Protein AF-A0A2E5HPJ5-F1 (afdb_monomer_lite)

Structure (mmCIF, N/CA/C/O backbone):
data_AF-A0A2E5HPJ5-F1
#
_entry.id   AF-A0A2E5HPJ5-F1
#
loop_
_atom_site.group_PDB
_atom_site.id
_atom_site.type_symbol
_atom_site.label_atom_id
_atom_site.label_alt_id
_atom_site.label_comp_id
_atom_site.label_asym_id
_atom_site.label_entity_id
_atom_site.label_seq_id
_atom_site.pdbx_PDB_ins_code
_atom_site.Cartn_x
_atom_site.Cartn_y
_atom_site.Cartn_z
_atom_site.occupancy
_atom_site.B_iso_or_equiv
_atom_site.auth_seq_id
_atom_site.auth_comp_id
_atom_site.auth_asym_id
_atom_site.auth_atom_id
_atom_site.pdbx_PDB_model_num
ATOM 1 N N . MET A 1 1 ? -23.906 -31.212 7.805 1.00 91.94 1 MET A N 1
ATOM 2 C CA . MET A 1 1 ? -25.293 -30.849 8.181 1.00 91.94 1 MET A CA 1
ATOM 3 C C . MET A 1 1 ? -25.224 -29.817 9.294 1.00 91.94 1 MET A C 1
ATOM 5 O O . MET A 1 1 ? -24.514 -30.061 10.263 1.00 91.94 1 MET A O 1
ATOM 9 N N . ILE A 1 2 ? -25.953 -28.702 9.179 1.00 93.00 2 ILE A N 1
ATOM 10 C CA . ILE A 1 2 ? -25.964 -27.605 10.163 1.00 93.00 2 ILE A CA 1
ATOM 11 C C . ILE A 1 2 ? -27.332 -27.530 10.844 1.00 93.00 2 ILE A C 1
ATOM 13 O O . ILE A 1 2 ? -28.373 -27.483 10.186 1.00 93.00 2 ILE A O 1
ATOM 17 N N . THR A 1 3 ? -27.335 -27.471 12.173 1.00 95.44 3 THR A N 1
ATOM 18 C CA . THR A 1 3 ? -28.555 -27.314 12.975 1.00 95.44 3 THR A CA 1
ATOM 19 C C . THR A 1 3 ? -28.796 -25.838 13.271 1.00 95.44 3 THR A C 1
ATOM 21 O O . THR A 1 3 ? -27.903 -25.129 13.731 1.00 95.44 3 THR A O 1
ATOM 24 N N . CYS A 1 4 ? -30.006 -25.348 13.002 1.00 95.12 4 CYS A N 1
ATOM 25 C CA . CYS A 1 4 ? -30.360 -23.959 13.271 1.00 95.12 4 CYS A CA 1
ATOM 26 C C . CYS A 1 4 ? -30.422 -23.690 14.780 1.00 95.12 4 CYS A C 1
ATOM 28 O O . CYS A 1 4 ? -31.245 -24.283 15.473 1.00 95.12 4 CYS A O 1
ATOM 30 N N . ALA A 1 5 ? -29.623 -22.740 15.272 1.00 94.25 5 ALA A N 1
ATOM 31 C CA . ALA A 1 5 ? -29.626 -22.351 16.685 1.00 94.25 5 ALA A CA 1
ATOM 32 C C . ALA A 1 5 ? -30.966 -21.750 17.156 1.00 94.25 5 ALA A C 1
ATOM 34 O O . ALA A 1 5 ? -31.262 -21.775 18.344 1.00 94.25 5 ALA A O 1
ATOM 35 N N . THR A 1 6 ? -31.781 -21.219 16.238 1.00 95.38 6 THR A N 1
ATOM 36 C CA . THR A 1 6 ? -33.058 -20.567 16.570 1.00 95.38 6 THR A CA 1
ATOM 37 C C . THR A 1 6 ? -34.221 -21.550 16.710 1.00 95.38 6 THR A C 1
ATOM 39 O O . THR A 1 6 ? -35.048 -21.382 17.595 1.00 95.38 6 THR A O 1
ATOM 42 N N . CYS A 1 7 ? -34.320 -22.561 15.840 1.00 96.19 7 CYS A N 1
ATOM 43 C CA . CYS A 1 7 ? -35.493 -23.454 15.787 1.00 96.19 7 CYS A CA 1
ATOM 44 C C . CYS A 1 7 ? -35.161 -24.953 15.814 1.00 96.19 7 CYS A C 1
ATOM 46 O O . CYS A 1 7 ? -36.067 -25.777 15.766 1.00 96.19 7 CYS A O 1
ATOM 48 N N . GLY A 1 8 ? -33.880 -25.328 15.841 1.00 96.31 8 GLY A N 1
ATOM 49 C CA . GLY A 1 8 ? -33.449 -26.727 15.885 1.00 96.31 8 GLY A CA 1
ATOM 50 C C . GLY A 1 8 ? -33.566 -27.496 14.565 1.00 96.31 8 GLY A C 1
ATOM 51 O O . GLY A 1 8 ? -33.121 -28.638 14.503 1.00 96.31 8 GLY A O 1
ATOM 52 N N . THR A 1 9 ? -34.108 -26.910 13.490 1.00 97.12 9 THR A N 1
ATOM 53 C CA . THR A 1 9 ? -34.189 -27.587 12.185 1.00 97.12 9 THR A CA 1
ATOM 54 C C . THR A 1 9 ? -32.794 -27.912 11.648 1.00 97.12 9 THR A C 1
ATOM 56 O O . THR A 1 9 ? -31.922 -27.039 11.566 1.00 97.12 9 THR A O 1
ATOM 59 N N . THR A 1 10 ? -32.592 -29.167 11.252 1.00 97.06 10 THR A N 1
ATOM 60 C CA . THR A 1 10 ? -31.381 -29.631 10.570 1.00 97.06 10 THR A CA 1
ATOM 61 C C . THR A 1 10 ? -31.452 -29.260 9.091 1.00 97.06 10 THR A C 1
ATOM 63 O O . THR A 1 10 ? -32.424 -29.579 8.412 1.00 97.06 10 THR A O 1
ATOM 66 N N . ASN A 1 11 ? -30.432 -28.570 8.589 1.00 96.50 11 ASN A N 1
ATOM 67 C CA . ASN A 1 11 ? -30.340 -28.124 7.202 1.00 96.50 11 ASN A CA 1
ATOM 68 C C . ASN A 1 11 ? -29.121 -28.765 6.523 1.00 96.50 11 ASN A C 1
ATOM 70 O O . ASN A 1 11 ? -28.111 -29.068 7.169 1.00 96.50 11 ASN A O 1
ATOM 74 N N . GLN A 1 12 ? -29.200 -28.946 5.204 1.00 94.81 12 GLN A N 1
ATOM 75 C CA . GLN A 1 12 ? -28.028 -29.298 4.404 1.00 94.81 12 GLN A CA 1
ATOM 76 C C . GLN A 1 12 ? -27.039 -28.128 4.376 1.00 94.81 12 GLN A C 1
ATOM 78 O O . GLN A 1 12 ? -27.448 -26.966 4.412 1.00 94.81 12 GLN A O 1
ATOM 83 N N . ASP A 1 13 ? -25.742 -28.426 4.285 1.00 88.81 13 ASP A N 1
ATOM 84 C CA . ASP A 1 13 ? -24.696 -27.414 4.485 1.00 88.81 13 ASP A CA 1
ATOM 85 C C . ASP A 1 13 ? -24.743 -26.289 3.452 1.00 88.81 13 ASP A C 1
ATOM 87 O O . ASP A 1 13 ? -24.305 -25.183 3.750 1.00 88.81 13 ASP A O 1
ATOM 91 N N . HIS A 1 14 ? -25.309 -26.521 2.265 1.00 88.12 14 HIS A N 1
ATOM 92 C CA . HIS A 1 14 ? -25.400 -25.530 1.191 1.00 88.12 14 HIS A CA 1
ATOM 93 C C . HIS A 1 14 ? -26.493 -24.460 1.395 1.00 88.12 14 HIS A C 1
ATOM 95 O O . HIS A 1 14 ? -26.550 -23.498 0.627 1.00 88.12 14 HIS A O 1
ATOM 101 N N . HIS A 1 15 ? -27.355 -24.575 2.411 1.00 92.88 15 HIS A N 1
ATOM 102 C CA . HIS A 1 15 ? -28.370 -23.557 2.684 1.00 92.88 15 HIS A CA 1
ATOM 103 C C . HIS A 1 15 ? -27.801 -22.383 3.492 1.00 92.88 15 HIS A C 1
ATOM 105 O O . HIS A 1 15 ? -27.208 -22.552 4.553 1.00 92.88 15 HIS A O 1
ATOM 111 N N . ARG A 1 16 ? -28.025 -21.156 3.004 1.00 92.06 16 ARG A N 1
ATOM 112 C CA . ARG A 1 16 ? -27.589 -19.911 3.669 1.00 92.06 16 ARG A CA 1
ATOM 113 C C . ARG A 1 16 ? -28.529 -19.467 4.800 1.00 92.06 16 ARG A C 1
ATOM 115 O O . ARG A 1 16 ? -28.138 -18.699 5.679 1.00 92.06 16 ARG A O 1
ATOM 122 N N . PHE A 1 17 ? -29.766 -19.955 4.766 1.00 96.06 17 PHE A N 1
ATOM 123 C CA . PHE A 1 17 ? -30.832 -19.667 5.720 1.00 96.06 17 PHE A CA 1
ATOM 124 C C . PHE A 1 17 ? -31.493 -20.974 6.150 1.00 96.06 17 PHE A C 1
ATOM 126 O O . PHE A 1 17 ? -31.533 -21.934 5.381 1.00 96.06 17 PHE A O 1
ATOM 133 N N . CYS A 1 18 ? -32.015 -21.009 7.371 1.00 95.69 18 CYS A N 1
ATOM 134 C CA . CYS A 1 18 ? -32.763 -22.147 7.876 1.00 95.69 18 CYS A CA 1
ATOM 135 C C . CYS A 1 18 ? -34.087 -22.298 7.118 1.00 95.69 18 CYS A C 1
ATOM 137 O O . CYS A 1 18 ? -34.896 -21.371 7.111 1.00 95.69 18 CYS A O 1
ATOM 139 N N . LEU A 1 19 ? -34.347 -23.481 6.559 1.00 96.75 19 LEU A N 1
ATOM 140 C CA . LEU A 1 19 ? -35.602 -23.801 5.873 1.00 96.75 19 LEU A CA 1
ATOM 141 C C . LEU A 1 19 ? -36.826 -23.779 6.807 1.00 96.75 19 LEU A C 1
ATOM 143 O O . LEU A 1 19 ? -37.943 -23.618 6.331 1.00 96.75 19 LEU A O 1
ATOM 147 N N . GLY A 1 20 ? -36.627 -23.934 8.121 1.00 96.56 20 GLY A N 1
ATOM 148 C CA . GLY A 1 20 ? -37.709 -23.939 9.111 1.00 96.56 20 GLY A CA 1
ATOM 149 C C . GLY A 1 20 ? -38.172 -22.547 9.554 1.00 96.56 20 GLY A C 1
ATOM 150 O O . GLY A 1 20 ? -39.369 -22.298 9.629 1.00 96.56 20 GLY A O 1
ATOM 151 N N . CYS A 1 21 ? -37.243 -21.630 9.853 1.00 94.88 21 CYS A N 1
ATOM 152 C CA . CYS A 1 21 ? -37.575 -20.318 10.442 1.00 94.88 21 CYS A CA 1
ATOM 153 C C . CYS A 1 21 ? -36.994 -19.104 9.700 1.00 94.88 21 CYS A C 1
ATOM 155 O O . CYS A 1 21 ? -37.193 -17.974 10.135 1.00 94.88 21 CYS A O 1
ATOM 157 N N . GLY A 1 22 ? -36.227 -19.306 8.624 1.00 94.25 22 GLY A N 1
ATOM 158 C CA . GLY A 1 22 ? -35.592 -18.223 7.866 1.00 94.25 22 GLY A CA 1
ATOM 159 C C . GLY A 1 22 ? -34.368 -17.579 8.533 1.00 94.25 22 GLY A C 1
ATOM 160 O O . GLY A 1 22 ? -33.699 -16.763 7.901 1.00 94.25 22 GLY A O 1
ATOM 161 N N . ALA A 1 23 ? -34.020 -17.950 9.772 1.00 93.75 23 ALA A N 1
ATOM 162 C CA . ALA A 1 23 ? -32.828 -17.432 10.442 1.00 93.75 23 ALA A CA 1
ATOM 163 C C . ALA A 1 23 ? -31.550 -17.764 9.652 1.00 93.75 23 ALA A C 1
ATOM 165 O O . ALA A 1 23 ? -31.400 -18.862 9.105 1.00 93.75 23 ALA A O 1
ATOM 166 N N . ARG A 1 24 ? -30.610 -16.816 9.600 1.00 92.25 24 ARG A N 1
ATOM 167 C CA . ARG A 1 24 ? -29.311 -17.008 8.947 1.00 92.25 24 ARG A CA 1
ATOM 168 C C . ARG A 1 24 ? -28.521 -18.063 9.720 1.00 92.25 24 ARG A C 1
ATOM 170 O O . ARG A 1 24 ? -28.398 -17.972 10.939 1.00 92.25 24 ARG A O 1
ATOM 177 N N . LEU A 1 25 ? -28.014 -19.077 9.027 1.00 94.12 25 LEU A N 1
ATOM 178 C CA . LEU A 1 25 ? -27.204 -20.106 9.672 1.00 94.12 25 LEU A CA 1
ATOM 179 C C . LEU A 1 25 ? -25.796 -19.538 9.889 1.00 94.12 25 LEU A C 1
ATOM 181 O O . LEU A 1 25 ? -25.158 -19.104 8.928 1.00 94.12 25 LEU A O 1
ATOM 185 N N . ASN A 1 26 ? -25.321 -19.520 11.140 1.00 81.06 26 ASN A N 1
ATOM 186 C CA . ASN A 1 26 ? -23.926 -19.219 11.462 1.00 81.06 26 ASN A CA 1
ATOM 187 C C . ASN A 1 26 ? -23.062 -20.360 10.924 1.00 81.06 26 ASN A C 1
ATOM 189 O O . ASN A 1 26 ? -22.762 -21.317 11.635 1.00 81.06 26 ASN A O 1
ATOM 193 N N . ARG A 1 27 ? -22.696 -20.282 9.643 1.00 75.00 27 ARG A N 1
ATOM 194 C CA . ARG A 1 27 ? -21.576 -21.059 9.133 1.00 75.00 27 ARG A CA 1
ATOM 195 C C . ARG A 1 27 ? -20.345 -20.557 9.868 1.00 75.00 27 ARG A C 1
ATOM 197 O O . ARG A 1 27 ? -19.975 -19.392 9.716 1.00 75.00 27 ARG A O 1
ATOM 204 N N . THR A 1 28 ? -19.703 -21.441 10.623 1.00 66.38 28 THR A N 1
ATOM 205 C CA . THR A 1 28 ? -18.252 -21.355 10.759 1.00 66.38 28 THR A CA 1
ATOM 206 C C . THR A 1 28 ? -17.739 -21.227 9.326 1.00 66.38 28 THR A C 1
ATOM 208 O O . THR A 1 28 ? -18.130 -22.065 8.506 1.00 66.38 28 THR A O 1
ATOM 211 N N . PRO A 1 29 ? -17.021 -20.149 8.965 1.00 62.09 29 PRO A N 1
ATOM 212 C CA . PRO A 1 29 ? -16.425 -20.048 7.643 1.00 62.09 29 PRO A CA 1
ATOM 213 C C . PRO A 1 29 ? -15.735 -21.380 7.372 1.00 62.09 29 PRO A C 1
ATOM 215 O O . PRO A 1 29 ? -15.000 -21.846 8.249 1.00 62.09 29 PRO A O 1
ATOM 218 N N . ASP A 1 30 ? -16.041 -22.024 6.238 1.00 52.25 30 ASP A N 1
ATOM 219 C CA . ASP A 1 30 ? -15.246 -23.174 5.812 1.00 52.25 30 ASP A CA 1
ATOM 220 C C . ASP A 1 30 ? -13.785 -22.724 5.946 1.00 52.25 30 ASP A C 1
ATOM 222 O O . ASP A 1 30 ? -13.491 -21.594 5.524 1.00 52.25 30 ASP A O 1
ATOM 226 N N . PRO A 1 31 ? -12.916 -23.493 6.636 1.00 53.84 31 PRO A N 1
ATOM 227 C CA . PRO A 1 31 ? -11.519 -23.113 6.767 1.00 53.84 31 PRO A CA 1
ATOM 228 C C . PRO A 1 31 ? -11.051 -22.761 5.363 1.00 53.84 31 PRO A C 1
ATOM 230 O O . PRO A 1 31 ? -11.251 -23.562 4.444 1.00 53.84 31 PRO A O 1
ATOM 233 N N . ALA A 1 32 ? -10.582 -21.516 5.193 1.00 48.31 32 ALA A N 1
ATOM 234 C CA . ALA A 1 32 ? -10.161 -21.010 3.893 1.00 48.31 32 ALA A CA 1
ATOM 235 C C . ALA A 1 32 ? -9.302 -22.107 3.265 1.00 48.31 32 ALA A C 1
ATOM 237 O O . ALA A 1 32 ? -8.450 -22.626 3.998 1.00 48.31 32 ALA A O 1
ATOM 238 N N . PRO A 1 33 ? -9.601 -22.541 2.021 1.00 56.69 33 PRO A N 1
ATOM 239 C CA . PRO A 1 33 ? -8.968 -23.710 1.429 1.00 56.69 33 PRO A CA 1
ATOM 240 C C . PRO A 1 33 ? -7.481 -23.604 1.711 1.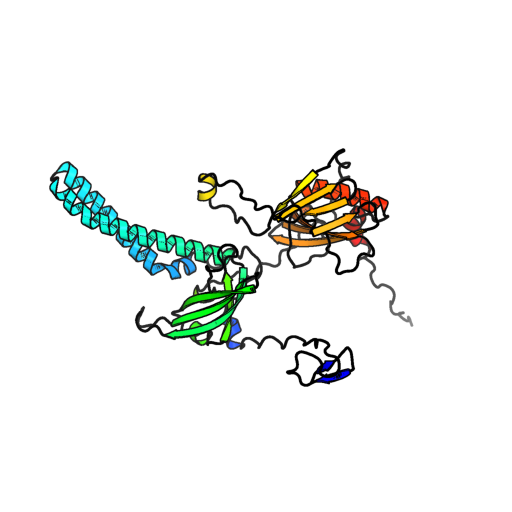00 56.69 33 PRO A C 1
ATOM 242 O O . PRO A 1 33 ? -6.872 -22.601 1.338 1.00 56.69 33 PRO A O 1
ATOM 245 N N . GLU A 1 34 ? -6.956 -24.556 2.492 1.00 55.47 34 GLU A N 1
ATOM 246 C CA . GLU A 1 34 ? -5.577 -24.481 2.952 1.00 55.47 34 GLU A CA 1
ATOM 247 C C . GLU A 1 34 ? -4.732 -24.298 1.708 1.00 55.47 34 GLU A C 1
ATOM 249 O O . GLU A 1 34 ? -4.747 -25.150 0.815 1.00 55.47 34 GLU A O 1
ATOM 254 N N . VAL A 1 35 ? -4.092 -23.129 1.615 1.00 59.31 35 VAL A N 1
ATOM 255 C CA . VAL A 1 35 ? -3.195 -22.798 0.518 1.00 59.31 35 VAL A CA 1
ATOM 256 C C . VAL A 1 35 ? -2.249 -23.988 0.430 1.00 59.31 35 VAL A C 1
ATOM 258 O O . VAL A 1 35 ? -1.558 -24.229 1.425 1.00 59.31 35 VAL A O 1
ATOM 261 N N . PRO A 1 36 ? -2.277 -24.776 -0.670 1.00 66.75 36 PRO A N 1
ATOM 262 C CA . PRO A 1 36 ? -1.536 -26.025 -0.757 1.00 66.75 36 PRO A CA 1
ATOM 263 C C . PRO A 1 36 ? -0.144 -25.821 -0.185 1.00 66.75 36 PRO A C 1
ATOM 265 O O . PRO A 1 36 ? 0.499 -24.846 -0.548 1.00 66.75 36 PRO A O 1
ATOM 268 N N . GLU A 1 37 ? 0.328 -26.681 0.714 1.00 70.00 37 GLU A N 1
ATOM 269 C CA . GLU A 1 37 ? 1.591 -26.460 1.442 1.00 70.00 37 GLU A CA 1
ATOM 270 C C . GLU A 1 37 ? 2.776 -26.146 0.498 1.00 70.00 37 GLU A C 1
ATOM 272 O O . GLU A 1 37 ? 3.665 -25.360 0.820 1.00 70.00 37 GLU A O 1
ATOM 277 N N . ALA A 1 38 ? 2.713 -26.649 -0.741 1.00 65.62 38 ALA A N 1
ATOM 278 C CA . ALA A 1 38 ? 3.621 -26.325 -1.843 1.00 65.62 38 ALA A CA 1
ATOM 279 C C . ALA A 1 38 ? 3.709 -24.821 -2.213 1.00 65.62 38 ALA A C 1
ATOM 281 O O . ALA A 1 38 ? 4.707 -24.387 -2.785 1.00 65.62 38 ALA A O 1
ATOM 282 N N . LEU A 1 39 ? 2.687 -24.024 -1.901 1.00 66.44 39 LEU A N 1
ATOM 283 C CA . LEU A 1 39 ? 2.588 -22.580 -2.131 1.00 66.44 39 LEU A CA 1
ATOM 284 C C . LEU A 1 39 ? 3.051 -21.746 -0.934 1.00 66.44 39 LEU A C 1
ATOM 286 O O . LEU A 1 39 ? 3.433 -20.590 -1.126 1.00 66.44 39 LEU A O 1
ATOM 290 N N . ALA A 1 40 ? 3.074 -22.323 0.273 1.00 69.62 40 ALA A N 1
ATOM 291 C CA . ALA A 1 40 ? 3.410 -21.618 1.512 1.00 69.62 40 ALA A CA 1
ATOM 292 C C . ALA A 1 40 ? 4.855 -21.070 1.540 1.00 69.62 40 ALA A C 1
ATOM 294 O O . ALA A 1 40 ? 5.166 -20.195 2.344 1.00 69.62 40 ALA A O 1
ATOM 295 N N . GLY A 1 41 ? 5.728 -21.535 0.637 1.00 77.00 41 GLY A N 1
ATOM 296 C CA . GLY A 1 41 ? 7.081 -20.999 0.440 1.00 77.00 41 GLY A CA 1
ATOM 297 C C . GLY A 1 41 ? 7.266 -20.112 -0.798 1.00 77.00 41 GLY A C 1
ATOM 298 O O . GLY A 1 41 ? 8.325 -19.505 -0.943 1.00 77.00 41 GLY A O 1
ATOM 299 N N . VAL A 1 42 ? 6.279 -20.048 -1.699 1.00 82.88 42 VAL A N 1
ATOM 300 C CA . VAL A 1 42 ? 6.396 -19.328 -2.983 1.00 82.88 42 VAL A CA 1
ATOM 301 C C . VAL A 1 42 ? 5.805 -17.924 -2.886 1.00 82.88 42 VAL A C 1
ATOM 303 O O . VAL A 1 42 ? 6.371 -16.975 -3.429 1.00 82.88 42 VAL A O 1
ATOM 306 N N . LEU A 1 43 ? 4.682 -17.771 -2.179 1.00 83.75 43 LEU A N 1
ATOM 307 C CA . LEU A 1 43 ? 4.074 -16.463 -1.959 1.00 83.75 43 LEU A CA 1
ATOM 308 C C . LEU A 1 43 ? 4.683 -15.814 -0.709 1.00 83.75 43 LEU A C 1
ATOM 310 O O . LEU A 1 43 ? 4.641 -16.409 0.368 1.00 83.75 43 LEU A O 1
ATOM 314 N N . PRO A 1 44 ? 5.244 -14.595 -0.808 1.00 82.38 44 PRO A N 1
ATOM 315 C CA . PRO A 1 44 ? 5.783 -13.917 0.357 1.00 82.38 44 PRO A CA 1
ATOM 316 C C . PRO A 1 44 ? 4.648 -13.610 1.335 1.00 82.38 44 PRO A C 1
ATOM 318 O O . PRO A 1 44 ? 3.607 -13.071 0.951 1.00 82.38 44 PRO A O 1
ATOM 321 N N . ALA A 1 45 ? 4.860 -13.913 2.616 1.00 87.25 45 ALA A N 1
ATOM 322 C CA . ALA A 1 45 ? 3.976 -13.438 3.668 1.00 87.25 45 ALA A CA 1
ATOM 323 C C . ALA A 1 45 ? 4.003 -11.903 3.668 1.00 87.25 45 ALA A C 1
ATOM 325 O O . ALA A 1 45 ? 5.051 -11.292 3.877 1.00 87.25 45 ALA A O 1
ATOM 326 N N . VAL A 1 46 ? 2.855 -11.281 3.396 1.00 90.25 46 VAL A N 1
ATOM 327 C CA . VAL A 1 46 ? 2.713 -9.822 3.374 1.00 90.25 46 VAL A CA 1
ATOM 328 C C . VAL A 1 46 ? 2.159 -9.367 4.726 1.00 90.25 46 VAL A C 1
ATOM 330 O O . VAL A 1 46 ? 1.006 -9.690 5.040 1.00 90.25 46 VAL A O 1
ATOM 333 N N . PRO A 1 47 ? 2.931 -8.624 5.542 1.00 88.38 47 PRO A N 1
ATOM 334 C CA . PRO A 1 47 ? 2.447 -8.100 6.810 1.00 88.38 47 PRO A CA 1
ATOM 335 C C . PRO A 1 47 ? 1.207 -7.227 6.612 1.00 88.38 47 PRO A C 1
ATOM 337 O O . PRO A 1 47 ? 1.111 -6.458 5.651 1.00 88.38 47 PRO A O 1
ATOM 340 N N . ALA A 1 48 ? 0.249 -7.336 7.533 1.00 82.25 48 ALA A N 1
ATOM 341 C CA . ALA A 1 48 ? -0.917 -6.452 7.546 1.00 82.25 48 ALA A CA 1
ATOM 342 C C . ALA A 1 48 ? -0.537 -5.005 7.914 1.00 82.25 48 ALA A C 1
ATOM 344 O O . ALA A 1 48 ? -1.203 -4.071 7.481 1.00 82.25 48 ALA A O 1
ATOM 345 N N . GLN A 1 49 ? 0.546 -4.834 8.678 1.00 78.69 49 GLN A N 1
ATOM 346 C CA . GLN A 1 49 ? 1.023 -3.547 9.179 1.00 78.69 49 GLN A CA 1
ATOM 347 C C . GLN A 1 49 ? 1.559 -2.658 8.047 1.00 78.69 49 GLN A C 1
ATOM 349 O O . GLN A 1 49 ? 2.155 -3.152 7.091 1.00 78.69 49 GLN A O 1
ATOM 354 N N . THR A 1 50 ? 1.368 -1.346 8.181 1.00 82.50 50 THR A N 1
ATOM 355 C CA . THR A 1 50 ? 1.925 -0.300 7.309 1.00 82.50 50 THR A CA 1
ATOM 356 C C . THR A 1 50 ? 2.544 0.799 8.184 1.00 82.50 50 THR A C 1
ATOM 358 O O . THR A 1 50 ? 1.902 1.183 9.163 1.00 82.50 50 THR A O 1
ATOM 361 N N . PRO A 1 51 ? 3.721 1.358 7.847 1.00 86.75 51 PRO A N 1
ATOM 362 C CA . PRO A 1 51 ? 4.574 1.003 6.714 1.00 86.75 51 PRO A CA 1
ATOM 363 C C . PRO A 1 51 ? 5.255 -0.362 6.888 1.00 86.75 51 PRO A C 1
ATOM 365 O O . PRO A 1 51 ? 5.631 -0.742 7.993 1.00 86.75 51 PRO A O 1
ATOM 368 N N . ARG A 1 52 ? 5.418 -1.106 5.791 1.00 90.00 52 ARG A N 1
ATOM 369 C CA . ARG A 1 52 ? 6.124 -2.396 5.784 1.00 90.00 52 ARG A CA 1
ATOM 370 C C . ARG A 1 52 ? 7.619 -2.193 5.636 1.00 90.00 52 ARG A C 1
ATOM 372 O O . ARG A 1 52 ? 8.056 -1.367 4.842 1.00 90.00 52 ARG A O 1
ATOM 379 N N . GLU A 1 53 ? 8.404 -3.015 6.315 1.00 88.38 53 GLU A N 1
ATOM 380 C CA . GLU A 1 53 ? 9.843 -3.078 6.085 1.00 88.38 53 GLU A CA 1
ATOM 381 C C . GLU A 1 53 ? 10.163 -4.132 5.015 1.00 88.38 53 GLU A C 1
ATOM 383 O O . GLU A 1 53 ? 9.756 -5.295 5.103 1.00 88.38 53 GLU A O 1
ATOM 388 N N . MET A 1 54 ? 10.878 -3.715 3.968 1.00 90.50 54 MET A N 1
ATOM 389 C CA . MET A 1 54 ? 11.367 -4.610 2.918 1.00 90.50 54 MET A CA 1
ATOM 390 C C . MET A 1 54 ? 12.802 -5.014 3.247 1.00 90.50 54 MET A C 1
ATOM 392 O O . MET A 1 54 ? 13.657 -4.146 3.414 1.00 90.50 54 MET A O 1
ATOM 396 N N . SER A 1 55 ? 13.088 -6.316 3.308 1.00 84.69 55 SER A N 1
ATOM 397 C CA . SER A 1 55 ? 14.452 -6.791 3.605 1.00 84.69 55 SER A CA 1
ATOM 398 C C . SER A 1 55 ? 15.407 -6.520 2.446 1.00 84.69 55 SER A C 1
ATOM 400 O O . SER A 1 55 ? 16.598 -6.264 2.611 1.00 84.69 55 SER A O 1
ATOM 402 N N . THR A 1 56 ? 14.856 -6.558 1.242 1.00 79.38 56 THR A N 1
ATOM 403 C CA . THR A 1 56 ? 15.519 -6.197 0.008 1.00 79.38 56 THR A CA 1
ATOM 404 C C . THR A 1 56 ? 15.256 -4.718 -0.235 1.00 79.38 56 THR A C 1
ATOM 406 O O . THR A 1 56 ? 14.097 -4.330 -0.354 1.00 79.38 56 THR A O 1
ATOM 409 N N . GLY A 1 57 ? 16.300 -3.886 -0.298 1.00 85.94 57 GLY A N 1
ATOM 410 C CA . GLY A 1 57 ? 16.163 -2.460 -0.621 1.00 85.94 57 GLY A CA 1
ATOM 411 C C . GLY A 1 57 ? 15.579 -2.210 -2.023 1.00 85.94 57 GLY A C 1
ATOM 412 O O . GLY A 1 57 ? 14.776 -2.966 -2.552 1.00 85.94 57 GLY A O 1
ATOM 413 N N . TRP A 1 58 ? 16.016 -1.158 -2.710 1.00 90.44 58 TRP A N 1
ATOM 414 C CA . TRP A 1 58 ? 15.476 -0.823 -4.040 1.00 90.44 58 TRP A CA 1
ATOM 415 C C . TRP A 1 58 ? 15.734 -1.870 -5.139 1.00 90.44 58 TRP A C 1
ATOM 417 O O . TRP A 1 58 ? 15.114 -1.799 -6.196 1.00 90.44 58 TRP A O 1
ATOM 427 N N . GLY A 1 59 ? 16.636 -2.830 -4.913 1.00 92.19 59 GLY A N 1
ATOM 428 C CA . GLY A 1 59 ? 17.111 -3.782 -5.921 1.00 92.19 59 GLY A CA 1
ATOM 429 C C . GLY A 1 59 ? 15.999 -4.500 -6.696 1.00 92.19 59 GLY A C 1
ATOM 430 O O . GLY A 1 59 ? 15.949 -4.348 -7.917 1.00 92.19 59 GLY A O 1
ATOM 431 N N . PRO A 1 60 ? 15.086 -5.243 -6.041 1.00 89.88 60 PRO A N 1
ATOM 432 C CA . PRO A 1 60 ? 14.052 -5.992 -6.759 1.00 89.88 60 PRO A CA 1
ATOM 433 C C . PRO A 1 60 ? 13.042 -5.088 -7.476 1.00 89.88 60 PRO A C 1
ATOM 435 O O . PRO A 1 60 ? 12.632 -5.379 -8.599 1.00 89.88 60 PRO A O 1
ATOM 438 N N . VAL A 1 61 ? 12.719 -3.933 -6.886 1.00 90.50 61 VAL A N 1
ATOM 439 C CA . VAL A 1 61 ? 11.837 -2.936 -7.509 1.00 90.50 61 VAL A CA 1
ATOM 440 C C . VAL A 1 61 ? 12.479 -2.357 -8.773 1.00 90.50 61 VAL A C 1
ATOM 442 O O . VAL A 1 61 ? 11.859 -2.341 -9.833 1.00 90.50 61 VAL A O 1
ATOM 445 N N . LEU A 1 62 ? 13.753 -1.954 -8.715 1.00 93.12 62 LEU A N 1
ATOM 446 C CA . LEU A 1 62 ? 14.495 -1.475 -9.888 1.00 93.12 62 LEU A CA 1
ATOM 447 C C . LEU A 1 62 ? 14.695 -2.585 -10.932 1.00 93.12 62 LEU A C 1
ATOM 449 O O . LEU A 1 62 ? 14.717 -2.301 -12.132 1.00 93.12 62 LEU A O 1
ATOM 453 N N . LYS A 1 63 ? 14.787 -3.854 -10.507 1.00 92.19 63 LYS A N 1
ATOM 454 C CA . LYS A 1 63 ? 14.892 -5.011 -11.408 1.00 92.19 63 LYS A CA 1
ATOM 455 C C . LYS A 1 63 ? 13.679 -5.123 -12.334 1.00 92.19 63 LYS A C 1
ATOM 457 O O . LYS A 1 63 ? 13.847 -5.308 -13.538 1.00 92.19 63 LYS A O 1
ATOM 462 N N . ALA A 1 64 ? 12.473 -4.924 -11.800 1.00 90.31 64 ALA A N 1
ATOM 463 C CA . ALA A 1 64 ? 11.237 -4.942 -12.588 1.00 90.31 64 ALA A CA 1
ATOM 464 C C . ALA A 1 64 ? 11.197 -3.844 -13.668 1.00 90.31 64 ALA A C 1
ATOM 466 O O . ALA A 1 64 ? 10.628 -4.041 -14.739 1.00 90.31 64 ALA A O 1
ATOM 467 N N . HIS A 1 65 ? 11.873 -2.719 -13.421 1.00 93.38 65 HIS A N 1
ATOM 468 C CA . HIS A 1 65 ? 11.943 -1.573 -14.333 1.00 93.38 65 HIS A CA 1
ATOM 469 C C . HIS A 1 65 ? 13.283 -1.473 -15.083 1.00 93.38 65 HIS A C 1
ATOM 471 O O . HIS A 1 65 ? 13.544 -0.478 -15.758 1.00 93.38 65 HIS A O 1
ATOM 477 N N . THR A 1 66 ? 14.138 -2.504 -15.014 1.00 93.62 66 THR A N 1
ATOM 478 C CA . THR A 1 66 ? 15.524 -2.452 -15.526 1.00 93.62 66 THR A CA 1
ATOM 479 C C . THR A 1 66 ? 15.597 -2.141 -17.009 1.00 93.62 66 THR A C 1
ATOM 481 O O . THR A 1 66 ? 16.464 -1.375 -17.414 1.00 93.62 66 THR A O 1
ATOM 484 N N . PHE A 1 67 ? 14.675 -2.666 -17.821 1.00 92.00 67 PHE A N 1
ATOM 485 C CA . PHE A 1 67 ? 14.649 -2.358 -19.251 1.00 92.00 67 PHE A CA 1
ATOM 486 C C . PHE A 1 67 ? 14.502 -0.849 -19.493 1.00 92.00 67 PHE A C 1
ATOM 488 O O . PHE A 1 67 ? 15.336 -0.252 -20.168 1.00 92.00 67 PHE A O 1
ATOM 495 N N . GLY A 1 68 ? 13.487 -0.215 -18.897 1.00 94.25 68 GLY A N 1
ATOM 496 C CA . GLY A 1 68 ? 13.259 1.223 -19.050 1.00 94.25 68 GLY A CA 1
ATOM 497 C C . GLY A 1 68 ? 14.396 2.061 -18.464 1.00 94.25 68 GLY A C 1
ATOM 498 O O . GLY A 1 68 ? 14.840 3.015 -19.097 1.00 94.25 68 GLY A O 1
ATOM 499 N N . LEU A 1 69 ? 14.925 1.664 -17.302 1.00 95.88 69 LEU A N 1
ATOM 500 C CA . LEU A 1 69 ? 16.056 2.344 -16.664 1.00 95.88 69 LEU A CA 1
ATOM 501 C C . LEU A 1 69 ? 17.335 2.261 -17.511 1.00 95.88 69 LEU A C 1
ATOM 503 O O . LEU A 1 69 ? 18.007 3.272 -17.697 1.00 95.88 69 LEU A O 1
ATOM 507 N N . MET A 1 70 ? 17.657 1.089 -18.066 1.00 96.06 70 MET A N 1
ATOM 508 C CA . MET A 1 70 ? 18.834 0.898 -18.915 1.00 96.06 70 MET A CA 1
ATOM 509 C C . MET A 1 70 ? 18.690 1.599 -20.264 1.00 96.06 70 MET A C 1
ATOM 511 O O . MET A 1 70 ? 19.562 2.380 -20.633 1.00 96.06 70 MET A O 1
ATOM 515 N N . PHE A 1 71 ? 17.608 1.342 -21.006 1.00 96.50 71 PHE A N 1
ATOM 516 C CA . PHE A 1 71 ? 17.421 1.934 -22.332 1.00 96.50 71 PHE A CA 1
ATOM 517 C C . PHE A 1 71 ? 17.253 3.448 -22.243 1.00 96.50 71 PHE A C 1
ATOM 519 O O . PHE A 1 71 ? 17.942 4.177 -22.954 1.00 96.50 71 PHE A O 1
ATOM 526 N N . GLY A 1 72 ? 16.402 3.919 -21.329 1.00 97.44 72 GLY A N 1
ATOM 527 C CA . GLY A 1 72 ? 16.217 5.344 -21.083 1.00 97.44 72 GLY A CA 1
ATOM 528 C C . GLY A 1 72 ? 17.511 6.015 -20.626 1.00 97.44 72 GLY A C 1
ATOM 529 O O . GLY A 1 72 ? 17.885 7.052 -21.167 1.00 97.44 72 GLY A O 1
ATOM 530 N N . GLY A 1 73 ? 18.243 5.386 -19.700 1.00 97.56 73 GLY A N 1
ATOM 531 C CA . GLY A 1 73 ? 19.526 5.880 -19.202 1.00 97.56 73 GLY A CA 1
ATOM 532 C C . GLY A 1 73 ? 20.604 5.978 -20.282 1.00 97.56 73 GLY A C 1
ATOM 533 O O . GLY A 1 73 ? 21.227 7.028 -20.417 1.00 97.56 73 GLY A O 1
ATOM 534 N N . ILE A 1 74 ? 20.801 4.929 -21.088 1.00 97.75 74 ILE A N 1
ATOM 535 C CA . ILE A 1 74 ? 21.797 4.917 -22.173 1.00 97.75 74 ILE A CA 1
ATOM 536 C C . ILE A 1 74 ? 21.441 5.951 -23.245 1.00 97.75 74 ILE A C 1
ATOM 538 O O . ILE A 1 74 ? 22.312 6.707 -23.673 1.00 97.75 74 ILE A O 1
ATOM 542 N N . TRP A 1 75 ? 20.175 6.021 -23.667 1.00 98.25 75 TRP A N 1
ATOM 543 C CA . TRP A 1 75 ? 19.734 6.973 -24.692 1.00 98.25 75 TRP A CA 1
ATOM 544 C C . TRP A 1 75 ? 19.842 8.420 -24.213 1.00 98.25 75 TRP A C 1
ATOM 546 O O . TRP A 1 75 ? 20.328 9.271 -24.957 1.00 98.25 75 TRP A O 1
ATOM 556 N N . ALA A 1 76 ? 19.460 8.693 -22.963 1.00 98.25 76 ALA A N 1
ATOM 557 C CA . ALA A 1 76 ? 19.645 10.005 -22.355 1.00 98.25 76 ALA A CA 1
ATOM 558 C C . ALA A 1 76 ? 21.138 10.356 -22.237 1.00 98.25 76 ALA A C 1
ATOM 560 O O . ALA A 1 76 ? 21.551 11.446 -22.616 1.00 98.25 76 ALA A O 1
ATOM 561 N N . LEU A 1 77 ? 21.984 9.436 -21.773 1.00 98.25 77 LEU A N 1
ATOM 562 C CA . LEU A 1 77 ? 23.409 9.716 -21.599 1.00 98.25 77 LEU A CA 1
ATOM 563 C C . LEU A 1 77 ? 24.117 9.964 -22.940 1.00 98.25 77 LEU A C 1
ATOM 565 O O . LEU A 1 77 ? 24.765 10.995 -23.116 1.00 98.25 77 LEU A O 1
ATOM 569 N N . VAL A 1 78 ? 23.980 9.039 -23.895 1.00 98.12 78 VAL A N 1
ATOM 570 C CA . VAL A 1 78 ? 24.635 9.131 -25.210 1.00 98.12 78 VAL A CA 1
ATOM 571 C C . VAL A 1 78 ? 24.058 10.291 -26.018 1.00 98.12 78 VAL A C 1
ATOM 573 O O . VAL A 1 78 ? 24.818 11.069 -26.593 1.00 98.12 78 VAL A O 1
ATOM 576 N N . GLY A 1 79 ? 22.730 10.448 -26.028 1.00 98.00 79 GLY A N 1
ATOM 577 C CA . GLY A 1 79 ? 22.064 11.569 -26.687 1.00 98.00 79 GLY A CA 1
ATOM 578 C C . GLY A 1 79 ? 22.528 12.909 -26.120 1.00 98.00 79 GLY A C 1
ATOM 579 O O . GLY A 1 79 ? 22.953 13.774 -26.880 1.00 98.00 79 GLY A O 1
ATOM 580 N N . GLY A 1 80 ? 22.551 13.061 -24.792 1.00 98.19 80 GLY A N 1
ATOM 581 C CA . GLY A 1 80 ? 23.014 14.280 -24.122 1.00 98.19 80 GLY A CA 1
ATOM 582 C C . GLY A 1 80 ? 24.484 14.608 -24.400 1.00 98.19 80 GLY A C 1
ATOM 583 O O . GLY A 1 80 ? 24.822 15.767 -24.661 1.00 98.19 80 GLY A O 1
ATOM 584 N N . LEU A 1 81 ? 25.358 13.595 -24.420 1.00 98.44 81 LEU A N 1
ATOM 585 C CA . LEU A 1 81 ? 26.768 13.762 -24.781 1.00 98.44 81 LEU A CA 1
ATOM 586 C C . LEU A 1 81 ? 26.919 14.262 -26.227 1.00 98.44 81 LEU A C 1
ATOM 588 O O . LEU A 1 81 ? 27.619 15.244 -26.471 1.00 98.44 81 LEU A O 1
ATOM 592 N N . LEU A 1 82 ? 26.239 13.623 -27.182 1.00 98.06 82 LEU A N 1
ATOM 593 C CA . LEU A 1 82 ? 26.299 14.001 -28.595 1.00 98.06 82 LEU A CA 1
ATOM 594 C C . LEU A 1 82 ? 25.711 15.395 -28.840 1.00 98.06 82 LEU A C 1
ATOM 596 O O . LEU A 1 82 ? 26.337 16.186 -29.542 1.00 98.06 82 LEU A O 1
ATOM 600 N N . VAL A 1 83 ? 24.569 15.736 -28.227 1.00 98.38 83 VAL A N 1
ATOM 601 C CA . VAL A 1 83 ? 24.006 17.100 -28.277 1.00 98.38 83 VAL A CA 1
ATOM 602 C C . VAL A 1 83 ? 25.047 18.116 -27.826 1.00 98.38 83 VAL A C 1
ATOM 604 O O . VAL A 1 83 ? 25.258 19.117 -28.509 1.00 98.38 83 VAL A O 1
ATOM 607 N N . SER A 1 84 ? 25.733 17.843 -26.715 1.00 97.75 84 SER A N 1
ATOM 608 C CA . SER A 1 84 ? 26.757 18.737 -26.171 1.00 97.75 84 SER A CA 1
ATOM 609 C C . SER A 1 84 ? 27.909 18.937 -27.163 1.00 97.75 84 SER A C 1
ATOM 611 O O . SER A 1 84 ? 28.284 20.073 -27.449 1.00 97.75 84 SER A O 1
ATOM 613 N N . VAL A 1 85 ? 28.419 17.854 -27.762 1.00 97.94 85 VAL A N 1
ATOM 614 C CA . VAL A 1 85 ? 29.506 17.909 -28.757 1.00 97.94 85 VAL A CA 1
ATOM 615 C C . VAL A 1 85 ? 29.089 18.681 -30.014 1.00 97.94 85 VAL A C 1
ATOM 617 O O . VAL A 1 85 ? 29.793 19.607 -30.420 1.00 97.94 85 VAL A O 1
ATOM 620 N N . PHE A 1 86 ? 27.940 18.354 -30.616 1.00 97.69 86 PHE A N 1
ATOM 621 C CA . PHE A 1 86 ? 27.456 19.041 -31.821 1.00 97.69 86 PHE A CA 1
ATOM 622 C C . PHE A 1 86 ? 27.135 20.513 -31.565 1.00 97.69 86 PHE A C 1
ATOM 624 O O . PHE A 1 86 ? 27.381 21.347 -32.435 1.00 97.69 86 PHE A O 1
ATOM 631 N N . THR A 1 87 ? 26.650 20.851 -30.369 1.00 97.50 87 THR A N 1
ATOM 632 C CA . THR A 1 87 ? 26.409 22.244 -29.972 1.00 97.50 87 THR A CA 1
ATOM 633 C C . THR A 1 87 ? 27.719 23.022 -29.907 1.00 97.50 87 THR A C 1
ATOM 635 O O . THR A 1 87 ? 27.824 24.091 -30.502 1.00 97.50 87 THR A O 1
ATOM 638 N N . VAL A 1 88 ? 28.751 22.473 -29.258 1.00 98.06 88 VAL A N 1
ATOM 639 C CA . VAL A 1 88 ? 30.065 23.129 -29.154 1.00 98.06 88 VAL A CA 1
ATOM 640 C C . VAL A 1 88 ? 30.714 23.307 -30.531 1.00 98.06 88 VAL A C 1
ATOM 642 O O . VAL A 1 88 ? 31.125 24.415 -30.872 1.00 98.06 88 VAL A O 1
ATOM 645 N N . ILE A 1 89 ? 30.762 22.258 -31.360 1.00 97.75 89 ILE A N 1
ATOM 646 C CA . ILE A 1 89 ? 31.321 22.343 -32.724 1.00 97.75 89 ILE A CA 1
ATOM 647 C C . ILE A 1 89 ? 30.503 23.313 -33.590 1.00 97.75 89 ILE A C 1
ATOM 649 O O . ILE A 1 89 ? 31.068 24.084 -34.368 1.00 97.75 89 ILE A O 1
ATOM 653 N N . GLY A 1 90 ? 29.177 23.293 -33.445 1.00 97.19 90 GLY A N 1
ATOM 654 C CA . GLY A 1 90 ? 28.262 24.161 -34.174 1.00 97.19 90 GLY A CA 1
ATOM 655 C C . GLY A 1 90 ? 28.466 25.641 -33.873 1.00 97.19 90 GLY A C 1
ATOM 656 O O . GLY A 1 90 ? 28.467 26.456 -34.792 1.00 97.19 90 GLY A O 1
ATOM 657 N N . LEU A 1 91 ? 28.699 25.978 -32.604 1.00 96.62 91 LEU A N 1
ATOM 658 C CA . LEU A 1 91 ? 28.956 27.351 -32.172 1.00 96.62 91 LEU A CA 1
ATOM 659 C C . LEU A 1 91 ? 30.363 27.842 -32.537 1.00 96.62 91 LEU A C 1
ATOM 661 O O . LEU A 1 91 ? 30.525 29.021 -32.835 1.00 96.62 91 LEU A O 1
ATOM 665 N N . LEU A 1 92 ? 31.374 26.965 -32.506 1.00 97.25 92 LEU A N 1
ATOM 666 C CA . LEU A 1 92 ? 32.777 27.366 -32.677 1.00 97.25 92 LEU A CA 1
ATOM 667 C C . LEU A 1 92 ? 33.293 27.284 -34.116 1.00 97.25 92 LEU A C 1
ATOM 669 O O . LEU A 1 92 ? 34.150 28.078 -34.494 1.00 97.25 92 LEU A O 1
ATOM 673 N N . ALA A 1 93 ? 32.832 26.309 -34.900 1.00 96.00 93 ALA A N 1
ATOM 674 C CA . ALA A 1 93 ? 33.456 25.972 -36.180 1.00 96.00 93 ALA A CA 1
ATOM 675 C C . ALA A 1 93 ? 32.481 26.025 -37.359 1.00 96.00 93 ALA A C 1
ATOM 677 O O . ALA A 1 93 ? 32.784 26.637 -38.380 1.00 96.00 93 ALA A O 1
ATOM 678 N N . MET A 1 94 ? 31.323 25.366 -37.251 1.00 95.75 94 MET A N 1
ATOM 679 C CA . MET A 1 94 ? 30.412 25.184 -38.386 1.00 95.75 94 MET A CA 1
ATOM 680 C C . MET A 1 94 ? 28.944 25.225 -37.947 1.00 95.75 94 MET A C 1
ATOM 682 O O . MET A 1 94 ? 28.425 24.186 -37.541 1.00 95.75 94 MET A O 1
ATOM 686 N N . PRO A 1 95 ? 28.224 26.352 -38.120 1.00 94.56 95 PRO A N 1
ATOM 687 C CA . PRO A 1 95 ? 26.824 26.488 -37.695 1.00 94.56 95 PRO A CA 1
ATOM 688 C C . PRO A 1 95 ? 25.878 25.404 -38.234 1.00 94.56 95 PRO A C 1
ATOM 690 O O . PRO A 1 95 ? 24.921 25.031 -37.561 1.00 94.56 95 PRO A O 1
ATOM 693 N N . LEU A 1 96 ? 26.172 24.829 -39.408 1.00 95.50 96 LEU A N 1
ATOM 694 C CA . LEU A 1 96 ? 25.412 23.711 -39.981 1.00 95.50 96 LEU A CA 1
ATOM 695 C C . LEU A 1 96 ? 25.393 22.465 -39.069 1.00 95.50 96 LEU A C 1
ATOM 697 O O . LEU A 1 96 ? 24.422 21.711 -39.085 1.00 95.50 96 LEU A O 1
ATOM 701 N N . MET A 1 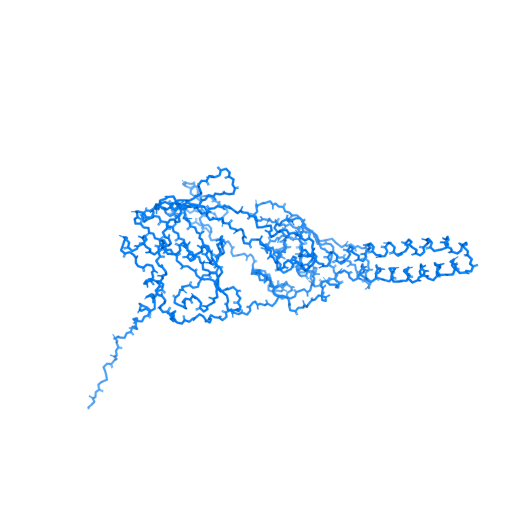97 ? 26.417 22.268 -38.228 1.00 95.31 97 MET A N 1
ATOM 702 C CA . MET A 1 97 ? 26.481 21.163 -37.259 1.00 95.31 97 MET A CA 1
ATOM 703 C C . MET A 1 97 ? 25.386 21.234 -36.187 1.00 95.31 97 MET A C 1
ATOM 705 O O . MET A 1 97 ? 25.035 20.202 -35.617 1.00 95.31 97 MET A O 1
ATOM 709 N N . LEU A 1 98 ? 24.775 22.403 -35.961 1.00 93.50 98 LEU A N 1
ATOM 710 C CA . LEU A 1 98 ? 23.641 22.535 -35.043 1.00 93.50 98 LEU A CA 1
ATOM 711 C C . LEU A 1 98 ? 22.406 21.762 -35.534 1.00 93.50 98 LEU A C 1
ATOM 713 O O . LEU A 1 98 ? 21.692 21.184 -34.718 1.00 93.50 98 LEU A O 1
ATOM 717 N N . LEU A 1 99 ? 22.188 21.671 -36.854 1.00 94.94 99 LEU A N 1
ATOM 718 C CA . LEU A 1 99 ? 21.100 20.858 -37.417 1.00 94.94 99 LEU A CA 1
ATOM 719 C C . LEU A 1 99 ? 21.327 19.364 -37.160 1.00 94.94 99 LEU A C 1
ATOM 721 O O . LEU A 1 99 ? 20.382 18.642 -36.849 1.00 94.94 99 LEU A O 1
ATOM 725 N N . PHE A 1 100 ? 22.580 18.904 -37.220 1.00 94.88 100 PHE A N 1
ATOM 726 C CA . PHE A 1 100 ? 22.930 17.521 -36.887 1.00 94.88 100 PHE A CA 1
ATOM 727 C C . PHE A 1 100 ? 22.753 17.212 -35.396 1.00 94.88 100 PHE A C 1
ATOM 729 O O . PHE A 1 100 ? 22.504 16.060 -35.049 1.00 94.88 100 PHE A O 1
ATOM 736 N N . GLY A 1 101 ? 22.785 18.228 -34.527 1.00 95.50 101 GLY A N 1
ATOM 737 C CA . GLY A 1 101 ? 22.456 18.104 -33.105 1.00 95.50 101 GLY A CA 1
ATOM 738 C C . GLY A 1 101 ? 20.981 17.787 -32.816 1.00 95.50 101 GLY A C 1
ATOM 739 O O . GLY A 1 101 ? 20.680 17.266 -31.742 1.00 95.50 101 GLY A O 1
ATOM 740 N N . LEU A 1 102 ? 20.062 18.022 -33.765 1.00 96.56 102 LEU A N 1
ATOM 741 C CA . LEU A 1 102 ? 18.627 17.755 -33.579 1.00 96.56 102 LEU A CA 1
ATOM 742 C C . LEU A 1 102 ? 18.319 16.262 -33.416 1.00 96.56 102 LEU A C 1
ATOM 744 O O . LEU A 1 102 ? 17.453 15.893 -32.624 1.00 96.56 102 LEU A O 1
ATOM 748 N N . LEU A 1 103 ? 19.033 15.392 -34.138 1.00 96.50 103 LEU A N 1
ATOM 749 C CA . LEU A 1 103 ? 18.816 13.950 -34.044 1.00 96.50 103 LEU A CA 1
ATOM 750 C C . LEU A 1 103 ? 19.251 13.405 -32.666 1.00 96.50 103 LEU A C 1
ATOM 752 O O . LEU A 1 103 ? 18.418 12.794 -31.999 1.00 96.50 103 LEU A O 1
ATOM 756 N N . PRO A 1 104 ? 20.477 13.659 -32.162 1.00 97.88 104 PRO A N 1
ATOM 757 C CA . PRO A 1 104 ? 20.843 13.340 -30.783 1.00 97.88 104 PRO A CA 1
ATOM 758 C C . PRO A 1 104 ? 19.919 13.951 -29.728 1.00 97.88 104 PRO A C 1
ATOM 760 O O . PRO A 1 104 ? 19.651 13.305 -28.716 1.00 97.88 104 PRO A O 1
ATOM 763 N N . LEU A 1 105 ? 19.400 15.162 -29.965 1.00 97.50 105 LEU A N 1
ATOM 764 C CA . LEU A 1 105 ? 18.438 15.798 -29.066 1.00 97.50 105 LEU A CA 1
ATOM 765 C C . LEU A 1 105 ? 17.142 14.991 -28.979 1.00 97.50 105 LEU A C 1
ATOM 767 O O . LEU A 1 105 ? 16.626 14.785 -27.883 1.00 97.50 105 LEU A O 1
ATOM 771 N N . LEU A 1 106 ? 16.651 14.473 -30.104 1.00 97.94 106 LEU A N 1
ATOM 772 C CA . LEU A 1 106 ? 15.498 13.578 -30.118 1.00 97.94 106 LEU A CA 1
ATOM 773 C C . LEU A 1 106 ? 15.763 12.307 -29.291 1.00 97.94 106 LEU A C 1
ATOM 775 O O . LEU A 1 106 ? 14.934 11.944 -28.456 1.00 97.94 106 LEU A O 1
ATOM 779 N N . PHE A 1 107 ? 16.926 11.665 -29.464 1.00 97.62 107 PHE A N 1
ATOM 780 C CA . PHE A 1 107 ? 17.321 10.500 -28.658 1.00 97.62 107 PHE A CA 1
ATOM 781 C C . PHE A 1 107 ? 17.404 10.828 -27.164 1.00 97.62 107 PHE A C 1
ATOM 783 O O . PHE A 1 107 ? 16.918 10.048 -26.345 1.00 97.62 107 PHE A O 1
ATOM 790 N N . PHE A 1 108 ? 17.965 11.989 -26.811 1.00 97.94 108 PHE A N 1
ATOM 791 C CA . PHE A 1 108 ? 18.025 12.467 -25.432 1.00 97.94 108 PHE A CA 1
ATOM 792 C C . PHE A 1 108 ? 16.628 12.622 -24.831 1.00 97.94 108 PHE A C 1
ATOM 794 O O . PHE A 1 108 ? 16.366 12.084 -23.759 1.00 97.94 108 PHE A O 1
ATOM 801 N N . VAL A 1 109 ? 15.720 13.312 -25.528 1.00 98.12 109 VAL A N 1
ATOM 802 C CA . VAL A 1 109 ? 14.355 13.569 -25.047 1.00 98.12 109 VAL A CA 1
ATOM 803 C C . VAL A 1 109 ? 13.577 12.264 -24.879 1.00 98.12 109 VAL A C 1
ATOM 805 O O . VAL A 1 109 ? 12.964 12.052 -23.833 1.00 98.12 109 VAL A O 1
ATOM 808 N N . ILE A 1 110 ? 13.635 11.363 -25.866 1.00 98.19 110 ILE A N 1
ATOM 809 C CA . ILE A 1 110 ? 12.974 10.051 -25.787 1.00 98.19 110 ILE A CA 1
ATOM 810 C C . ILE A 1 110 ? 13.572 9.221 -24.646 1.00 98.19 110 ILE A C 1
ATOM 812 O O . ILE A 1 110 ? 12.832 8.674 -23.828 1.00 98.19 110 ILE A O 1
ATOM 816 N N . GLY A 1 111 ? 14.903 9.159 -24.552 1.00 98.12 111 GLY A N 1
ATOM 817 C CA . GLY A 1 111 ? 15.603 8.437 -23.492 1.00 98.12 111 GLY A CA 1
ATOM 818 C C . GLY A 1 111 ? 15.244 8.958 -22.102 1.00 98.12 111 GLY A C 1
ATOM 819 O O . GLY A 1 111 ? 14.873 8.179 -21.224 1.00 98.12 111 GLY A O 1
ATOM 820 N N . ALA A 1 112 ? 15.262 10.279 -21.918 1.00 97.94 112 ALA A N 1
ATOM 821 C CA . ALA A 1 112 ? 14.890 10.930 -20.668 1.00 97.94 112 ALA A CA 1
ATOM 822 C C . ALA A 1 112 ? 13.422 10.666 -20.302 1.00 97.94 112 ALA A C 1
ATOM 824 O O . ALA A 1 112 ? 13.126 10.373 -19.145 1.00 97.94 112 ALA A O 1
ATOM 825 N N . ALA A 1 113 ? 12.504 10.703 -21.273 1.00 97.81 113 ALA A N 1
ATOM 826 C CA . ALA A 1 113 ? 11.096 10.393 -21.041 1.00 97.81 113 ALA A CA 1
ATOM 827 C C . ALA A 1 113 ? 10.893 8.939 -20.575 1.00 97.81 113 ALA A C 1
ATOM 829 O O . ALA A 1 113 ? 10.195 8.708 -19.586 1.00 97.81 113 ALA A O 1
ATOM 830 N N . ILE A 1 114 ? 11.544 7.969 -21.232 1.00 97.88 114 ILE A N 1
ATOM 831 C CA . ILE A 1 114 ? 11.506 6.550 -20.837 1.00 97.88 114 ILE A CA 1
ATOM 832 C C . ILE A 1 114 ? 12.100 6.363 -19.435 1.00 97.88 114 ILE A C 1
ATOM 834 O O . ILE A 1 114 ? 11.509 5.670 -18.605 1.00 97.88 114 ILE A O 1
ATOM 838 N N . LEU A 1 115 ? 13.236 7.007 -19.148 1.00 97.12 115 LEU A N 1
ATOM 839 C CA . LEU A 1 115 ? 13.903 6.932 -17.849 1.00 97.12 115 LEU A CA 1
ATOM 840 C C . LEU A 1 115 ? 13.013 7.485 -16.727 1.00 97.12 115 LEU A C 1
ATOM 842 O O . LEU A 1 115 ? 12.829 6.827 -15.706 1.00 97.12 115 LEU A O 1
ATOM 846 N N . LEU A 1 116 ? 12.423 8.666 -16.924 1.00 97.25 116 LEU A N 1
ATOM 847 C CA . LEU A 1 116 ? 11.517 9.282 -15.952 1.00 97.25 116 LEU A CA 1
ATOM 848 C C . LEU A 1 116 ? 10.250 8.446 -15.744 1.00 97.25 116 LEU A C 1
ATOM 850 O O . LEU A 1 116 ? 9.786 8.318 -14.611 1.00 97.25 116 LEU A O 1
ATOM 854 N N . TYR A 1 117 ? 9.702 7.852 -16.807 1.00 97.25 117 TYR A N 1
ATOM 855 C CA . TYR A 1 117 ? 8.564 6.939 -16.706 1.00 97.25 117 TYR A CA 1
ATOM 856 C C . TYR A 1 117 ? 8.908 5.696 -15.871 1.00 97.25 117 TYR A C 1
ATOM 858 O O . TYR A 1 117 ? 8.169 5.356 -14.949 1.00 97.25 117 TYR A O 1
ATOM 866 N N . ALA A 1 118 ? 10.061 5.069 -16.127 1.00 96.06 118 ALA A N 1
ATOM 867 C CA . ALA A 1 118 ? 10.532 3.908 -15.372 1.00 96.06 118 ALA A CA 1
ATOM 868 C C . ALA A 1 118 ? 10.816 4.242 -13.896 1.00 96.06 118 ALA A C 1
ATOM 870 O O . ALA A 1 118 ? 10.446 3.476 -13.009 1.00 96.06 118 ALA A O 1
ATOM 871 N N . LEU A 1 119 ? 11.410 5.408 -13.611 1.00 95.88 119 LEU A N 1
ATOM 872 C CA . LEU A 1 119 ? 11.646 5.878 -12.241 1.00 95.88 119 LEU A CA 1
ATOM 873 C C . LEU A 1 119 ? 10.337 6.139 -11.486 1.00 95.88 119 LEU A C 1
ATOM 875 O O . LEU A 1 119 ? 10.220 5.764 -10.320 1.00 95.88 119 LEU A O 1
ATOM 879 N N . ARG A 1 120 ? 9.332 6.731 -12.145 1.00 96.50 120 ARG A N 1
ATOM 880 C CA . ARG A 1 120 ? 7.992 6.914 -11.562 1.00 96.50 120 ARG A CA 1
ATOM 881 C C . ARG A 1 120 ? 7.309 5.576 -11.291 1.00 96.50 120 ARG A C 1
ATOM 883 O O . ARG A 1 120 ? 6.748 5.405 -10.214 1.00 96.50 120 ARG A O 1
ATOM 890 N N . GLY A 1 121 ? 7.402 4.626 -12.223 1.00 94.81 121 GLY A N 1
ATOM 891 C CA . GLY A 1 121 ? 6.903 3.261 -12.039 1.00 94.81 121 GLY A CA 1
ATOM 892 C C . GLY A 1 121 ? 7.553 2.563 -10.842 1.00 94.81 121 GLY A C 1
ATOM 893 O O . GLY A 1 121 ? 6.849 2.064 -9.970 1.00 94.81 121 GLY A O 1
ATOM 894 N N . ALA A 1 122 ? 8.883 2.615 -10.741 1.00 95.19 122 ALA A N 1
ATOM 895 C CA . ALA A 1 122 ? 9.625 2.048 -9.616 1.00 95.19 122 ALA A CA 1
ATOM 896 C C . ALA A 1 122 ? 9.272 2.722 -8.280 1.00 95.19 122 ALA A C 1
ATOM 898 O O . ALA A 1 122 ? 9.112 2.044 -7.267 1.00 95.19 122 ALA A O 1
ATOM 899 N N . SER A 1 123 ? 9.115 4.049 -8.266 1.00 95.12 123 SER A N 1
ATOM 900 C CA . SER A 1 123 ? 8.692 4.776 -7.065 1.00 95.12 123 SER A CA 1
ATOM 901 C C . SER A 1 123 ? 7.286 4.375 -6.625 1.00 95.12 123 SER A C 1
ATOM 903 O O . SER A 1 123 ? 7.068 4.166 -5.438 1.00 95.12 123 SER A O 1
ATOM 905 N N . ARG A 1 124 ? 6.349 4.230 -7.570 1.00 96.19 124 ARG A N 1
ATOM 906 C CA . ARG A 1 124 ? 4.970 3.810 -7.293 1.00 96.19 124 ARG A CA 1
ATOM 907 C C . ARG A 1 124 ? 4.908 2.382 -6.756 1.00 96.19 124 ARG A C 1
ATOM 909 O O . ARG A 1 124 ? 4.233 2.142 -5.766 1.00 96.19 124 ARG A O 1
ATOM 916 N N . ASP A 1 125 ? 5.636 1.447 -7.365 1.00 95.69 125 ASP A N 1
ATOM 917 C CA . ASP A 1 125 ? 5.686 0.056 -6.895 1.00 95.69 125 ASP A CA 1
ATOM 918 C C . ASP A 1 125 ? 6.283 -0.023 -5.480 1.00 95.69 125 ASP A C 1
ATOM 920 O O . ASP A 1 125 ? 5.768 -0.747 -4.629 1.00 95.69 125 ASP A O 1
ATOM 924 N N . ARG A 1 126 ? 7.332 0.763 -5.200 1.00 95.00 126 ARG A N 1
ATOM 925 C CA . ARG A 1 126 ? 7.909 0.877 -3.854 1.00 95.00 126 ARG A CA 1
ATOM 926 C C . ARG A 1 126 ? 6.898 1.430 -2.855 1.00 95.00 126 ARG A C 1
ATOM 928 O O . ARG A 1 126 ? 6.772 0.883 -1.764 1.00 95.00 126 ARG A O 1
ATOM 935 N N . ASP A 1 127 ? 6.208 2.503 -3.215 1.00 94.19 127 ASP A N 1
ATOM 936 C CA . ASP A 1 127 ? 5.209 3.134 -2.358 1.00 94.19 127 ASP A CA 1
ATOM 937 C C . ASP A 1 127 ? 4.069 2.164 -2.021 1.00 94.19 127 ASP A C 1
ATOM 939 O O . ASP A 1 127 ? 3.750 1.959 -0.853 1.00 94.19 127 ASP A O 1
ATOM 943 N N . LEU A 1 128 ? 3.560 1.429 -3.016 1.00 96.31 128 LEU A N 1
ATOM 944 C CA . LEU A 1 128 ? 2.575 0.366 -2.804 1.00 96.31 128 LEU A CA 1
ATOM 945 C C . LEU A 1 128 ? 3.088 -0.747 -1.883 1.00 96.31 128 LEU A C 1
ATOM 947 O O . LEU A 1 128 ? 2.334 -1.258 -1.057 1.00 96.31 128 LEU A O 1
ATOM 951 N N . MET A 1 129 ? 4.359 -1.135 -1.989 1.00 95.19 129 MET A N 1
ATOM 952 C CA . MET A 1 129 ? 4.931 -2.149 -1.101 1.00 95.19 129 MET A CA 1
ATOM 953 C C . MET A 1 129 ? 5.009 -1.674 0.348 1.00 95.19 129 MET A C 1
ATOM 955 O O . MET A 1 129 ? 4.664 -2.426 1.262 1.00 95.19 129 MET A O 1
ATOM 959 N N . LEU A 1 130 ? 5.425 -0.426 0.555 1.00 93.38 130 LEU A N 1
ATOM 960 C CA . LEU A 1 130 ? 5.580 0.164 1.880 1.00 93.38 130 LEU A CA 1
ATOM 961 C C . LEU A 1 130 ? 4.222 0.505 2.511 1.00 93.38 130 LEU A C 1
ATOM 963 O O . LEU A 1 130 ? 3.965 0.113 3.647 1.00 93.38 130 LEU A O 1
ATOM 967 N N . HIS A 1 131 ? 3.344 1.178 1.772 1.00 93.62 131 HIS A N 1
ATOM 968 C CA . HIS A 1 131 ? 2.147 1.850 2.290 1.00 93.62 131 HIS A CA 1
ATOM 969 C C . HIS A 1 131 ? 0.829 1.303 1.727 1.00 93.62 131 HIS A C 1
ATOM 971 O O . HIS A 1 131 ? -0.239 1.616 2.248 1.00 93.62 131 HIS A O 1
ATOM 977 N N . GLY A 1 132 ? 0.871 0.459 0.692 1.00 94.94 132 GLY A N 1
ATOM 978 C CA . GLY A 1 132 ? -0.338 -0.092 0.080 1.00 94.94 132 GLY A CA 1
ATOM 979 C C . GLY A 1 132 ? -1.166 -0.905 1.073 1.00 94.94 132 GLY A C 1
ATOM 980 O O . GLY A 1 132 ? -0.633 -1.543 1.980 1.00 94.94 132 GLY A O 1
ATOM 981 N N . THR A 1 133 ? -2.482 -0.915 0.912 1.00 93.56 133 THR A N 1
ATOM 982 C CA . THR A 1 133 ? -3.370 -1.753 1.722 1.00 93.56 133 THR A CA 1
ATOM 983 C C . THR A 1 133 ? -3.346 -3.180 1.194 1.00 93.56 133 THR A C 1
ATOM 985 O O . THR A 1 133 ? -3.457 -3.404 -0.011 1.00 93.56 133 THR A O 1
ATOM 988 N N . ARG A 1 134 ? -3.191 -4.151 2.099 1.00 95.19 134 ARG A N 1
ATOM 989 C CA . ARG A 1 134 ? -3.217 -5.574 1.753 1.00 95.19 134 ARG A CA 1
ATOM 990 C C . ARG A 1 134 ? -4.657 -6.054 1.628 1.00 95.19 134 ARG A C 1
ATOM 992 O O . ARG A 1 134 ? -5.431 -5.920 2.570 1.00 95.19 134 ARG A O 1
ATOM 999 N N . VAL A 1 135 ? -4.968 -6.690 0.508 1.00 95.31 135 VAL A N 1
ATOM 1000 C CA . VAL A 1 135 ? -6.207 -7.449 0.290 1.00 95.31 135 VAL A CA 1
ATOM 1001 C C . VAL A 1 135 ? -5.879 -8.812 -0.297 1.00 95.31 135 VAL A C 1
ATOM 1003 O O . VAL A 1 135 ? -4.807 -9.012 -0.869 1.00 95.31 135 VAL A O 1
ATOM 1006 N N . VAL A 1 136 ? -6.795 -9.758 -0.128 1.00 95.69 136 VAL A N 1
ATOM 1007 C CA . VAL A 1 136 ? -6.771 -11.014 -0.877 1.00 95.69 136 VAL A CA 1
ATOM 1008 C C . VAL A 1 136 ? -7.542 -10.772 -2.168 1.00 95.69 136 VAL A C 1
ATOM 1010 O O . VAL A 1 136 ? -8.680 -10.302 -2.128 1.00 95.69 136 VAL A O 1
ATOM 1013 N N . GLY A 1 137 ? -6.899 -11.021 -3.302 1.00 96.56 137 GLY A N 1
ATOM 1014 C CA . GLY A 1 137 ? -7.574 -11.097 -4.591 1.00 96.56 137 GLY A CA 1
ATOM 1015 C C . GLY A 1 137 ? -7.473 -12.483 -5.192 1.00 96.56 137 GLY A C 1
ATOM 1016 O O . GLY A 1 137 ? -6.899 -13.386 -4.593 1.00 96.56 137 GLY A O 1
ATOM 1017 N N . GLU A 1 138 ? -8.017 -12.623 -6.388 1.00 96.94 138 GLU A N 1
ATOM 1018 C CA . GLU A 1 138 ? -8.118 -13.877 -7.119 1.00 96.94 138 GLU A CA 1
ATOM 1019 C C . GLU A 1 138 ? -7.447 -13.721 -8.484 1.00 96.94 138 GLU A C 1
ATOM 1021 O O . GLU A 1 138 ? -7.645 -12.725 -9.184 1.00 96.94 138 GLU A O 1
ATOM 1026 N N . VAL A 1 139 ? -6.630 -14.698 -8.872 1.00 97.62 139 VAL A N 1
ATOM 1027 C CA . VAL A 1 139 ? -6.094 -14.776 -10.233 1.00 97.62 139 VAL A CA 1
ATOM 1028 C C . VAL A 1 139 ? -7.233 -15.146 -11.177 1.00 97.62 139 VAL A C 1
ATOM 1030 O O . VAL A 1 139 ? -7.795 -16.229 -11.078 1.00 97.62 139 VAL A O 1
ATOM 1033 N N . VAL A 1 140 ? -7.566 -14.271 -12.118 1.00 98.00 140 VAL A N 1
ATOM 1034 C CA . VAL A 1 140 ? -8.641 -14.505 -13.091 1.00 98.00 140 VAL A CA 1
ATOM 1035 C C . VAL A 1 140 ? -8.120 -15.249 -14.313 1.00 98.00 140 VAL A C 1
ATOM 1037 O O . VAL A 1 140 ? -8.805 -16.115 -14.853 1.00 98.00 140 VAL A O 1
ATOM 1040 N N . ASP A 1 141 ? -6.911 -14.914 -14.765 1.00 97.88 141 ASP A N 1
ATOM 1041 C CA . ASP A 1 141 ? -6.345 -15.474 -15.989 1.00 97.88 141 ASP A CA 1
ATOM 1042 C C . ASP A 1 141 ? -4.816 -15.551 -15.925 1.00 97.88 141 ASP A C 1
ATOM 1044 O O . ASP A 1 141 ? -4.153 -14.754 -15.258 1.00 97.88 141 ASP A O 1
ATOM 1048 N N . SER A 1 142 ? -4.256 -16.515 -16.650 1.00 97.00 142 SER A N 1
ATOM 1049 C CA . SER A 1 142 ? -2.820 -16.741 -16.787 1.00 97.00 142 SER A CA 1
ATOM 1050 C C . SER A 1 142 ? -2.516 -17.079 -18.243 1.00 97.00 142 SER A C 1
ATOM 1052 O O . SER A 1 142 ? -2.764 -18.192 -18.713 1.00 97.00 142 SER A O 1
ATOM 1054 N N . ARG A 1 143 ? -2.005 -16.093 -18.992 1.00 97.25 143 ARG A N 1
ATOM 1055 C CA . ARG A 1 143 ? -1.737 -16.216 -20.432 1.00 97.25 143 ARG A CA 1
ATOM 1056 C C . ARG A 1 143 ? -0.254 -16.148 -20.729 1.00 97.25 143 ARG A C 1
ATOM 1058 O O . ARG A 1 143 ? 0.410 -15.161 -20.414 1.00 97.25 143 ARG A O 1
ATOM 1065 N N . LEU A 1 144 ? 0.253 -17.165 -21.417 1.00 96.88 144 LEU A N 1
ATOM 1066 C CA . LEU A 1 144 ? 1.598 -17.132 -21.971 1.00 96.88 144 LEU A CA 1
ATOM 1067 C C . LEU A 1 144 ? 1.662 -16.079 -23.085 1.00 96.88 144 LEU A C 1
ATOM 1069 O O . LEU A 1 144 ? 1.008 -16.213 -24.118 1.00 96.88 144 LEU A O 1
ATOM 1073 N N . ASP A 1 145 ? 2.472 -15.047 -22.887 1.00 95.38 145 ASP A N 1
ATOM 1074 C CA . ASP A 1 145 ? 2.772 -14.051 -23.905 1.00 95.38 145 ASP A CA 1
ATOM 1075 C C . ASP A 1 145 ? 4.033 -14.480 -24.663 1.00 95.38 145 ASP A C 1
ATOM 1077 O O . ASP A 1 145 ? 5.168 -14.291 -24.217 1.00 95.38 145 ASP A O 1
ATOM 1081 N N . SER A 1 146 ? 3.827 -15.098 -25.827 1.00 93.81 146 SER A N 1
ATOM 1082 C CA . SER A 1 146 ? 4.912 -15.535 -26.707 1.00 93.81 146 SER A CA 1
ATOM 1083 C C . SER A 1 146 ? 5.555 -14.395 -27.502 1.00 93.81 146 SER A C 1
ATOM 1085 O O . SER A 1 146 ? 6.553 -14.637 -28.181 1.00 93.81 146 SER A O 1
ATOM 1087 N N . THR A 1 147 ? 4.997 -13.178 -27.461 1.00 93.44 147 THR A N 1
ATOM 1088 C CA . THR A 1 147 ? 5.513 -12.033 -28.233 1.00 93.44 147 THR A CA 1
ATOM 1089 C C . THR A 1 147 ? 6.760 -11.424 -27.600 1.00 93.44 147 THR A C 1
ATOM 1091 O O . THR A 1 147 ? 7.621 -10.905 -28.310 1.00 93.44 147 THR A O 1
ATOM 1094 N N . VAL A 1 148 ? 6.906 -11.547 -26.278 1.00 87.19 148 VAL A N 1
ATOM 1095 C CA . VAL A 1 148 ? 8.055 -11.042 -25.525 1.00 87.19 148 VAL A CA 1
ATOM 1096 C C . VAL A 1 148 ? 8.855 -12.218 -24.981 1.00 87.19 148 VAL A C 1
ATOM 1098 O O . VAL A 1 148 ? 8.394 -12.969 -24.122 1.00 87.19 148 VAL A O 1
ATOM 1101 N N . ARG A 1 149 ? 10.088 -12.372 -25.473 1.00 89.94 149 ARG A N 1
ATOM 1102 C CA . ARG A 1 149 ? 11.031 -13.384 -24.985 1.00 89.94 149 ARG A CA 1
ATOM 1103 C C . ARG A 1 149 ? 12.274 -12.698 -24.442 1.00 89.94 149 ARG A C 1
ATOM 1105 O O . ARG A 1 149 ? 12.932 -11.950 -25.160 1.00 89.94 149 ARG A O 1
ATOM 1112 N N . VAL A 1 150 ? 12.612 -12.983 -23.191 1.00 86.25 150 VAL A N 1
ATOM 1113 C CA . VAL A 1 150 ? 13.841 -12.511 -22.541 1.00 86.25 150 VAL A CA 1
ATOM 1114 C C . VAL A 1 150 ? 14.639 -13.746 -22.159 1.00 86.25 150 VAL A C 1
ATOM 1116 O O . VAL A 1 150 ? 14.132 -14.612 -21.454 1.00 86.25 150 VAL A O 1
ATOM 1119 N N . ASN A 1 151 ? 15.868 -13.871 -22.665 1.00 88.94 151 ASN A N 1
ATOM 1120 C CA . ASN A 1 151 ? 16.711 -15.056 -22.452 1.00 88.94 151 ASN A CA 1
ATOM 1121 C C . ASN A 1 151 ? 15.995 -16.373 -22.816 1.00 88.94 151 ASN A C 1
ATOM 1123 O O . ASN A 1 151 ? 15.998 -17.323 -22.042 1.00 88.94 151 ASN A O 1
ATOM 1127 N N . GLN A 1 152 ? 15.334 -16.405 -23.983 1.00 93.25 152 GLN A N 1
ATOM 1128 C CA . GLN A 1 152 ? 14.530 -17.536 -24.493 1.00 93.25 152 GLN A CA 1
ATOM 1129 C C . GLN A 1 152 ? 13.284 -17.894 -23.664 1.00 93.25 152 GLN A C 1
ATOM 1131 O O . GLN A 1 152 ? 12.506 -18.760 -24.071 1.00 93.25 152 GLN A O 1
ATOM 1136 N N . LYS A 1 153 ? 13.043 -17.190 -22.556 1.00 92.88 153 LYS A N 1
ATOM 1137 C CA . LYS A 1 153 ? 11.886 -17.382 -21.695 1.00 92.88 153 LYS A CA 1
ATOM 1138 C C . LYS A 1 153 ? 10.760 -16.434 -22.088 1.00 92.88 153 LYS A C 1
ATOM 1140 O O . LYS A 1 153 ? 10.972 -15.225 -22.197 1.00 92.88 153 LYS A O 1
ATOM 1145 N N . SER A 1 154 ? 9.579 -16.991 -22.332 1.00 93.75 154 SER A N 1
ATOM 1146 C CA . SER A 1 154 ? 8.368 -16.215 -22.607 1.00 93.75 154 SER A CA 1
ATOM 1147 C C . SER A 1 154 ? 7.797 -15.669 -21.300 1.00 93.75 154 SER A C 1
ATOM 1149 O O . SER A 1 154 ? 7.812 -16.365 -20.284 1.00 93.75 154 SER A O 1
ATOM 1151 N N . SER A 1 155 ? 7.295 -14.437 -21.313 1.00 95.44 155 SER A N 1
ATOM 1152 C CA . SER A 1 155 ? 6.568 -13.901 -20.159 1.00 95.44 155 SER A CA 1
ATOM 1153 C C . SER A 1 155 ? 5.184 -14.532 -20.046 1.00 95.44 155 SER A C 1
ATOM 1155 O O . SER A 1 155 ? 4.557 -14.826 -21.058 1.00 95.44 155 SER A O 1
ATOM 1157 N N . THR A 1 156 ? 4.670 -14.680 -18.830 1.00 96.94 156 THR A N 1
ATOM 1158 C CA . THR A 1 156 ? 3.254 -14.990 -18.592 1.00 96.94 156 THR A CA 1
ATOM 1159 C C . THR A 1 156 ? 2.584 -13.775 -17.974 1.00 96.94 156 THR A C 1
ATOM 1161 O O . THR A 1 156 ? 3.088 -13.212 -17.002 1.00 96.94 156 THR A O 1
ATOM 1164 N N . ARG A 1 157 ? 1.470 -13.342 -18.559 1.00 97.00 157 ARG A N 1
ATOM 1165 C CA . ARG A 1 157 ? 0.613 -12.298 -18.007 1.00 97.00 157 ARG A CA 1
ATOM 1166 C C . ARG A 1 157 ? -0.380 -12.944 -17.046 1.00 97.00 157 ARG A C 1
ATOM 1168 O O . ARG A 1 157 ? -1.131 -13.823 -17.457 1.00 97.00 157 ARG A O 1
ATOM 1175 N N . ILE A 1 158 ? -0.363 -12.495 -15.798 1.00 97.44 158 ILE A N 1
ATOM 1176 C CA . ILE A 1 158 ? -1.319 -12.872 -14.759 1.00 97.44 158 ILE A CA 1
ATOM 1177 C C . ILE A 1 158 ? -2.285 -11.709 -14.588 1.00 97.44 158 ILE A C 1
ATOM 1179 O O . ILE A 1 158 ? -1.860 -10.630 -14.179 1.00 97.44 158 ILE A O 1
ATOM 1183 N N . ASP A 1 159 ? -3.556 -11.913 -14.911 1.00 98.19 159 ASP A N 1
ATOM 1184 C CA . ASP A 1 159 ? -4.626 -10.954 -14.642 1.00 98.19 159 ASP A CA 1
ATOM 1185 C C . ASP A 1 159 ? -5.325 -11.366 -13.336 1.00 98.19 159 ASP A C 1
ATOM 1187 O O . ASP A 1 159 ? -5.619 -12.544 -13.128 1.00 98.19 159 ASP A O 1
ATOM 1191 N N . TYR A 1 160 ? -5.571 -10.416 -12.437 1.00 98.25 160 TYR A N 1
ATOM 1192 C CA . TYR A 1 160 ? -6.155 -10.673 -11.118 1.00 98.25 160 TYR A CA 1
ATOM 1193 C C . TYR A 1 160 ? -7.216 -9.633 -10.761 1.00 98.25 160 TYR A C 1
ATOM 1195 O O . TYR A 1 160 ? -7.152 -8.488 -11.215 1.00 98.25 160 TYR A O 1
ATOM 1203 N N . THR A 1 161 ? -8.176 -10.009 -9.918 1.00 98.25 161 THR A N 1
ATOM 1204 C CA . THR A 1 161 ? -9.195 -9.109 -9.362 1.00 98.25 161 THR A CA 1
ATOM 1205 C C . THR A 1 161 ? -9.130 -9.068 -7.844 1.00 98.25 161 THR A C 1
ATOM 1207 O O . THR A 1 161 ? -8.662 -9.992 -7.190 1.00 98.25 161 THR A O 1
ATOM 1210 N N . TYR A 1 162 ? -9.564 -7.958 -7.259 1.00 97.88 162 TYR A N 1
ATOM 1211 C CA . TYR A 1 162 ? -9.636 -7.769 -5.813 1.00 97.88 162 TYR A CA 1
ATOM 1212 C C . TYR A 1 162 ? -10.748 -6.787 -5.464 1.00 97.88 162 TYR A C 1
ATOM 1214 O O . TYR A 1 162 ? -11.142 -5.950 -6.278 1.00 97.88 162 TYR A O 1
ATOM 1222 N N . ARG A 1 163 ? -11.248 -6.854 -4.227 1.00 97.25 163 ARG A N 1
ATOM 1223 C CA . ARG A 1 163 ? -12.172 -5.844 -3.695 1.00 97.25 163 ARG A CA 1
ATOM 1224 C C . ARG A 1 163 ? -11.431 -4.861 -2.806 1.00 97.25 163 ARG A C 1
ATOM 1226 O O . ARG A 1 163 ? -10.782 -5.258 -1.843 1.00 97.25 163 ARG A O 1
ATOM 1233 N N . ALA A 1 164 ? -11.562 -3.576 -3.119 1.00 94.06 164 ALA A N 1
ATOM 1234 C CA . ALA A 1 164 ? -11.078 -2.501 -2.260 1.00 94.06 164 ALA A CA 1
ATOM 1235 C C . ALA A 1 164 ? -11.942 -2.380 -0.988 1.00 94.06 164 ALA A C 1
ATOM 1237 O O . ALA A 1 164 ? -13.037 -2.938 -0.909 1.00 94.06 164 ALA A O 1
ATOM 1238 N N . LEU A 1 165 ? -11.492 -1.580 -0.013 1.00 86.31 165 LEU A N 1
ATOM 1239 C CA . LEU A 1 165 ? -12.199 -1.346 1.261 1.00 86.31 165 LEU A CA 1
ATOM 1240 C C . LEU A 1 165 ? -13.637 -0.821 1.085 1.00 86.31 165 LEU A C 1
ATOM 1242 O O . LEU A 1 165 ? -14.490 -1.039 1.937 1.00 86.31 165 LEU A O 1
ATOM 1246 N N . GLN A 1 166 ? -13.924 -0.165 -0.041 1.00 87.81 166 GLN A N 1
ATOM 1247 C CA . GLN A 1 166 ? -15.254 0.347 -0.392 1.00 87.81 166 GLN A CA 1
ATOM 1248 C C . GLN A 1 166 ? -16.182 -0.732 -0.987 1.00 87.81 166 GLN A C 1
ATOM 1250 O O . GLN A 1 166 ? -17.295 -0.432 -1.409 1.00 87.81 166 GLN A O 1
ATOM 1255 N N . GLY A 1 167 ? -15.717 -1.979 -1.098 1.00 91.19 167 GLY A N 1
ATOM 1256 C CA . GLY A 1 167 ? -16.449 -3.094 -1.704 1.00 91.19 167 GLY A CA 1
ATOM 1257 C C . GLY A 1 167 ? -16.456 -3.104 -3.237 1.00 91.19 167 GLY A C 1
ATOM 1258 O O . GLY A 1 167 ? -16.957 -4.063 -3.824 1.00 91.19 167 GLY A O 1
ATOM 1259 N N . ARG A 1 168 ? -15.890 -2.079 -3.891 1.00 95.50 168 ARG A N 1
ATOM 1260 C CA . ARG A 1 168 ? -15.740 -2.017 -5.350 1.00 95.50 168 ARG A CA 1
ATOM 1261 C C . ARG A 1 168 ? -14.674 -3.004 -5.821 1.00 95.50 168 ARG A C 1
ATOM 1263 O O . ARG A 1 168 ? -13.607 -3.109 -5.217 1.00 95.50 168 ARG A O 1
ATOM 1270 N N . GLU A 1 169 ? -14.980 -3.717 -6.897 1.00 97.69 169 GLU A N 1
ATOM 1271 C CA . GLU A 1 169 ? -14.056 -4.639 -7.550 1.00 97.69 169 GLU A CA 1
ATOM 1272 C C . GLU A 1 169 ? -13.111 -3.884 -8.492 1.00 97.69 169 GLU A C 1
ATOM 1274 O O . GLU A 1 169 ? -13.525 -2.990 -9.236 1.00 97.69 169 GLU A O 1
ATOM 1279 N N . HIS A 1 170 ? -11.834 -4.244 -8.430 1.00 97.88 170 HIS A N 1
ATOM 1280 C CA . HIS A 1 170 ? -10.752 -3.717 -9.247 1.00 97.88 170 HIS A CA 1
ATOM 1281 C C . HIS A 1 170 ? -9.989 -4.878 -9.876 1.00 97.88 170 HIS A C 1
ATOM 1283 O O . HIS A 1 170 ? -9.943 -5.975 -9.323 1.00 97.88 170 HIS A O 1
ATOM 1289 N N . SER A 1 171 ? -9.382 -4.624 -11.030 1.00 97.94 171 SER A N 1
ATOM 1290 C CA . SER A 1 171 ? -8.548 -5.589 -11.740 1.00 97.94 171 SER A CA 1
ATOM 1291 C C . SER A 1 171 ? -7.153 -5.019 -11.952 1.00 97.94 171 SER A C 1
ATOM 1293 O O . SER A 1 171 ? -7.018 -3.851 -12.324 1.00 97.94 171 SER A O 1
ATOM 1295 N N . GLY A 1 172 ? -6.137 -5.853 -11.779 1.00 97.31 172 GLY A N 1
ATOM 1296 C CA . GLY A 1 172 ? -4.752 -5.555 -12.116 1.00 97.31 172 GLY A CA 1
ATOM 1297 C C . GLY A 1 172 ? -4.160 -6.661 -12.979 1.00 97.31 172 GLY A C 1
ATOM 1298 O O . GLY A 1 172 ? -4.792 -7.687 -13.234 1.00 97.31 172 GLY A O 1
ATOM 1299 N N . TYR A 1 173 ? -2.938 -6.446 -13.454 1.00 97.50 173 TYR A N 1
ATOM 1300 C CA . TYR A 1 173 ? -2.185 -7.494 -14.126 1.00 97.50 173 TYR A CA 1
ATOM 1301 C C . TYR A 1 173 ? -0.698 -7.371 -13.824 1.00 97.50 173 TYR A C 1
ATOM 1303 O O . TYR A 1 173 ? -0.195 -6.280 -13.559 1.00 97.50 173 TYR A O 1
ATOM 1311 N N . GLU A 1 174 ? 0.011 -8.491 -13.898 1.00 96.38 174 GLU A N 1
ATOM 1312 C CA . GLU A 1 174 ? 1.461 -8.557 -13.742 1.00 96.38 174 GLU A CA 1
ATOM 1313 C C . GLU A 1 174 ? 2.091 -9.456 -14.801 1.00 96.38 174 GLU A C 1
ATOM 1315 O O . GLU A 1 174 ? 1.478 -10.407 -15.287 1.00 96.38 174 GLU A O 1
ATOM 1320 N N . ARG A 1 175 ? 3.335 -9.148 -15.180 1.00 95.31 175 ARG A N 1
ATOM 1321 C CA . ARG A 1 175 ? 4.117 -9.978 -16.105 1.00 95.31 175 ARG A CA 1
ATOM 1322 C C . ARG A 1 175 ? 5.179 -10.735 -15.332 1.00 95.31 175 ARG A C 1
ATOM 1324 O O . ARG A 1 175 ? 6.062 -10.132 -14.729 1.00 95.31 175 ARG A O 1
ATOM 1331 N N . LEU A 1 176 ? 5.107 -12.057 -15.393 1.00 95.00 176 LEU A N 1
ATOM 1332 C CA . LEU A 1 176 ? 6.009 -12.958 -14.697 1.00 95.00 176 LEU A CA 1
ATOM 1333 C C . LEU A 1 176 ? 6.957 -13.649 -15.671 1.00 95.00 176 LEU A C 1
ATOM 1335 O O . LEU A 1 176 ? 6.576 -14.039 -16.774 1.00 95.00 176 LEU A O 1
ATOM 1339 N N . PHE A 1 177 ? 8.190 -13.843 -15.211 1.00 93.19 177 PHE A N 1
ATOM 1340 C CA . PHE A 1 177 ? 9.207 -14.657 -15.876 1.00 93.19 177 PHE A CA 1
ATOM 1341 C C . PHE A 1 177 ? 9.679 -15.811 -14.987 1.00 93.19 177 PHE A C 1
ATOM 1343 O O . PHE A 1 177 ? 10.659 -16.460 -15.326 1.00 93.19 177 PHE A O 1
ATOM 1350 N N . ASP A 1 178 ? 9.057 -16.068 -13.837 1.00 93.12 178 ASP A N 1
ATOM 1351 C CA . ASP A 1 178 ? 9.426 -17.178 -12.954 1.00 93.12 178 ASP A CA 1
ATOM 1352 C C . ASP A 1 178 ? 8.442 -18.339 -13.143 1.00 93.12 178 ASP A C 1
ATOM 1354 O O . ASP A 1 178 ? 7.253 -18.189 -12.880 1.00 93.12 178 ASP A O 1
ATOM 1358 N N . ASP A 1 179 ? 8.932 -19.504 -13.584 1.00 91.88 179 ASP A N 1
ATOM 1359 C CA . ASP A 1 179 ? 8.054 -20.649 -13.877 1.00 91.88 179 ASP A CA 1
ATOM 1360 C C . ASP A 1 179 ? 7.500 -21.282 -12.603 1.00 91.88 179 ASP A C 1
ATOM 1362 O O . ASP A 1 179 ? 6.433 -21.892 -12.635 1.00 91.88 179 ASP A O 1
ATOM 1366 N N . GLN A 1 180 ? 8.231 -21.186 -11.487 1.00 91.12 180 GLN A N 1
ATOM 1367 C CA . GLN A 1 180 ? 7.744 -21.675 -10.202 1.00 91.12 180 GLN A CA 1
ATOM 1368 C C . GLN A 1 180 ? 6.582 -20.807 -9.734 1.00 91.12 180 GLN A C 1
ATOM 1370 O O . GLN A 1 180 ? 5.529 -21.349 -9.407 1.00 91.12 180 GLN A O 1
ATOM 1375 N N . LEU A 1 181 ? 6.734 -19.482 -9.808 1.00 92.62 181 LEU A N 1
ATOM 1376 C CA . LEU A 1 181 ? 5.661 -18.560 -9.452 1.00 92.62 181 LEU A CA 1
ATOM 1377 C C . LEU A 1 181 ? 4.463 -18.662 -10.409 1.00 92.62 181 LEU A C 1
ATOM 1379 O O . LEU A 1 181 ? 3.326 -18.650 -9.963 1.00 92.62 181 LEU A O 1
ATOM 1383 N N . ILE A 1 182 ? 4.692 -18.823 -11.716 1.00 94.50 182 ILE A N 1
ATOM 1384 C CA . ILE A 1 182 ? 3.606 -19.002 -12.695 1.00 94.50 182 ILE A CA 1
ATOM 1385 C C . ILE A 1 182 ? 2.800 -20.271 -12.394 1.00 94.50 182 ILE A C 1
ATOM 1387 O O . ILE A 1 182 ? 1.573 -20.229 -12.376 1.00 94.50 182 ILE A O 1
ATOM 1391 N N . ARG A 1 183 ? 3.471 -21.397 -12.114 1.00 92.50 183 ARG A N 1
ATOM 1392 C CA . ARG A 1 183 ? 2.791 -22.646 -11.721 1.00 92.50 183 ARG A CA 1
ATOM 1393 C C . ARG A 1 183 ? 2.060 -22.524 -10.386 1.00 92.50 183 ARG A C 1
ATOM 1395 O O . ARG A 1 183 ? 1.072 -23.218 -10.178 1.00 92.50 183 ARG A O 1
ATOM 1402 N N . ALA A 1 184 ? 2.548 -21.655 -9.508 1.00 91.12 184 ALA A N 1
ATOM 1403 C CA . ALA A 1 184 ? 1.940 -21.352 -8.224 1.00 91.12 184 ALA A CA 1
ATOM 1404 C C . ALA A 1 184 ? 0.692 -20.452 -8.322 1.00 91.12 184 ALA A C 1
ATOM 1406 O O . ALA A 1 184 ? -0.034 -20.310 -7.343 1.00 91.12 184 ALA A O 1
ATOM 1407 N N . LEU A 1 185 ? 0.425 -19.854 -9.485 1.00 94.50 185 LEU A N 1
ATOM 1408 C CA . LEU A 1 185 ? -0.656 -18.890 -9.689 1.00 94.50 185 LEU A CA 1
ATOM 1409 C C . LEU A 1 185 ? -1.627 -19.338 -10.797 1.00 94.50 185 LEU A C 1
ATOM 1411 O O . LEU A 1 185 ? -1.755 -18.649 -11.815 1.00 94.50 185 LEU A O 1
ATOM 1415 N N . PRO A 1 186 ? -2.302 -20.497 -10.655 1.00 95.06 186 PRO A N 1
ATOM 1416 C CA . PRO A 1 186 ? -3.368 -20.875 -11.576 1.00 95.06 186 PRO A CA 1
ATOM 1417 C C . PRO A 1 186 ? -4.582 -19.933 -11.437 1.00 95.06 186 PRO A C 1
ATOM 1419 O O . PRO A 1 186 ? -4.767 -19.326 -10.380 1.00 95.06 186 PRO A O 1
ATOM 1422 N N . PRO A 1 187 ? -5.449 -19.830 -12.461 1.00 96.44 187 PRO A N 1
ATOM 1423 C CA . PRO A 1 187 ? -6.750 -19.178 -12.319 1.00 96.44 187 PRO A CA 1
ATOM 1424 C C . PRO A 1 187 ? -7.542 -19.737 -11.126 1.00 96.44 187 PRO A C 1
ATOM 1426 O O . PRO A 1 187 ? -7.568 -20.949 -10.911 1.00 96.44 187 PRO A O 1
ATOM 1429 N N . GLY A 1 188 ? -8.162 -18.853 -10.348 1.00 94.88 188 GLY A N 1
ATOM 1430 C CA . GLY A 1 188 ? -8.825 -19.139 -9.075 1.00 94.88 188 GLY A CA 1
ATOM 1431 C C . GLY A 1 188 ? -7.912 -19.077 -7.845 1.00 94.88 188 GLY A C 1
ATOM 1432 O O . GLY A 1 188 ? -8.400 -19.194 -6.724 1.00 94.88 188 GLY A O 1
ATOM 1433 N N . ALA A 1 189 ? -6.593 -18.908 -8.010 1.00 93.56 189 ALA A N 1
ATOM 1434 C CA . ALA A 1 189 ? -5.679 -18.815 -6.874 1.00 93.56 189 ALA A CA 1
ATOM 1435 C C . ALA A 1 189 ? -5.866 -17.503 -6.102 1.00 93.56 189 ALA A C 1
ATOM 1437 O O . ALA A 1 189 ? -5.850 -16.417 -6.687 1.00 93.56 189 ALA A O 1
ATOM 1438 N N . GLU A 1 190 ? -5.966 -17.608 -4.778 1.00 94.75 190 GLU A N 1
ATOM 1439 C CA . GLU A 1 190 ? -5.970 -16.453 -3.888 1.00 94.75 190 GLU A CA 1
ATOM 1440 C C . GLU A 1 190 ? -4.555 -15.887 -3.724 1.00 94.75 190 GLU A C 1
ATOM 1442 O O . GLU A 1 190 ? -3.605 -16.606 -3.403 1.00 94.75 190 GLU A O 1
ATOM 1447 N N . VAL A 1 191 ? -4.405 -14.578 -3.924 1.00 94.94 191 VAL A N 1
ATOM 1448 C CA . VAL A 1 191 ? -3.112 -13.893 -3.870 1.00 94.94 191 VAL A CA 1
ATOM 1449 C C . VAL A 1 191 ? -3.159 -12.629 -3.020 1.00 94.94 191 VAL A C 1
ATOM 1451 O O . VAL A 1 191 ? -4.122 -11.861 -3.099 1.00 94.94 191 VAL A O 1
ATOM 1454 N N . PRO A 1 192 ? -2.112 -12.351 -2.218 1.00 95.69 192 PRO A N 1
ATOM 1455 C CA . PRO A 1 192 ? -2.009 -11.080 -1.525 1.00 95.69 192 PRO A CA 1
ATOM 1456 C C . PRO A 1 192 ? -1.675 -9.976 -2.532 1.00 95.69 192 PRO A C 1
ATOM 1458 O O . PRO A 1 192 ? -0.639 -10.015 -3.194 1.00 95.69 192 PRO A O 1
ATOM 1461 N N . ILE A 1 193 ? -2.532 -8.965 -2.610 1.00 96.81 193 ILE A N 1
ATOM 1462 C CA . ILE A 1 193 ? -2.346 -7.787 -3.457 1.00 96.81 193 ILE A CA 1
ATOM 1463 C C . ILE A 1 193 ? -2.170 -6.572 -2.560 1.00 96.81 193 ILE A C 1
ATOM 1465 O O . ILE A 1 193 ? -2.850 -6.425 -1.541 1.00 96.81 193 ILE A O 1
ATOM 1469 N N . LEU A 1 194 ? -1.249 -5.697 -2.952 1.00 97.00 194 LEU A N 1
ATOM 1470 C CA . LEU A 1 194 ? -1.093 -4.378 -2.358 1.00 97.00 194 LEU A CA 1
ATOM 1471 C C . LEU A 1 194 ? -1.663 -3.345 -3.321 1.00 97.00 194 LEU A C 1
ATOM 1473 O O . LEU A 1 194 ? -1.259 -3.308 -4.480 1.00 97.00 194 LEU A O 1
ATOM 1477 N N . PHE A 1 195 ? -2.592 -2.516 -2.850 1.00 97.31 195 PHE A N 1
ATOM 1478 C CA . PHE A 1 195 ? -3.191 -1.449 -3.654 1.00 97.31 195 PHE A CA 1
ATOM 1479 C C . PHE A 1 195 ? -3.154 -0.105 -2.923 1.00 97.31 195 PHE A C 1
ATOM 1481 O O . PHE A 1 195 ? -3.089 -0.063 -1.692 1.00 97.31 195 PHE A O 1
ATOM 1488 N N . SER A 1 196 ? -3.198 0.997 -3.672 1.00 96.00 196 SER A N 1
ATOM 1489 C CA . SER A 1 196 ? -3.282 2.338 -3.088 1.00 96.00 196 SER A CA 1
ATOM 1490 C C . SER A 1 196 ? -4.735 2.679 -2.727 1.00 96.00 196 SER A C 1
ATOM 1492 O O . SER A 1 196 ? -5.602 2.626 -3.599 1.00 96.00 196 SER A O 1
ATOM 1494 N N . PRO A 1 197 ? -5.047 3.074 -1.478 1.00 91.00 197 PRO A N 1
ATOM 1495 C CA . PRO A 1 197 ? -6.390 3.538 -1.122 1.00 91.00 197 PRO A CA 1
ATOM 1496 C C . PRO A 1 197 ? -6.828 4.800 -1.875 1.00 91.00 197 PRO A C 1
ATOM 1498 O O . PRO A 1 197 ? -8.022 4.968 -2.123 1.00 91.00 197 PRO A O 1
ATOM 1501 N N . SER A 1 198 ? -5.882 5.681 -2.226 1.00 91.56 198 SER A N 1
ATOM 1502 C CA . SER A 1 198 ? -6.149 6.931 -2.952 1.00 91.56 198 SER A CA 1
ATOM 1503 C C . SER A 1 198 ? -6.284 6.721 -4.461 1.00 91.56 198 SER A C 1
ATOM 1505 O O . SER A 1 198 ? -7.045 7.433 -5.112 1.00 91.56 198 SER A O 1
ATOM 1507 N N . ASP A 1 199 ? -5.606 5.708 -5.004 1.00 96.25 199 ASP A N 1
ATOM 1508 C CA . ASP A 1 199 ? -5.764 5.244 -6.382 1.00 96.25 199 ASP A CA 1
ATOM 1509 C C . ASP A 1 199 ? -5.919 3.715 -6.416 1.00 96.25 199 ASP A C 1
ATOM 1511 O O . ASP A 1 199 ? -4.942 2.989 -6.632 1.00 96.25 199 ASP A O 1
ATOM 1515 N N . PRO A 1 200 ? -7.150 3.195 -6.246 1.00 95.56 200 PRO A N 1
ATOM 1516 C CA . PRO A 1 200 ? -7.373 1.757 -6.208 1.00 95.56 200 PRO A CA 1
ATOM 1517 C C . PRO A 1 200 ? -7.076 1.026 -7.515 1.00 95.56 200 PRO A C 1
ATOM 1519 O O . PRO A 1 200 ? -7.095 -0.200 -7.513 1.00 95.56 200 PRO A O 1
ATOM 1522 N N . SER A 1 201 ? -6.819 1.735 -8.622 1.00 95.88 201 SER A N 1
ATOM 1523 C CA . SER A 1 201 ? -6.349 1.130 -9.876 1.00 95.88 201 SER A CA 1
ATOM 1524 C C . SER A 1 201 ? -4.851 0.810 -9.855 1.00 95.88 201 SER A C 1
ATOM 1526 O O . SER A 1 201 ? -4.378 -0.024 -10.627 1.00 95.88 201 SER A O 1
ATOM 1528 N N . SER A 1 202 ? -4.107 1.437 -8.944 1.00 96.81 202 SER A N 1
ATOM 1529 C CA . SER A 1 202 ? -2.695 1.181 -8.714 1.00 96.81 202 SER A CA 1
ATOM 1530 C C . SER A 1 202 ? -2.534 0.025 -7.729 1.00 96.81 202 SER A C 1
ATOM 1532 O O . SER A 1 202 ? -2.732 0.183 -6.521 1.00 96.81 202 SER A O 1
ATOM 1534 N N . SER A 1 203 ? -2.163 -1.143 -8.250 1.00 97.75 203 SER A N 1
ATOM 1535 C CA . SER A 1 203 ? -1.881 -2.350 -7.473 1.00 97.75 203 SER A CA 1
ATOM 1536 C C . SER A 1 203 ? -0.601 -3.044 -7.920 1.00 97.75 203 SER A C 1
ATOM 1538 O O . SER A 1 203 ? -0.106 -2.835 -9.028 1.00 97.75 203 SER A O 1
ATOM 1540 N N . VAL A 1 204 ? -0.046 -3.850 -7.018 1.00 97.06 204 VAL A N 1
ATOM 1541 C CA . VAL A 1 204 ? 1.129 -4.683 -7.261 1.00 97.06 204 VAL A CA 1
ATOM 1542 C C . VAL A 1 204 ? 0.941 -6.040 -6.593 1.00 97.06 204 VAL A C 1
ATOM 1544 O O . VAL A 1 204 ? 0.436 -6.135 -5.470 1.00 97.06 204 VAL A O 1
ATOM 1547 N N . LEU A 1 205 ? 1.378 -7.096 -7.281 1.00 96.56 205 LEU A N 1
ATOM 1548 C CA . LEU A 1 205 ? 1.505 -8.437 -6.715 1.00 96.56 205 LEU A CA 1
ATOM 1549 C C . LEU A 1 205 ? 2.916 -8.571 -6.120 1.00 96.56 205 LEU A C 1
ATOM 1551 O O . LEU A 1 205 ? 3.876 -8.671 -6.888 1.00 96.56 205 LEU A O 1
ATOM 1555 N N . PRO A 1 206 ? 3.106 -8.599 -4.787 1.00 95.38 206 PRO A N 1
ATOM 1556 C CA . PRO A 1 206 ? 4.450 -8.574 -4.204 1.00 95.38 206 PRO A CA 1
ATOM 1557 C C . PRO A 1 206 ? 5.317 -9.766 -4.623 1.00 95.38 206 PRO A C 1
ATOM 1559 O O . PRO A 1 206 ? 6.519 -9.613 -4.840 1.00 95.38 206 PRO A O 1
ATOM 1562 N N . ALA A 1 207 ? 4.692 -10.930 -4.833 1.00 93.06 207 ALA A N 1
ATOM 1563 C CA . ALA A 1 207 ? 5.361 -12.128 -5.336 1.00 93.06 207 ALA A CA 1
ATOM 1564 C C . ALA A 1 207 ? 6.028 -11.900 -6.707 1.00 93.06 207 ALA A C 1
ATOM 1566 O O . ALA A 1 207 ? 7.119 -12.403 -6.956 1.00 93.06 207 ALA A O 1
ATOM 1567 N N . ALA A 1 208 ? 5.427 -11.073 -7.573 1.00 93.81 208 ALA A N 1
ATOM 1568 C CA . ALA A 1 208 ? 5.953 -10.751 -8.903 1.00 93.81 208 ALA A CA 1
ATOM 1569 C C . ALA A 1 208 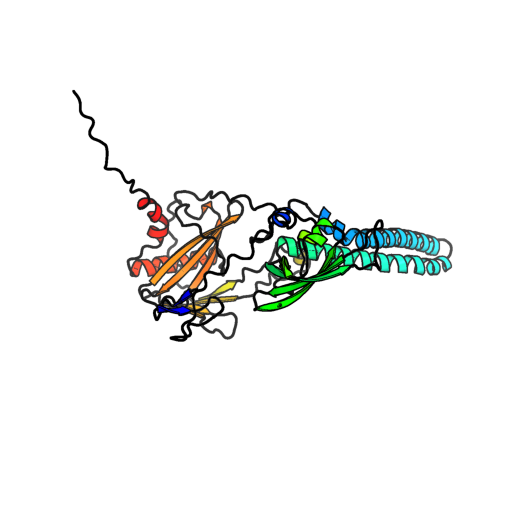? 7.249 -9.928 -8.872 1.00 93.81 208 ALA A C 1
ATOM 1571 O O . ALA A 1 208 ? 7.912 -9.764 -9.898 1.00 93.81 208 ALA A O 1
ATOM 1572 N N . ARG A 1 209 ? 7.578 -9.347 -7.717 1.00 93.38 209 ARG A N 1
ATOM 1573 C CA . ARG A 1 209 ? 8.692 -8.416 -7.549 1.00 93.38 209 ARG A CA 1
ATOM 1574 C C . ARG A 1 209 ? 9.835 -9.004 -6.730 1.00 93.38 209 ARG A C 1
ATOM 1576 O O . ARG A 1 209 ? 10.794 -8.283 -6.494 1.00 93.38 209 ARG A O 1
ATOM 1583 N N . ASP A 1 210 ? 9.748 -10.277 -6.329 1.00 90.06 210 ASP A N 1
ATOM 1584 C CA . ASP A 1 210 ? 10.749 -10.952 -5.482 1.00 90.06 210 ASP A CA 1
ATOM 1585 C C . ASP A 1 210 ? 11.060 -10.151 -4.201 1.00 90.06 210 ASP A C 1
ATOM 1587 O O . ASP A 1 210 ? 12.192 -10.077 -3.723 1.00 90.06 210 ASP A O 1
ATOM 1591 N N . VAL A 1 211 ? 10.035 -9.476 -3.665 1.00 89.38 211 VAL A N 1
ATOM 1592 C CA . VAL A 1 211 ? 10.162 -8.682 -2.444 1.00 89.38 211 VAL A CA 1
ATOM 1593 C C . VAL A 1 211 ? 9.811 -9.549 -1.256 1.00 89.38 211 VAL A C 1
ATOM 1595 O O . VAL A 1 211 ? 8.721 -10.115 -1.160 1.00 89.38 211 VAL A O 1
ATOM 1598 N N . ARG A 1 212 ? 10.756 -9.617 -0.322 1.00 89.81 212 ARG A N 1
ATOM 1599 C CA . ARG A 1 212 ? 10.560 -10.253 0.972 1.00 89.81 212 ARG A CA 1
ATOM 1600 C C . ARG A 1 212 ? 10.311 -9.173 2.007 1.00 89.81 212 ARG A C 1
ATOM 1602 O O . ARG A 1 212 ? 11.110 -8.249 2.169 1.00 89.81 212 ARG A O 1
ATOM 1609 N N . PHE A 1 213 ? 9.206 -9.311 2.720 1.00 89.56 213 PHE A N 1
ATOM 1610 C CA . PHE A 1 213 ? 8.924 -8.463 3.863 1.00 89.56 213 PHE A CA 1
ATOM 1611 C C . PHE A 1 213 ? 9.652 -9.014 5.080 1.00 89.56 213 PHE A C 1
ATOM 1613 O O . PHE A 1 213 ? 9.682 -10.228 5.301 1.00 89.56 213 PHE A O 1
ATOM 1620 N N . VAL A 1 214 ? 10.257 -8.122 5.857 1.00 86.31 214 VAL A N 1
ATOM 1621 C CA . VAL A 1 214 ? 10.715 -8.478 7.197 1.00 86.31 214 VAL A CA 1
ATOM 1622 C C . VAL A 1 214 ? 9.445 -8.669 8.017 1.00 86.31 214 VAL A C 1
ATOM 1624 O O . VAL A 1 214 ? 8.596 -7.775 8.062 1.00 86.31 214 VAL A O 1
ATOM 1627 N N . ALA A 1 215 ? 9.267 -9.854 8.606 1.00 81.31 215 ALA A N 1
ATOM 1628 C CA . ALA A 1 215 ? 8.228 -10.017 9.612 1.00 81.31 215 ALA A CA 1
ATOM 1629 C C . ALA A 1 215 ? 8.503 -8.954 10.682 1.00 81.31 215 ALA A C 1
ATOM 1631 O O . ALA A 1 215 ? 9.640 -8.913 11.162 1.00 81.31 215 ALA A O 1
ATOM 1632 N N . PRO A 1 216 ? 7.541 -8.069 11.002 1.00 72.25 216 PRO A N 1
ATOM 1633 C CA . PRO A 1 216 ? 7.786 -7.015 11.971 1.00 72.25 216 PRO A CA 1
ATOM 1634 C C . PRO A 1 216 ? 8.329 -7.680 13.227 1.00 72.25 216 PRO A C 1
ATOM 1636 O O . PRO A 1 216 ? 7.725 -8.636 13.729 1.00 72.25 216 PRO A O 1
ATOM 1639 N N . ALA A 1 217 ? 9.506 -7.233 13.675 1.00 73.94 217 ALA A N 1
ATOM 1640 C CA . ALA A 1 217 ? 10.040 -7.703 14.940 1.00 73.94 217 ALA A CA 1
ATOM 1641 C C . ALA A 1 217 ? 8.928 -7.521 15.982 1.00 73.94 217 ALA A C 1
ATOM 1643 O O . ALA A 1 217 ? 8.242 -6.491 15.934 1.00 73.94 217 ALA A O 1
ATOM 1644 N N . PRO A 1 218 ? 8.681 -8.512 16.860 1.00 73.31 218 PRO A N 1
ATOM 1645 C CA . PRO A 1 218 ? 7.704 -8.334 17.921 1.00 73.31 218 PRO A CA 1
ATOM 1646 C C . PRO A 1 218 ? 8.054 -7.025 18.622 1.00 73.31 218 PRO A C 1
ATOM 1648 O O . PRO A 1 218 ? 9.182 -6.861 19.086 1.00 73.31 218 PRO A O 1
ATOM 1651 N N . VAL A 1 219 ? 7.137 -6.055 18.574 1.00 72.88 219 VAL A N 1
ATOM 1652 C CA . VAL A 1 219 ? 7.426 -4.730 19.111 1.00 72.88 219 VAL A CA 1
ATOM 1653 C C . VAL A 1 219 ? 7.597 -4.911 20.607 1.00 72.88 219 VAL A C 1
ATOM 1655 O O . VAL A 1 219 ? 6.646 -5.260 21.305 1.00 72.88 219 VAL A O 1
ATOM 1658 N N . GLU A 1 220 ? 8.830 -4.739 21.069 1.00 81.25 220 GLU A N 1
ATOM 1659 C CA . GLU A 1 220 ? 9.150 -4.855 22.479 1.00 81.25 220 GLU A CA 1
ATOM 1660 C C . GLU A 1 220 ? 8.395 -3.761 23.233 1.00 81.25 220 GLU A C 1
ATOM 1662 O O . GLU A 1 220 ? 8.446 -2.573 22.886 1.00 81.25 220 GLU A O 1
ATOM 1667 N N . ASP A 1 221 ? 7.620 -4.193 24.220 1.00 80.56 221 ASP A N 1
ATOM 1668 C CA . ASP A 1 221 ? 6.832 -3.310 25.057 1.00 80.56 221 ASP A CA 1
ATOM 1669 C C . ASP A 1 221 ? 7.733 -2.735 26.153 1.00 80.56 221 ASP A C 1
ATOM 1671 O O . ASP A 1 221 ? 7.908 -3.334 27.211 1.00 80.56 221 ASP A O 1
ATOM 1675 N N . ASN A 1 222 ? 8.329 -1.573 25.881 1.00 84.25 222 ASN A N 1
ATOM 1676 C CA . ASN A 1 222 ? 9.202 -0.856 26.812 1.00 84.25 222 ASN A CA 1
ATOM 1677 C C . ASN A 1 222 ? 8.434 0.167 27.662 1.00 84.25 222 ASN A C 1
ATOM 1679 O O . ASN A 1 222 ? 9.024 1.105 28.205 1.00 84.25 222 ASN A O 1
ATOM 1683 N N . ARG A 1 223 ? 7.107 0.040 27.758 1.00 86.44 223 ARG A N 1
ATOM 1684 C CA . ARG A 1 223 ? 6.302 0.912 28.614 1.00 86.44 223 ARG A CA 1
ATOM 1685 C C . ARG A 1 223 ? 6.707 0.734 30.085 1.00 86.44 223 ARG A C 1
ATOM 1687 O O . ARG A 1 223 ? 6.855 -0.399 30.544 1.00 86.44 223 ARG A O 1
ATOM 1694 N N . PRO A 1 224 ? 6.844 1.817 30.868 1.00 82.88 224 PRO A N 1
ATOM 1695 C CA . PRO A 1 224 ? 7.184 1.711 32.276 1.00 82.88 224 PRO A CA 1
ATOM 1696 C C . PRO A 1 224 ? 6.051 1.021 33.036 1.00 82.88 224 PRO A C 1
ATOM 1698 O O . PRO A 1 224 ? 4.866 1.288 32.801 1.00 82.88 224 PRO A O 1
ATOM 1701 N N . GLU A 1 225 ? 6.406 0.178 34.007 1.00 80.50 225 GLU A N 1
ATOM 1702 C CA . GLU A 1 225 ? 5.418 -0.444 34.898 1.00 80.50 225 GLU A CA 1
ATOM 1703 C C . GLU A 1 225 ? 4.568 0.628 35.597 1.00 80.50 225 GLU A C 1
ATOM 1705 O O . GLU A 1 225 ? 3.350 0.511 35.699 1.00 80.50 225 GLU A O 1
ATOM 1710 N N . ARG A 1 226 ? 5.191 1.735 36.016 1.00 73.50 226 ARG A N 1
ATOM 1711 C CA . ARG A 1 226 ? 4.498 2.873 36.624 1.00 73.50 226 ARG A CA 1
ATOM 1712 C C . ARG A 1 226 ? 4.894 4.170 35.948 1.00 73.50 226 ARG A C 1
ATOM 1714 O O . ARG A 1 226 ? 6.072 4.506 35.884 1.00 73.50 226 ARG A O 1
ATOM 1721 N N . LEU A 1 227 ? 3.889 4.926 35.519 1.00 73.62 227 LEU A N 1
ATOM 1722 C CA . LEU A 1 227 ? 4.081 6.325 35.164 1.00 73.62 227 LEU A CA 1
ATOM 1723 C C . LEU A 1 227 ? 4.406 7.123 36.427 1.00 73.62 227 LEU A C 1
ATOM 1725 O O . LEU A 1 227 ? 3.816 6.888 37.485 1.00 73.62 227 LEU A O 1
ATOM 1729 N N . ALA A 1 228 ? 5.331 8.075 36.310 1.00 68.69 228 ALA A N 1
ATOM 1730 C CA . ALA A 1 228 ? 5.533 9.065 37.355 1.00 68.69 228 ALA A CA 1
ATOM 1731 C C . ALA A 1 228 ? 4.201 9.786 37.598 1.00 68.69 228 ALA A C 1
ATOM 1733 O O . ALA A 1 228 ? 3.562 10.251 36.653 1.00 68.69 228 ALA A O 1
ATOM 1734 N N . THR A 1 229 ? 3.767 9.848 38.857 1.00 62.19 229 THR A N 1
ATOM 1735 C CA . THR A 1 229 ? 2.507 10.480 39.250 1.00 62.19 229 THR A CA 1
ATOM 1736 C C . THR A 1 229 ? 2.609 11.989 39.038 1.00 62.19 229 THR A C 1
ATOM 1738 O O . THR A 1 229 ? 2.907 12.741 39.960 1.00 62.19 229 THR A O 1
ATOM 1741 N N . GLN A 1 230 ? 2.402 12.453 37.811 1.00 61.91 230 GLN A N 1
ATOM 1742 C CA . GLN A 1 230 ? 2.192 13.868 37.552 1.00 61.91 230 GLN A CA 1
ATOM 1743 C C . GLN A 1 230 ? 0.733 14.180 37.867 1.00 61.91 230 GLN A C 1
ATOM 1745 O O . GLN A 1 230 ? -0.186 13.536 37.354 1.00 61.91 230 GLN A O 1
ATOM 1750 N N . ALA A 1 231 ? 0.518 15.142 38.764 1.00 61.84 231 ALA A N 1
ATOM 1751 C CA . ALA A 1 231 ? -0.803 15.711 38.958 1.00 61.84 231 ALA A CA 1
ATOM 1752 C C . ALA A 1 231 ? -1.253 16.267 37.607 1.00 61.84 231 ALA A C 1
ATOM 1754 O O . ALA A 1 231 ? -0.542 17.078 37.011 1.00 61.84 231 ALA A O 1
ATOM 1755 N N . ALA A 1 232 ? -2.392 15.794 37.101 1.00 56.72 232 ALA A N 1
ATOM 1756 C CA . ALA A 1 232 ? -2.905 16.332 35.855 1.00 56.72 232 ALA A CA 1
ATOM 1757 C C . ALA A 1 232 ? -3.095 17.845 36.022 1.00 56.72 232 ALA A C 1
ATOM 1759 O O . ALA A 1 232 ? -3.543 18.275 37.096 1.00 56.72 232 ALA A O 1
ATOM 1760 N N . PRO A 1 233 ? -2.786 18.637 34.987 1.00 65.75 233 PRO A N 1
ATOM 1761 C CA . PRO A 1 233 ? -3.104 20.048 35.023 1.00 65.75 233 PRO A CA 1
ATOM 1762 C C . PRO A 1 233 ? -4.606 20.210 35.318 1.00 65.75 233 PRO A C 1
ATOM 1764 O O . PRO A 1 233 ? -5.410 19.372 34.886 1.00 65.75 233 PRO A O 1
ATOM 1767 N N . PRO A 1 234 ? -5.003 21.237 36.089 1.00 71.94 234 PRO A N 1
ATOM 1768 C CA . PRO A 1 234 ? -6.415 21.569 36.223 1.00 71.94 234 PRO A CA 1
ATOM 1769 C C . PRO A 1 234 ? -7.023 21.718 34.819 1.00 71.94 234 PRO A C 1
ATOM 1771 O O . PRO A 1 234 ? -6.308 22.137 33.900 1.00 71.94 234 PRO A O 1
ATOM 1774 N N . PRO A 1 235 ? -8.305 21.348 34.623 1.00 70.56 235 PRO A N 1
ATOM 1775 C CA . PRO A 1 235 ? -8.960 21.562 33.339 1.00 70.56 235 PRO A CA 1
ATOM 1776 C C . PRO A 1 235 ? -8.757 23.023 32.948 1.00 70.56 235 PRO A C 1
ATOM 1778 O O . PRO A 1 235 ? -8.954 23.918 33.770 1.00 70.56 235 PRO A O 1
ATOM 1781 N N . SER A 1 236 ? -8.299 23.268 31.722 1.00 68.69 236 SER A N 1
ATOM 1782 C CA . SER A 1 236 ? -8.169 24.636 31.234 1.00 68.69 236 SER A CA 1
ATOM 1783 C C . SER A 1 236 ? -9.560 25.261 31.255 1.00 68.69 236 SER A C 1
ATOM 1785 O O . SER A 1 236 ? -10.439 24.808 30.516 1.00 68.69 236 SER A O 1
ATOM 1787 N N . GLU A 1 237 ? -9.778 26.246 32.128 1.00 69.62 237 GLU A N 1
ATOM 1788 C CA . GLU A 1 237 ? -11.047 26.966 32.203 1.00 69.62 237 GLU A CA 1
ATOM 1789 C C . GLU A 1 237 ? -11.407 27.487 30.804 1.00 69.62 237 GLU A C 1
ATOM 1791 O O . GLU A 1 237 ? -10.633 28.211 30.177 1.00 69.62 237 GLU A O 1
ATOM 1796 N N . GLY A 1 238 ? -12.573 27.080 30.292 1.00 59.94 238 GLY A N 1
ATOM 1797 C CA . GLY A 1 238 ? -13.143 27.651 29.072 1.00 59.94 238 GLY A CA 1
ATOM 1798 C C . GLY A 1 238 ? -12.904 26.902 27.760 1.00 59.94 238 GLY A C 1
ATOM 1799 O O . GLY A 1 238 ? -13.100 27.508 26.705 1.00 59.94 238 GLY A O 1
ATOM 1800 N N . TRP A 1 239 ? -12.539 25.612 27.756 1.00 66.19 239 TRP A N 1
ATOM 1801 C CA . TRP A 1 239 ? -12.575 24.874 26.488 1.00 66.19 239 TRP A CA 1
ATOM 1802 C C . TRP A 1 239 ? -14.025 24.597 26.047 1.00 66.19 239 TRP A C 1
ATOM 1804 O O . TRP A 1 239 ? -14.684 23.683 26.529 1.00 66.19 239 TRP A O 1
ATOM 1814 N N . SER A 1 240 ? -14.510 25.420 25.118 1.00 66.69 240 SER A N 1
ATOM 1815 C CA . SER A 1 240 ? -15.706 25.187 24.306 1.00 66.69 240 SER A CA 1
ATOM 1816 C C . SER A 1 240 ? -15.270 25.293 22.847 1.00 66.69 240 SER A C 1
ATOM 1818 O O . SER A 1 240 ? -14.772 26.329 22.403 1.00 66.69 240 SER A O 1
ATOM 1820 N N . GLY A 1 241 ? -15.321 24.188 22.106 1.00 71.62 241 GLY A N 1
ATOM 1821 C CA . GLY A 1 241 ? -14.769 24.165 20.756 1.00 71.62 241 GLY A CA 1
ATOM 1822 C C . GLY A 1 241 ? -14.838 22.807 20.075 1.00 71.62 241 GLY A C 1
ATOM 1823 O O . GLY A 1 241 ? -15.111 21.781 20.694 1.00 71.62 241 GLY A O 1
ATOM 1824 N N . ALA A 1 242 ? -14.586 22.815 18.769 1.00 77.06 242 ALA A N 1
ATOM 1825 C CA . ALA A 1 242 ? -14.450 21.613 17.960 1.00 77.06 242 ALA A CA 1
ATOM 1826 C C . ALA A 1 242 ? -12.958 21.293 17.761 1.00 77.06 242 ALA A C 1
ATOM 1828 O O . ALA A 1 242 ? -12.217 22.117 17.225 1.00 77.06 242 ALA A O 1
ATOM 1829 N N . LEU A 1 243 ? -12.513 20.111 18.191 1.00 79.25 243 LEU A N 1
ATOM 1830 C CA . LEU A 1 243 ? -11.206 19.545 17.861 1.00 79.25 243 LEU A CA 1
ATOM 1831 C C . LEU A 1 243 ? -11.316 18.806 16.527 1.00 79.25 243 LEU A C 1
ATOM 1833 O O . LEU A 1 243 ? -12.137 17.895 16.413 1.00 79.25 243 LEU A O 1
ATOM 1837 N N . PRO A 1 244 ? -10.511 19.151 15.514 1.00 74.94 244 PRO A N 1
ATOM 1838 C CA . PRO A 1 244 ? -10.527 18.427 14.251 1.00 74.94 244 PRO A CA 1
ATOM 1839 C C . PRO A 1 244 ? -10.048 16.980 14.447 1.00 74.94 244 PRO A C 1
ATOM 1841 O O . PRO A 1 244 ? -8.997 16.743 15.043 1.00 74.94 244 PRO A O 1
ATOM 1844 N N . LEU A 1 245 ? -10.804 16.019 13.909 1.00 70.62 245 LEU A N 1
ATOM 1845 C CA . LEU A 1 245 ? -10.388 14.622 13.780 1.00 70.62 245 LEU A CA 1
ATOM 1846 C C . LEU A 1 245 ? -9.658 14.428 12.454 1.00 70.62 245 LEU A C 1
ATOM 1848 O O . LEU A 1 245 ? -10.092 14.920 11.408 1.00 70.62 245 LEU A O 1
ATOM 1852 N N . VAL A 1 246 ? -8.555 13.688 12.493 1.00 64.56 246 VAL A N 1
ATOM 1853 C CA . VAL A 1 246 ? -7.644 13.529 11.356 1.00 64.56 246 VAL A CA 1
ATOM 1854 C C . VAL A 1 246 ? -7.601 12.068 10.914 1.00 64.56 246 VAL A C 1
ATOM 1856 O O . VAL A 1 246 ? -7.524 11.166 11.750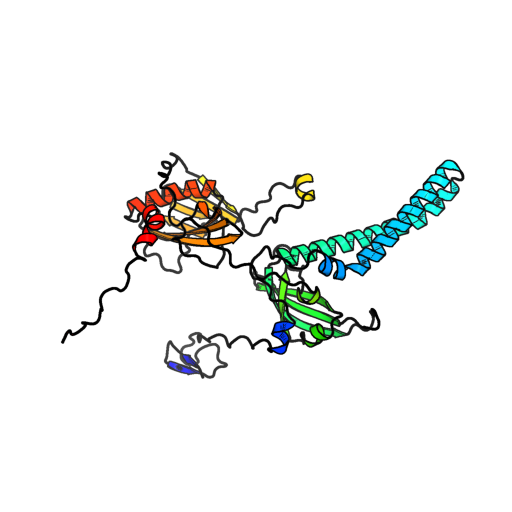 1.00 64.56 246 VAL A O 1
ATOM 1859 N N . SER A 1 247 ? -7.647 11.837 9.596 1.00 48.16 247 SER A N 1
ATOM 1860 C CA . SER A 1 247 ? -7.476 10.498 9.017 1.00 48.16 247 SER A CA 1
ATOM 1861 C C . SER A 1 247 ? -6.080 9.952 9.272 1.00 48.16 247 SER A C 1
ATOM 1863 O O . SER A 1 247 ? -5.093 10.670 9.148 1.00 48.16 247 SER A O 1
ATOM 1865 N N . SER A 1 248 ? -6.005 8.659 9.580 1.00 50.62 248 SER A N 1
ATOM 1866 C CA . SER A 1 248 ? -4.756 7.909 9.730 1.00 50.62 248 SER A CA 1
ATOM 1867 C C . SER A 1 248 ? -4.157 7.426 8.413 1.00 50.62 248 SER A C 1
ATOM 1869 O O . SER A 1 248 ? -3.026 6.940 8.403 1.00 50.62 248 SER A O 1
ATOM 1871 N N . LEU A 1 249 ? -4.898 7.548 7.310 1.00 45.50 249 LEU A N 1
ATOM 1872 C CA . LEU A 1 249 ? -4.396 7.266 5.973 1.00 45.50 249 LEU A CA 1
ATOM 1873 C C . LEU A 1 249 ? -3.613 8.491 5.474 1.00 45.50 249 LEU A C 1
ATOM 1875 O O . LEU A 1 249 ? -4.105 9.258 4.652 1.00 45.50 249 LEU A O 1
ATOM 1879 N N . ASP A 1 250 ? -2.382 8.597 5.984 1.00 42.31 250 ASP A N 1
ATOM 1880 C CA . ASP A 1 250 ? -1.242 9.360 5.454 1.00 42.31 250 ASP A CA 1
ATOM 1881 C C . ASP A 1 250 ? -1.111 10.870 5.819 1.00 42.31 250 ASP A C 1
ATOM 1883 O O . ASP A 1 250 ? -2.095 11.520 6.172 1.00 42.31 250 ASP A O 1
ATOM 1887 N N . PRO A 1 251 ? 0.122 11.434 5.821 1.00 46.84 251 PRO A N 1
ATOM 1888 C CA . PRO A 1 251 ? 1.193 11.056 4.912 1.00 46.84 251 PRO A CA 1
ATOM 1889 C C . PRO A 1 251 ? 2.300 10.209 5.563 1.00 46.84 251 PRO A C 1
ATOM 1891 O O . PRO A 1 251 ? 2.741 10.449 6.694 1.00 46.84 251 PRO A O 1
ATOM 1894 N N . ALA A 1 252 ? 2.831 9.273 4.776 1.00 42.41 252 ALA A N 1
ATOM 1895 C CA . ALA A 1 252 ? 4.231 8.900 4.770 1.00 42.41 252 ALA A CA 1
ATOM 1896 C C . ALA A 1 252 ? 5.087 10.169 4.948 1.00 42.41 252 ALA A C 1
ATOM 1898 O O . ALA A 1 252 ? 4.629 11.270 4.633 1.00 42.41 252 ALA A O 1
ATOM 1899 N N . PRO A 1 253 ? 6.330 10.094 5.455 1.00 41.22 253 PRO A N 1
ATOM 1900 C CA . PRO A 1 253 ? 7.185 11.275 5.471 1.00 41.22 253 PRO A CA 1
ATOM 1901 C C . PRO A 1 253 ? 7.200 11.882 4.063 1.00 41.22 253 PRO A C 1
ATOM 1903 O O . PRO A 1 253 ? 7.740 11.258 3.151 1.00 41.22 253 PRO A O 1
ATOM 1906 N N . LEU A 1 254 ? 6.562 13.057 3.905 1.00 42.69 254 LEU A N 1
ATOM 1907 C CA . LEU A 1 254 ? 6.492 13.784 2.638 1.00 42.69 254 LEU A CA 1
ATOM 1908 C C . LEU A 1 254 ? 7.871 13.725 2.008 1.00 42.69 254 LEU A C 1
ATOM 1910 O O . LEU A 1 254 ? 8.870 14.023 2.684 1.00 42.69 254 LEU A O 1
ATOM 1914 N N . SER A 1 255 ? 7.929 13.305 0.747 1.00 49.75 255 SER A N 1
ATOM 1915 C CA . SER A 1 255 ? 9.197 13.261 0.041 1.00 49.75 255 SER A CA 1
ATOM 1916 C C . SER A 1 255 ? 9.846 14.646 0.131 1.00 49.75 255 SER A C 1
ATOM 1918 O O . SER A 1 2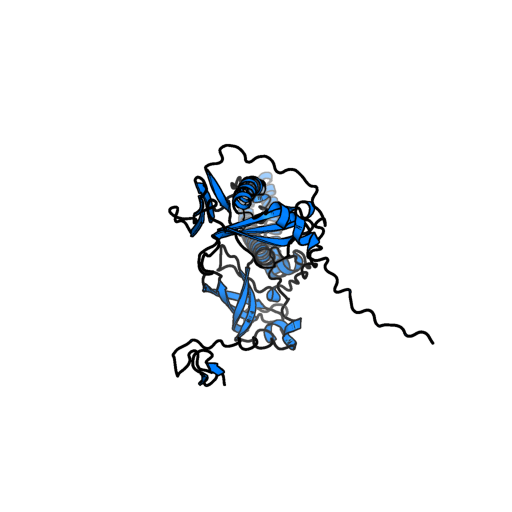55 ? 9.164 15.675 0.156 1.00 49.75 255 SER A O 1
ATOM 1920 N N . VAL A 1 256 ? 11.178 14.703 0.210 1.00 53.66 256 VAL A N 1
ATOM 1921 C CA . VAL A 1 256 ? 11.920 15.978 0.315 1.00 53.66 256 VAL A CA 1
ATOM 1922 C C . VAL A 1 256 ? 11.485 16.970 -0.778 1.00 53.66 256 VAL A C 1
ATOM 1924 O O . VAL A 1 256 ? 11.468 18.178 -0.554 1.00 53.66 256 VAL A O 1
ATOM 1927 N N . LEU A 1 257 ? 11.062 16.447 -1.933 1.00 49.97 257 LEU A N 1
ATOM 1928 C CA . LEU A 1 257 ? 10.548 17.216 -3.057 1.00 49.97 257 LEU A CA 1
ATOM 1929 C C . LEU A 1 257 ? 9.196 17.901 -2.763 1.00 49.97 257 LEU A C 1
ATOM 1931 O O . LEU A 1 257 ? 9.018 19.056 -3.130 1.00 49.97 257 LEU A O 1
ATOM 1935 N N . GLU A 1 258 ? 8.258 17.243 -2.077 1.00 54.09 258 GLU A N 1
ATOM 1936 C CA . GLU A 1 258 ? 6.938 17.814 -1.748 1.00 54.09 258 GLU A CA 1
ATOM 1937 C C . GLU A 1 258 ? 7.021 18.892 -0.663 1.00 54.09 258 GLU A C 1
ATOM 1939 O O . GLU A 1 258 ? 6.320 19.901 -0.752 1.00 54.09 258 GLU A O 1
ATOM 1944 N N . ARG A 1 259 ? 7.950 18.749 0.297 1.00 54.91 259 ARG A N 1
ATOM 1945 C CA . ARG A 1 259 ? 8.252 19.819 1.268 1.00 54.91 259 ARG A CA 1
ATOM 1946 C C . ARG A 1 259 ? 8.821 21.066 0.594 1.00 54.91 259 ARG A C 1
ATOM 1948 O O . ARG A 1 259 ? 8.520 22.178 1.014 1.00 54.91 259 ARG A O 1
ATOM 1955 N N . LEU A 1 260 ? 9.626 20.891 -0.455 1.00 58.50 260 LEU A N 1
ATOM 1956 C CA . LEU A 1 260 ? 10.187 22.002 -1.229 1.00 58.50 260 LEU A CA 1
ATOM 1957 C C . LEU A 1 260 ? 9.148 22.694 -2.122 1.00 58.50 260 LEU A C 1
ATOM 1959 O O . LEU A 1 260 ? 9.287 23.884 -2.391 1.00 58.50 260 LEU A O 1
ATOM 1963 N N . MET A 1 261 ? 8.104 21.983 -2.555 1.00 60.88 261 MET A N 1
ATOM 1964 C CA . MET A 1 261 ? 7.038 22.541 -3.399 1.00 60.88 261 MET A CA 1
ATOM 1965 C C . MET A 1 261 ? 5.905 23.220 -2.612 1.00 60.88 261 MET A C 1
ATOM 1967 O O . MET A 1 261 ? 4.930 23.659 -3.216 1.00 60.88 261 MET A O 1
ATOM 1971 N N . GLY A 1 262 ? 6.023 23.340 -1.285 1.00 41.41 262 GLY A N 1
ATOM 1972 C CA . GLY A 1 262 ? 5.058 24.081 -0.471 1.00 41.41 262 GLY A CA 1
ATOM 1973 C C . GLY A 1 262 ? 3.666 23.449 -0.427 1.00 41.41 262 GLY A C 1
ATOM 1974 O O . GLY A 1 262 ? 2.686 24.162 -0.211 1.00 41.41 262 GLY A O 1
ATOM 1975 N N . ALA A 1 263 ? 3.561 22.131 -0.630 1.00 50.31 263 ALA A N 1
ATOM 1976 C CA . ALA A 1 263 ? 2.323 21.418 -0.353 1.00 50.31 263 ALA A CA 1
ATOM 1977 C C . ALA A 1 263 ? 2.013 21.588 1.142 1.00 50.31 263 ALA A C 1
ATOM 1979 O O . ALA A 1 263 ? 2.771 21.119 1.992 1.00 50.31 263 ALA A O 1
ATOM 1980 N N . SER A 1 264 ? 0.943 22.319 1.467 1.00 47.47 264 SER A N 1
ATOM 1981 C CA . SER A 1 264 ? 0.451 22.411 2.841 1.00 47.47 264 SER A CA 1
ATOM 1982 C C . SER A 1 264 ? 0.174 21.001 3.349 1.00 47.47 264 SER A C 1
ATOM 1984 O O . SER A 1 264 ? -0.337 20.205 2.562 1.00 47.47 264 SER A O 1
ATOM 1986 N N . ASP A 1 265 ? 0.478 20.715 4.622 1.00 48.22 265 ASP A N 1
ATOM 1987 C CA . ASP A 1 265 ? 0.136 19.467 5.319 1.00 48.22 265 ASP A CA 1
ATOM 1988 C C . ASP A 1 265 ? -1.363 19.192 5.149 1.00 48.22 265 ASP A C 1
ATOM 1990 O O . ASP A 1 265 ? -2.183 19.634 5.955 1.00 48.22 265 ASP A O 1
ATOM 1994 N N . GLY A 1 266 ? -1.728 18.544 4.041 1.00 47.91 266 GLY A N 1
ATOM 1995 C CA . GLY A 1 266 ? -3.089 18.357 3.558 1.00 47.91 266 GLY A CA 1
ATOM 1996 C C . GLY A 1 266 ? -3.786 17.302 4.390 1.00 47.91 266 GLY A C 1
ATOM 1997 O O . GLY A 1 266 ? -4.149 16.242 3.898 1.00 47.91 266 GLY A O 1
ATOM 1998 N N . VAL A 1 267 ? -3.914 17.584 5.678 1.00 58.19 267 VAL A N 1
ATOM 1999 C CA . VAL A 1 267 ? -4.651 16.800 6.642 1.00 58.19 267 VAL A CA 1
ATOM 2000 C C . VAL A 1 267 ? -6.106 16.848 6.208 1.00 58.19 267 VAL A C 1
ATOM 2002 O O . VAL A 1 267 ? -6.774 17.867 6.374 1.00 58.19 267 VAL A O 1
ATOM 2005 N N . VAL A 1 268 ? -6.588 15.758 5.615 1.00 58.12 268 VAL A N 1
ATOM 2006 C CA . VAL A 1 268 ? -8.003 15.622 5.272 1.00 58.12 268 VAL A CA 1
ATOM 2007 C C . VAL A 1 268 ? -8.774 15.468 6.590 1.00 58.12 268 VAL A C 1
ATOM 2009 O O . VAL A 1 268 ? -8.580 14.463 7.285 1.00 58.12 268 VAL A O 1
ATOM 2012 N N . PRO A 1 269 ? -9.616 16.444 6.983 1.00 65.81 269 PRO A N 1
ATOM 2013 C CA . PRO A 1 269 ? -10.403 16.329 8.201 1.00 65.81 269 PRO A CA 1
ATOM 2014 C C . PRO A 1 269 ? -11.424 15.201 8.023 1.00 65.81 269 PRO A C 1
ATOM 2016 O O . PRO A 1 269 ? -12.223 15.217 7.089 1.00 65.81 269 PRO A O 1
ATOM 2019 N N . MET A 1 270 ? -11.404 14.213 8.919 1.00 74.75 270 MET A N 1
ATOM 2020 C CA . MET A 1 270 ? -12.414 13.145 8.943 1.00 74.75 270 MET A CA 1
ATOM 2021 C C . MET A 1 270 ? -13.670 13.543 9.703 1.00 74.75 270 MET A C 1
ATOM 2023 O O . MET A 1 270 ? -14.672 12.841 9.643 1.00 74.75 270 MET A O 1
ATOM 2027 N N . GLY A 1 271 ? -13.619 14.656 10.422 1.00 83.94 271 GLY A N 1
ATOM 2028 C CA . GLY A 1 271 ? -14.684 15.072 11.306 1.00 83.94 271 GLY A CA 1
ATOM 2029 C C . GLY A 1 271 ? -14.171 16.032 12.361 1.00 83.94 271 GLY A C 1
ATOM 2030 O O . GLY A 1 271 ? -13.073 16.583 12.245 1.00 83.94 271 GLY A O 1
ATOM 2031 N N . ALA A 1 272 ? -14.955 16.211 13.413 1.00 86.19 272 ALA A N 1
ATOM 2032 C CA . ALA A 1 272 ? -14.523 16.943 14.589 1.00 86.19 272 ALA A CA 1
ATOM 2033 C C . ALA A 1 272 ? -15.157 16.376 15.858 1.00 86.19 272 ALA A C 1
ATOM 2035 O O . ALA A 1 272 ? -16.336 16.031 15.864 1.00 86.19 272 ALA A O 1
ATOM 2036 N N . LEU A 1 273 ? -14.391 16.341 16.943 1.00 88.81 273 LEU A N 1
ATOM 2037 C CA . LEU A 1 273 ? -14.921 16.184 18.290 1.00 88.81 273 LEU A CA 1
ATOM 2038 C C . LEU A 1 273 ? -15.345 17.554 18.798 1.00 88.81 273 LEU A C 1
ATOM 2040 O O . LEU A 1 273 ? -14.505 18.426 18.985 1.00 88.81 273 LEU A O 1
ATOM 2044 N N . ALA A 1 274 ? -16.631 17.761 19.026 1.00 88.38 274 ALA A N 1
ATOM 2045 C CA . ALA A 1 274 ? -17.137 18.972 19.650 1.00 88.38 274 ALA A CA 1
ATOM 2046 C C . ALA A 1 274 ? -17.541 18.671 21.091 1.00 88.38 274 ALA A C 1
ATOM 2048 O O . ALA A 1 274 ? -18.308 17.736 21.330 1.00 88.38 274 ALA A O 1
ATOM 2049 N N . LEU A 1 275 ? -17.034 19.471 22.028 1.00 87.50 275 LEU A N 1
ATOM 20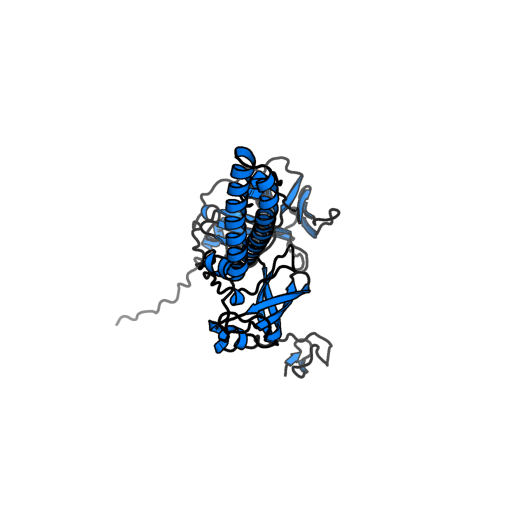50 C CA . LEU A 1 275 ? -17.532 19.507 23.399 1.00 87.50 275 LEU A CA 1
ATOM 2051 C C . LEU A 1 275 ? -18.426 20.739 23.555 1.00 87.50 275 LEU A C 1
ATOM 2053 O O . LEU A 1 275 ? -17.957 21.870 23.410 1.00 87.50 275 LEU A O 1
ATOM 2057 N N . ASP A 1 276 ? -19.709 20.501 23.809 1.00 87.62 276 ASP A N 1
ATOM 2058 C CA . ASP A 1 276 ? -20.725 21.526 24.046 1.00 87.62 276 ASP A CA 1
ATOM 2059 C C . ASP A 1 276 ? -21.306 21.327 25.451 1.00 87.62 276 ASP A C 1
ATOM 2061 O O . ASP A 1 276 ? -22.082 20.400 25.700 1.00 87.62 276 ASP A O 1
ATOM 2065 N N . GLY A 1 277 ? -20.834 22.130 26.408 1.00 87.94 277 GLY A N 1
ATOM 2066 C CA . GLY A 1 277 ? -21.073 21.888 27.831 1.00 87.94 277 GLY A CA 1
ATOM 2067 C C . GLY A 1 277 ? -20.494 20.539 28.270 1.00 87.94 277 GLY A C 1
ATOM 2068 O O . GLY A 1 277 ? -19.299 20.293 28.112 1.00 87.94 277 GLY A O 1
ATOM 2069 N N . ALA A 1 278 ? -21.345 19.659 28.799 1.00 89.12 278 ALA A N 1
ATOM 2070 C CA . ALA A 1 278 ? -20.981 18.291 29.164 1.00 89.12 278 ALA A CA 1
ATOM 2071 C C . ALA A 1 278 ? -21.162 17.279 28.020 1.00 89.12 278 ALA A C 1
ATOM 2073 O O . ALA A 1 278 ? -20.828 16.109 28.178 1.00 89.12 278 ALA A O 1
ATOM 2074 N N . ARG A 1 279 ? -21.670 17.688 26.853 1.00 91.81 279 ARG A N 1
ATOM 2075 C CA . ARG A 1 279 ? -21.911 16.765 25.743 1.00 91.81 279 ARG A CA 1
ATOM 2076 C C . ARG A 1 279 ? -20.709 16.706 24.814 1.00 91.81 279 ARG A C 1
ATOM 2078 O O . ARG A 1 279 ? -20.421 17.657 24.087 1.00 91.81 279 ARG A O 1
ATOM 2085 N N . LEU A 1 280 ? -20.044 15.556 24.786 1.00 93.06 280 LEU A N 1
ATOM 2086 C CA . LEU A 1 280 ? -19.047 15.243 23.771 1.00 93.06 280 LEU A CA 1
ATOM 2087 C C . LEU A 1 280 ? -19.763 14.669 22.544 1.00 93.06 280 LEU A C 1
ATOM 2089 O O . LEU A 1 280 ? -20.628 13.802 22.664 1.00 93.06 280 LEU A O 1
ATOM 2093 N N . SER A 1 281 ? -19.430 15.151 21.353 1.00 92.25 281 SER A N 1
ATOM 2094 C CA . SER A 1 281 ? -20.022 14.677 20.101 1.00 92.25 281 SER A CA 1
ATOM 2095 C C . SER A 1 281 ? -18.966 14.518 19.019 1.00 92.25 281 SER A C 1
ATOM 2097 O O . SER A 1 281 ? -18.113 15.382 18.839 1.00 92.25 281 SER A O 1
ATOM 2099 N N . GLU A 1 282 ? -19.028 13.412 18.287 1.00 91.62 282 GLU A N 1
ATOM 2100 C CA . GLU A 1 282 ? -18.252 13.195 17.073 1.00 91.62 282 GLU A CA 1
ATOM 2101 C C . GLU A 1 282 ? -19.096 13.620 15.872 1.00 91.62 282 GLU A C 1
ATOM 2103 O O . GLU A 1 282 ? -20.189 13.099 15.648 1.00 91.62 282 GLU A O 1
ATOM 2108 N N . ARG A 1 283 ? -18.602 14.585 15.097 1.00 89.31 283 ARG A N 1
ATOM 2109 C CA . ARG A 1 283 ? -19.229 15.059 13.860 1.00 89.31 283 ARG A CA 1
ATOM 2110 C C . ARG A 1 283 ? -18.485 14.484 12.668 1.00 89.31 283 ARG A C 1
ATOM 2112 O O . ARG A 1 283 ? -17.263 14.587 12.621 1.00 89.31 283 ARG A O 1
ATOM 2119 N N . GLY A 1 284 ? -19.213 13.925 11.706 1.00 85.56 284 GLY A N 1
ATOM 2120 C CA . GLY A 1 284 ? -18.631 13.375 10.481 1.00 85.56 284 GLY A CA 1
ATOM 2121 C C . GLY A 1 284 ? -18.071 14.452 9.533 1.00 85.56 284 GLY A C 1
ATOM 2122 O O . GLY A 1 284 ? -18.270 15.649 9.757 1.00 85.56 284 GLY A O 1
ATOM 2123 N N . PRO A 1 285 ? -17.414 14.050 8.430 1.00 77.75 285 PRO A N 1
ATOM 2124 C CA . PRO A 1 285 ? -16.715 14.963 7.520 1.00 77.75 285 PRO A CA 1
ATOM 2125 C C . PRO A 1 285 ? -17.646 15.822 6.636 1.00 77.75 285 PRO A C 1
ATOM 2127 O O . PRO A 1 285 ? -17.173 16.702 5.924 1.00 77.75 285 PRO A O 1
ATOM 2130 N N . GLY A 1 286 ? -18.967 15.600 6.668 1.00 77.38 286 GLY A N 1
ATOM 2131 C CA . GLY A 1 286 ? -19.968 16.372 5.916 1.00 77.38 286 GLY A CA 1
ATOM 2132 C C . GLY A 1 286 ? -21.037 16.990 6.822 1.00 77.38 286 GLY A C 1
ATOM 2133 O O . GLY A 1 286 ? -21.325 16.429 7.870 1.00 77.38 286 GLY A O 1
ATOM 2134 N N . ALA A 1 287 ? -21.610 18.135 6.420 1.00 68.19 287 ALA A N 1
ATOM 2135 C CA . ALA A 1 287 ? -22.769 18.865 6.988 1.00 68.19 287 ALA A CA 1
ATOM 2136 C C . ALA A 1 287 ? -22.927 18.965 8.532 1.00 68.19 287 ALA A C 1
ATOM 2138 O O . ALA A 1 287 ? -23.950 19.453 9.003 1.00 68.19 287 ALA A O 1
ATOM 2139 N N . GLY A 1 288 ? -21.941 18.544 9.328 1.00 75.62 288 GLY A N 1
ATOM 2140 C CA . GLY A 1 288 ? -22.004 18.525 10.787 1.00 75.62 288 GLY A CA 1
ATOM 2141 C C . GLY A 1 288 ? -22.899 17.436 11.386 1.00 75.62 288 GLY A C 1
ATOM 2142 O O . GLY A 1 288 ? -23.285 17.580 12.543 1.00 75.62 288 GLY A O 1
ATOM 2143 N N . ALA A 1 289 ? -23.240 16.371 10.648 1.00 86.62 289 ALA A N 1
ATOM 2144 C CA . ALA A 1 289 ? -24.047 15.286 11.210 1.00 86.62 289 ALA A CA 1
ATOM 2145 C C . ALA A 1 289 ? -23.307 14.615 12.381 1.00 86.62 289 ALA A C 1
ATOM 2147 O O . ALA A 1 289 ? -22.160 14.181 12.236 1.00 86.62 289 ALA A O 1
ATOM 2148 N N . THR A 1 290 ? -23.970 14.545 13.535 1.00 88.12 290 THR A N 1
ATOM 2149 C CA . THR A 1 290 ? -23.463 13.847 14.718 1.00 88.12 290 THR A CA 1
ATOM 2150 C C . THR A 1 290 ? -23.474 12.344 14.459 1.00 88.12 290 THR A C 1
ATOM 2152 O O . THR A 1 290 ? -24.530 11.760 14.230 1.00 88.12 290 THR A O 1
ATOM 2155 N N . VAL A 1 291 ? -22.291 11.735 14.478 1.00 90.19 291 VAL A N 1
ATOM 2156 C CA . VAL A 1 291 ? -22.073 10.292 14.304 1.00 90.19 291 VAL A CA 1
ATOM 2157 C C . VAL A 1 291 ? -22.282 9.566 15.629 1.00 90.19 291 VAL A C 1
ATOM 2159 O O . VAL A 1 291 ? -22.943 8.533 15.669 1.00 90.19 291 VAL A O 1
ATOM 2162 N N . ALA A 1 292 ? -21.748 10.133 16.709 1.00 92.62 292 ALA A N 1
ATOM 2163 C CA . ALA A 1 292 ? -21.850 9.611 18.063 1.00 92.62 292 ALA A CA 1
ATOM 2164 C C . ALA A 1 292 ? -21.906 10.775 19.057 1.00 92.62 292 ALA A C 1
ATOM 2166 O O . ALA A 1 292 ? -21.337 11.842 18.810 1.00 92.62 292 ALA A O 1
ATOM 2167 N N . SER A 1 293 ? -22.582 10.585 20.186 1.00 94.88 293 SER A N 1
ATOM 2168 C CA . SER A 1 293 ? -22.601 11.562 21.271 1.00 94.88 293 SER A CA 1
ATOM 2169 C C . SER A 1 293 ? -22.554 10.849 22.610 1.00 94.88 293 SER A C 1
ATOM 2171 O O . SER A 1 293 ? -23.170 9.802 22.771 1.00 94.88 293 SER A O 1
ATOM 2173 N N . VAL A 1 294 ? -21.817 11.424 23.554 1.00 95.00 294 VAL A N 1
ATOM 2174 C CA . VAL A 1 294 ? -21.751 10.968 24.937 1.00 95.00 294 VAL A CA 1
ATOM 2175 C C . VAL A 1 294 ? -22.047 12.155 25.834 1.00 95.00 294 VAL A C 1
ATOM 2177 O O . VAL A 1 294 ? -21.381 13.189 25.739 1.00 95.00 294 VAL A O 1
ATOM 2180 N N . ASP A 1 295 ? -23.054 12.013 26.686 1.00 94.31 295 ASP A N 1
ATOM 2181 C CA . ASP A 1 295 ? -23.358 13.011 27.707 1.00 94.31 295 ASP A CA 1
ATOM 2182 C C . ASP A 1 295 ? -22.518 12.727 28.957 1.00 94.31 295 ASP A C 1
ATOM 2184 O O . ASP A 1 295 ? -22.708 11.705 29.611 1.00 94.31 295 ASP A O 1
ATOM 2188 N N . LEU A 1 296 ? -21.543 13.589 29.254 1.00 92.12 296 LEU A N 1
ATOM 2189 C CA . LEU A 1 296 ? -20.594 13.392 30.353 1.00 92.12 296 LEU A CA 1
ATOM 2190 C C . LEU A 1 296 ? -21.207 13.725 31.727 1.00 92.12 296 LEU A C 1
ATOM 2192 O O . LEU A 1 296 ? -20.586 13.460 32.759 1.00 92.12 296 LEU A O 1
ATOM 2196 N N . GLU A 1 297 ? -22.410 14.304 31.762 1.00 90.00 297 GLU A N 1
ATOM 2197 C CA . GLU A 1 297 ? -23.221 14.457 32.978 1.00 90.00 297 GLU A CA 1
ATOM 2198 C C . GLU A 1 297 ? -24.008 13.194 33.335 1.00 90.00 297 GLU A C 1
ATOM 2200 O O . GLU A 1 297 ? -24.518 13.093 34.449 1.00 90.00 297 GLU A O 1
ATOM 2205 N N . GLU A 1 298 ? -24.067 12.206 32.444 1.00 91.38 298 GLU A N 1
ATOM 2206 C CA . GLU A 1 298 ? -24.618 10.887 32.734 1.00 91.38 298 GLU A CA 1
ATOM 2207 C C . GLU A 1 298 ? -23.495 9.874 32.993 1.00 91.38 298 GLU A C 1
ATOM 2209 O O . GLU A 1 298 ? -22.392 10.027 32.461 1.00 91.38 298 GLU A O 1
ATOM 2214 N N . PRO A 1 299 ? -23.744 8.803 33.772 1.00 89.50 299 PRO A N 1
ATOM 2215 C CA . PRO A 1 299 ? -22.758 7.748 33.947 1.00 89.50 299 PRO A CA 1
ATOM 2216 C C . PRO A 1 299 ? -22.343 7.186 32.589 1.00 89.50 299 PRO A C 1
ATOM 2218 O O . PRO A 1 299 ? -23.193 6.818 31.783 1.00 89.50 299 PRO A O 1
ATOM 2221 N N . PHE A 1 300 ? -21.042 7.067 32.341 1.00 92.56 300 PHE A N 1
ATOM 2222 C CA . PHE A 1 300 ? -20.499 6.541 31.090 1.00 92.56 300 PHE A CA 1
ATOM 2223 C C . PHE A 1 300 ? -19.482 5.427 31.351 1.00 92.56 300 PHE A C 1
ATOM 2225 O O . PHE A 1 300 ? -19.200 5.057 32.488 1.00 92.56 300 PHE A O 1
ATOM 2232 N N . VAL A 1 301 ? -18.992 4.807 30.282 1.00 88.31 301 VAL A N 1
ATOM 2233 C CA . VAL A 1 301 ? -17.926 3.807 30.305 1.00 88.31 301 VAL A CA 1
ATOM 2234 C C . VAL A 1 301 ? -16.837 4.275 29.354 1.00 88.31 301 VAL A C 1
ATOM 2236 O O . VAL A 1 301 ? -17.105 4.490 28.171 1.00 88.31 301 VAL A O 1
ATOM 2239 N N . ALA A 1 302 ? -15.614 4.393 29.868 1.00 88.25 302 ALA A N 1
ATOM 2240 C CA . ALA A 1 302 ? -14.424 4.622 29.063 1.00 88.25 302 ALA A CA 1
ATOM 2241 C C . ALA A 1 302 ? -13.614 3.325 28.942 1.00 88.25 302 ALA A C 1
ATOM 2243 O O . ALA A 1 302 ? -13.247 2.708 29.941 1.00 88.25 302 ALA A O 1
ATOM 2244 N N . SER A 1 303 ? -13.320 2.909 27.714 1.00 86.50 303 SER A N 1
ATOM 2245 C CA . SER A 1 303 ? -12.430 1.785 27.428 1.00 86.50 303 SER A CA 1
ATOM 2246 C C . SER A 1 303 ? -11.137 2.307 26.825 1.00 86.50 303 SER A C 1
ATOM 2248 O O . SER A 1 303 ? -11.174 2.967 25.787 1.00 86.50 303 SER A O 1
ATOM 2250 N N . ILE A 1 304 ? -10.009 1.998 27.466 1.00 86.25 304 ILE A N 1
ATOM 2251 C CA . ILE A 1 304 ? -8.674 2.389 27.008 1.00 86.25 304 ILE A CA 1
ATOM 2252 C C . ILE A 1 304 ? -7.945 1.158 26.482 1.00 86.25 304 ILE A C 1
ATOM 2254 O O . ILE A 1 304 ? -7.829 0.151 27.186 1.00 86.25 304 ILE A O 1
ATOM 2258 N N . THR A 1 305 ? -7.432 1.252 25.264 1.00 84.12 305 THR A N 1
ATOM 2259 C CA . THR A 1 305 ? -6.658 0.194 24.607 1.00 84.12 305 THR A CA 1
ATOM 2260 C C . THR A 1 305 ? -5.383 0.778 24.020 1.00 84.12 305 THR A C 1
ATOM 2262 O O . THR A 1 305 ? -5.367 1.929 23.584 1.00 84.12 305 THR A O 1
ATOM 2265 N N . VAL A 1 306 ? -4.302 0.000 24.044 1.00 85.75 306 VAL A N 1
ATOM 2266 C CA . VAL A 1 306 ? -2.979 0.441 23.585 1.00 85.75 306 VAL A CA 1
ATOM 2267 C C . VAL A 1 306 ? -2.497 -0.476 22.470 1.00 85.75 306 VAL A C 1
ATOM 2269 O O . VAL A 1 306 ? -2.692 -1.683 22.547 1.00 85.75 306 VAL A O 1
ATOM 2272 N N . TRP A 1 307 ? -1.846 0.072 21.451 1.00 84.00 307 TRP A N 1
ATOM 2273 C CA . TRP A 1 307 ? -1.210 -0.699 20.386 1.00 84.00 307 TRP A CA 1
ATOM 2274 C C . TRP A 1 307 ? 0.244 -0.275 20.250 1.00 84.00 307 TRP A C 1
ATOM 2276 O O . TRP A 1 307 ? 0.503 0.902 20.007 1.00 84.00 307 TRP A O 1
ATOM 2286 N N . PRO A 1 308 ? 1.214 -1.186 20.360 1.00 81.44 308 PRO A N 1
ATOM 2287 C CA . PRO A 1 308 ? 2.580 -0.876 19.990 1.00 81.44 308 PRO A CA 1
ATOM 2288 C C . PRO A 1 308 ? 2.660 -0.683 18.470 1.00 81.44 308 PRO A C 1
ATOM 2290 O O . PRO A 1 308 ? 2.201 -1.531 17.706 1.00 81.44 308 PRO A O 1
ATOM 2293 N N . LEU A 1 309 ? 3.212 0.451 18.036 1.00 75.38 309 LEU A N 1
ATOM 2294 C CA . LEU A 1 309 ? 3.323 0.791 16.612 1.00 75.38 309 LEU A CA 1
ATOM 2295 C C . LEU A 1 309 ? 4.735 0.532 16.082 1.00 75.38 309 LEU A C 1
ATOM 2297 O O . LEU A 1 309 ? 4.915 -0.144 15.077 1.00 75.38 309 LEU A O 1
ATOM 2301 N N . ALA A 1 310 ? 5.730 1.101 16.760 1.00 75.06 310 ALA A N 1
ATOM 2302 C CA . ALA A 1 310 ? 7.141 1.067 16.393 1.00 75.06 310 ALA A CA 1
ATOM 2303 C C . ALA A 1 310 ? 8.007 1.192 17.659 1.00 75.06 310 ALA A C 1
ATOM 2305 O O . ALA A 1 310 ? 7.480 1.337 18.766 1.00 75.06 310 ALA A O 1
ATOM 2306 N N . LEU A 1 311 ? 9.333 1.163 17.493 1.00 76.50 311 LEU A N 1
ATOM 2307 C CA . LEU A 1 311 ? 10.304 1.336 18.579 1.00 76.50 311 LEU A CA 1
ATOM 2308 C C . LEU A 1 311 ? 9.993 2.601 19.397 1.00 76.50 311 LEU A C 1
ATOM 2310 O O . LEU A 1 311 ? 10.130 3.722 18.910 1.00 76.50 311 LEU A O 1
ATOM 2314 N N . GLY A 1 312 ? 9.539 2.404 20.637 1.00 82.44 312 GLY A N 1
ATOM 2315 C CA . GLY A 1 312 ? 9.244 3.485 21.575 1.00 82.44 312 GLY A CA 1
ATOM 2316 C C . GLY A 1 312 ? 7.946 4.259 21.318 1.00 82.44 312 GLY A C 1
ATOM 2317 O O . GLY A 1 312 ? 7.736 5.275 21.974 1.00 82.44 312 GLY A O 1
ATOM 2318 N N . GLN A 1 313 ? 7.055 3.816 20.421 1.00 84.25 313 GLN A N 1
ATOM 2319 C CA . GLN A 1 313 ? 5.762 4.476 20.173 1.00 84.25 313 GLN A CA 1
ATOM 2320 C C . GLN A 1 313 ? 4.567 3.534 20.333 1.00 84.25 313 GLN A C 1
ATOM 2322 O O . GLN A 1 313 ? 4.618 2.362 19.948 1.00 84.25 313 GLN A O 1
ATOM 2327 N N . VAL A 1 314 ? 3.466 4.079 20.851 1.00 85.88 314 VAL A N 1
ATOM 2328 C CA . VAL A 1 314 ? 2.169 3.403 20.933 1.00 85.88 314 VAL A CA 1
ATOM 2329 C C . VAL A 1 314 ? 1.041 4.271 20.391 1.00 85.88 314 VAL A C 1
ATOM 2331 O O . VAL A 1 314 ? 1.087 5.498 20.447 1.00 85.88 314 VAL A O 1
ATOM 2334 N N . GLU A 1 315 ? -0.003 3.624 19.895 1.00 86.69 315 GLU A N 1
ATOM 2335 C CA . GLU A 1 315 ? -1.328 4.208 19.754 1.00 86.69 315 GLU A CA 1
ATOM 2336 C C . GLU A 1 315 ? -2.100 3.964 21.052 1.00 86.69 315 GLU A C 1
ATOM 2338 O O . GLU A 1 315 ? -2.095 2.853 21.573 1.00 86.69 315 GLU A O 1
ATOM 2343 N N . VAL A 1 316 ? -2.781 4.975 21.573 1.00 86.00 316 VAL A N 1
ATOM 2344 C CA . VAL A 1 316 ? -3.751 4.830 22.665 1.00 86.00 316 VAL A CA 1
ATOM 2345 C C . VAL A 1 316 ? -5.114 5.197 22.122 1.00 86.00 316 VAL A C 1
ATOM 2347 O O . VAL A 1 316 ? -5.248 6.285 21.578 1.00 86.00 316 VAL A O 1
ATOM 2350 N N . ALA A 1 317 ? -6.119 4.340 22.289 1.00 87.06 317 ALA A N 1
ATOM 2351 C CA . ALA A 1 317 ? -7.510 4.660 21.992 1.00 87.06 317 ALA A CA 1
ATOM 2352 C C . ALA A 1 317 ? -8.305 4.751 23.269 1.00 87.06 317 ALA A C 1
ATOM 2354 O O . ALA A 1 317 ? -8.169 3.913 24.157 1.00 87.06 317 ALA A O 1
ATOM 2355 N N . VAL A 1 318 ? -9.206 5.718 23.287 1.00 89.31 318 VAL A N 1
ATOM 2356 C CA . VAL A 1 318 ? -10.225 5.883 24.303 1.00 89.31 318 VAL A CA 1
ATOM 2357 C C . VAL A 1 318 ? -11.572 5.818 23.604 1.00 89.31 318 VAL A C 1
ATOM 2359 O O . VAL A 1 318 ? -11.858 6.622 22.720 1.00 89.31 318 VAL A O 1
ATOM 2362 N N . SER A 1 319 ? -12.377 4.827 23.972 1.00 90.00 319 SER A N 1
ATOM 2363 C CA . SER A 1 319 ? -13.760 4.691 23.511 1.00 90.00 319 SER A CA 1
ATOM 2364 C C . SER A 1 319 ? -14.715 5.039 24.640 1.00 90.00 319 SER A C 1
ATOM 2366 O O . SER A 1 319 ? -14.560 4.526 25.746 1.00 90.00 319 SER A O 1
ATOM 2368 N N . LEU A 1 320 ? -15.689 5.896 24.359 1.00 92.62 320 LEU A N 1
ATOM 2369 C CA . LEU A 1 320 ? -16.637 6.447 25.320 1.00 92.62 320 LEU A CA 1
ATOM 2370 C C . LEU A 1 320 ? -18.061 6.085 24.907 1.00 92.62 320 LEU A C 1
ATOM 2372 O O . LEU A 1 320 ? -18.421 6.202 23.735 1.00 92.62 320 LEU A O 1
ATOM 2376 N N . ARG A 1 321 ? -18.877 5.675 25.878 1.00 93.75 321 ARG A N 1
ATOM 2377 C CA . ARG A 1 321 ? -20.315 5.423 25.702 1.00 93.75 321 ARG A CA 1
ATOM 2378 C C . ARG A 1 321 ? -21.072 5.666 27.002 1.00 93.75 321 ARG A C 1
ATOM 2380 O O . ARG A 1 321 ? -20.538 5.335 28.060 1.00 93.75 321 ARG A O 1
ATOM 2387 N N . ASN A 1 322 ? -22.308 6.153 26.945 1.00 93.88 322 ASN A N 1
ATOM 2388 C CA . ASN A 1 322 ? -23.171 6.241 28.126 1.00 93.88 322 ASN A CA 1
ATOM 2389 C C . ASN A 1 322 ? -23.412 4.836 28.716 1.00 93.88 322 ASN A C 1
ATOM 2391 O O . ASN A 1 322 ? -23.480 3.824 28.013 1.00 93.88 322 ASN A O 1
ATOM 2395 N N . ARG A 1 323 ? -23.480 4.736 30.040 1.00 91.69 323 ARG A N 1
ATOM 2396 C CA . ARG A 1 323 ? -23.668 3.478 30.765 1.00 91.69 323 ARG A CA 1
ATOM 2397 C C . ARG A 1 323 ? -25.121 3.041 30.594 1.00 91.69 323 ARG A C 1
ATOM 2399 O O . ARG A 1 323 ? -26.038 3.795 30.883 1.00 91.69 323 ARG A O 1
ATOM 2406 N N . GLY A 1 324 ? -25.325 1.807 30.141 1.00 90.75 324 GLY A N 1
ATOM 2407 C CA . GLY A 1 324 ? -26.660 1.285 29.822 1.00 90.75 324 GLY A CA 1
ATOM 2408 C C . GLY A 1 324 ? -27.092 1.504 28.368 1.00 90.75 324 GLY A C 1
ATOM 2409 O O . GLY A 1 324 ? -28.081 0.901 27.956 1.00 90.75 324 GLY A O 1
ATOM 2410 N N . ALA A 1 325 ? -26.325 2.266 27.579 1.00 90.25 325 ALA A N 1
ATOM 2411 C CA . ALA A 1 325 ? -26.481 2.320 26.128 1.00 90.25 325 ALA A CA 1
ATOM 2412 C C . ALA A 1 325 ? -26.390 0.903 25.520 1.00 90.25 325 ALA A C 1
ATOM 2414 O O . ALA A 1 325 ? -25.505 0.124 25.913 1.00 90.25 325 ALA A O 1
ATOM 2415 N N . PRO A 1 326 ? -27.276 0.524 24.577 1.00 87.75 326 PRO A N 1
ATOM 2416 C CA . PRO A 1 326 ? -27.168 -0.753 23.885 1.00 87.75 326 PRO A CA 1
ATOM 2417 C C . PRO A 1 326 ? -25.833 -0.840 23.136 1.00 87.75 326 PRO A C 1
ATOM 2419 O O . PRO A 1 326 ? -25.322 0.149 22.625 1.00 87.75 326 PRO A O 1
ATOM 2422 N N . ALA A 1 327 ? -25.274 -2.047 23.009 1.00 80.50 327 ALA A N 1
ATOM 2423 C CA . ALA A 1 327 ? -23.988 -2.256 22.328 1.00 80.50 327 ALA A CA 1
ATOM 2424 C C . ALA A 1 327 ? -23.987 -1.839 20.841 1.00 80.50 327 ALA A C 1
ATOM 2426 O O . ALA A 1 327 ? -22.926 -1.741 20.234 1.00 80.50 327 ALA A O 1
ATOM 2427 N N . THR A 1 328 ? -25.168 -1.628 20.257 1.00 86.81 328 THR A N 1
ATOM 2428 C CA . THR A 1 328 ? -25.364 -1.126 18.892 1.00 86.81 328 THR A CA 1
ATOM 2429 C C . THR A 1 328 ? -25.312 0.397 18.791 1.00 86.81 328 THR A C 1
ATOM 2431 O O . THR A 1 328 ? -25.281 0.915 17.678 1.00 86.81 328 THR A O 1
ATOM 2434 N N . GLU A 1 329 ? -25.370 1.117 19.914 1.00 90.38 329 GLU A N 1
ATOM 2435 C CA . GLU A 1 329 ? -25.260 2.573 19.921 1.00 90.38 329 GLU A CA 1
ATOM 2436 C C . GLU A 1 329 ? -23.812 2.978 19.603 1.00 90.38 329 GLU A C 1
ATOM 2438 O O . GLU A 1 329 ? -22.876 2.388 20.155 1.00 90.38 329 GLU A O 1
ATOM 2443 N N . PRO A 1 330 ? -23.598 3.937 18.686 1.00 88.25 330 PRO A N 1
ATOM 2444 C CA . PRO A 1 330 ? -22.256 4.341 18.297 1.00 88.25 330 PRO A CA 1
ATOM 2445 C C . PRO A 1 330 ? -21.512 4.967 19.485 1.00 88.25 330 PRO A C 1
ATOM 2447 O O . PRO A 1 330 ? -21.983 5.917 20.105 1.00 88.25 330 PRO A O 1
ATOM 2450 N N . SER A 1 331 ? -20.329 4.437 19.797 1.00 91.12 331 SER A N 1
ATOM 2451 C CA . SER A 1 331 ? -19.410 5.019 20.778 1.00 91.12 331 SER A CA 1
ATOM 2452 C C . SER A 1 331 ? -18.508 6.061 20.129 1.00 91.12 331 SER A C 1
ATOM 2454 O O . SER A 1 331 ? -18.092 5.882 18.986 1.00 91.12 331 SER A O 1
ATOM 2456 N N . ILE A 1 332 ? -18.120 7.092 20.882 1.00 90.88 332 ILE A N 1
ATOM 2457 C CA . ILE A 1 332 ? -17.067 8.017 20.449 1.00 90.88 332 ILE A CA 1
ATOM 2458 C C . ILE A 1 332 ? -15.721 7.326 20.662 1.00 90.88 332 ILE A C 1
ATOM 2460 O O . ILE A 1 332 ? -15.382 7.006 21.801 1.00 90.88 332 ILE A O 1
ATOM 2464 N N . THR A 1 333 ? -14.943 7.121 19.600 1.00 88.75 333 THR A N 1
ATOM 2465 C CA . THR A 1 333 ? -13.610 6.504 19.690 1.00 88.75 333 THR A CA 1
ATOM 2466 C C . THR A 1 333 ? -12.533 7.460 19.209 1.00 88.75 333 THR A C 1
ATOM 2468 O O . THR A 1 333 ? -12.582 7.993 18.106 1.00 88.75 333 THR A O 1
ATOM 2471 N N . VAL A 1 334 ? -11.514 7.629 20.044 1.00 86.00 334 VAL A N 1
ATOM 2472 C CA . VAL A 1 334 ? -10.465 8.624 19.859 1.00 86.00 334 VAL A CA 1
ATOM 2473 C C . VAL A 1 334 ? -9.102 7.975 20.043 1.00 86.00 334 VAL A C 1
ATOM 2475 O O . VAL A 1 334 ? -8.860 7.428 21.113 1.00 86.00 334 VAL A O 1
ATOM 2478 N N . LYS A 1 335 ? -8.199 8.036 19.057 1.00 84.44 335 LYS A N 1
ATOM 2479 C CA . LYS A 1 335 ? -6.813 7.526 19.174 1.00 84.44 335 LYS A CA 1
ATOM 2480 C C . LYS A 1 335 ? -5.780 8.626 19.339 1.00 84.44 335 LYS A C 1
ATOM 2482 O O . LYS A 1 335 ? -6.060 9.763 19.023 1.00 84.44 335 LYS A O 1
ATOM 2487 N N . SER A 1 336 ? -4.577 8.323 19.799 1.00 85.75 336 SER A N 1
ATOM 2488 C CA . SER A 1 336 ? -3.447 9.260 19.833 1.00 85.75 336 SER A CA 1
ATOM 2489 C C . SER A 1 336 ? -2.122 8.501 19.758 1.00 85.75 336 SER A C 1
ATOM 2491 O O . SER A 1 336 ? -2.039 7.383 20.265 1.00 85.75 336 SER A O 1
ATOM 2493 N N . ARG A 1 337 ? -1.088 9.090 19.137 1.00 85.06 337 ARG A N 1
ATOM 2494 C CA . ARG A 1 337 ? 0.297 8.567 19.169 1.00 85.06 337 ARG A CA 1
ATOM 2495 C C . ARG A 1 337 ? 1.001 9.104 20.397 1.00 85.06 337 ARG A C 1
ATOM 2497 O O . ARG A 1 337 ? 1.186 10.311 20.487 1.00 85.06 337 ARG A O 1
ATOM 2504 N N . LEU A 1 338 ? 1.450 8.232 21.286 1.00 84.50 338 LEU A N 1
ATOM 2505 C CA . LEU A 1 338 ? 2.249 8.606 22.451 1.00 84.50 338 LEU A CA 1
ATOM 2506 C C . LEU A 1 338 ? 3.571 7.838 22.445 1.00 84.50 338 LEU A C 1
ATOM 2508 O O . LEU A 1 338 ? 3.675 6.759 21.853 1.00 84.50 338 LEU A O 1
ATOM 2512 N N . ALA A 1 339 ? 4.593 8.386 23.099 1.00 84.75 339 ALA A N 1
ATOM 2513 C CA . ALA A 1 339 ? 5.795 7.609 23.372 1.00 84.75 339 ALA A CA 1
ATOM 2514 C C . ALA A 1 339 ? 5.459 6.485 24.372 1.00 84.75 339 ALA A C 1
ATOM 2516 O O . ALA A 1 339 ? 4.633 6.677 25.265 1.00 84.75 339 ALA A O 1
ATOM 2517 N N . GLN A 1 340 ? 6.091 5.313 24.244 1.00 88.19 340 GLN A N 1
ATOM 2518 C CA . GLN A 1 340 ? 5.888 4.177 25.159 1.00 88.19 340 GLN A CA 1
ATOM 2519 C C . GLN A 1 340 ? 6.114 4.597 26.620 1.00 88.19 340 GLN A C 1
ATOM 2521 O O . GLN A 1 340 ? 5.330 4.249 27.493 1.00 88.19 340 GLN A O 1
ATOM 2526 N N . GLU A 1 341 ? 7.112 5.440 26.883 1.00 86.38 341 GLU A N 1
ATOM 2527 C CA . GLU A 1 341 ? 7.408 5.983 28.216 1.00 86.38 341 GLU A CA 1
ATOM 2528 C C . GLU A 1 341 ? 6.288 6.832 28.841 1.00 86.38 341 GLU A C 1
ATOM 2530 O O . GLU A 1 341 ? 6.258 7.009 30.058 1.00 86.38 341 GLU A O 1
ATOM 2535 N N . GLN A 1 342 ? 5.341 7.320 28.034 1.00 84.75 342 GLN A N 1
ATOM 2536 C CA . GLN A 1 342 ? 4.189 8.111 28.480 1.00 84.75 342 GLN A CA 1
ATOM 2537 C C . GLN A 1 342 ? 2.945 7.257 28.758 1.00 84.75 342 GLN A C 1
ATOM 2539 O O . GLN A 1 342 ? 1.923 7.782 29.200 1.00 84.75 342 GLN A O 1
ATOM 2544 N N . VAL A 1 343 ? 3.006 5.947 28.512 1.00 84.75 343 VAL A N 1
ATOM 2545 C CA . VAL A 1 343 ? 1.860 5.041 28.624 1.00 84.75 343 VAL A CA 1
ATOM 2546 C C . VAL A 1 343 ? 2.208 3.907 29.575 1.00 84.75 343 VAL A C 1
ATOM 2548 O O . VAL A 1 343 ? 3.244 3.275 29.440 1.00 84.75 343 VAL A O 1
ATOM 2551 N N . SER A 1 344 ? 1.343 3.621 30.549 1.00 83.44 344 SER A N 1
ATOM 2552 C CA . SER A 1 344 ? 1.610 2.543 31.509 1.00 83.44 344 SER A CA 1
ATOM 2553 C C . SER A 1 344 ? 1.629 1.178 30.815 1.00 83.44 344 SER A C 1
ATOM 2555 O O . SER A 1 344 ? 0.731 0.864 30.025 1.00 83.44 344 SER A O 1
ATOM 2557 N N . GLY A 1 345 ? 2.604 0.337 31.179 1.00 80.31 345 GLY A N 1
ATOM 2558 C CA . GLY A 1 345 ? 2.680 -1.069 30.765 1.00 80.31 345 GLY A CA 1
ATOM 2559 C C . GLY A 1 345 ? 1.497 -1.923 31.243 1.00 80.31 345 GLY A C 1
ATOM 2560 O O . GLY A 1 345 ? 1.265 -3.009 30.725 1.00 80.31 345 GLY A O 1
ATOM 2561 N N . HIS A 1 346 ? 0.692 -1.428 32.190 1.00 77.00 346 HIS A N 1
ATOM 2562 C CA . HIS A 1 346 ? -0.486 -2.130 32.708 1.00 77.00 346 HIS A CA 1
ATOM 2563 C C . HIS A 1 346 ? -1.725 -2.044 31.810 1.00 77.00 346 HIS A C 1
ATOM 2565 O O . HIS A 1 346 ? -2.700 -2.763 32.040 1.00 77.00 346 HIS A O 1
ATOM 2571 N N . LEU A 1 347 ? -1.726 -1.168 30.803 1.00 78.00 347 LEU A N 1
ATOM 2572 C CA . LEU A 1 347 ? -2.837 -1.102 29.861 1.00 78.00 347 LEU A CA 1
ATOM 2573 C C . LEU A 1 347 ? -2.796 -2.290 28.887 1.00 78.00 347 LEU A C 1
ATOM 2575 O O . LEU A 1 347 ? -1.716 -2.601 28.368 1.00 78.00 347 LEU A O 1
ATOM 2579 N N . PRO A 1 348 ? -3.953 -2.919 28.597 1.00 73.25 348 PRO A N 1
ATOM 2580 C CA . PRO A 1 348 ? -4.023 -4.064 27.702 1.00 73.25 348 PRO A CA 1
ATOM 2581 C C . PRO A 1 348 ? -3.623 -3.666 26.282 1.00 73.25 348 PRO A C 1
ATOM 2583 O O . PRO A 1 348 ? -4.096 -2.657 25.746 1.00 73.25 348 PRO A O 1
ATOM 2586 N N . VAL A 1 349 ? -2.771 -4.490 25.675 1.00 75.69 349 VAL A N 1
ATOM 2587 C CA . VAL A 1 349 ? -2.394 -4.345 24.273 1.00 75.69 349 VAL A CA 1
ATOM 2588 C C . VAL A 1 349 ? -3.461 -4.993 23.392 1.00 75.69 349 VAL A C 1
ATOM 2590 O O . VAL A 1 349 ? -3.792 -6.161 23.589 1.00 75.69 349 VAL A O 1
ATOM 2593 N N . GLN A 1 350 ? -4.007 -4.248 22.432 1.00 70.94 350 GLN A N 1
ATOM 2594 C CA . GLN A 1 350 ? -4.884 -4.777 21.381 1.00 70.94 350 GLN A CA 1
ATOM 2595 C C . GLN A 1 350 ? -4.222 -4.640 20.000 1.00 70.94 350 GLN A C 1
ATOM 2597 O O . GLN A 1 350 ? -3.118 -4.111 19.903 1.00 70.94 350 GLN A O 1
ATOM 2602 N N . GLN A 1 351 ? -4.842 -5.189 18.943 1.00 53.62 351 GLN A N 1
ATOM 2603 C CA . GLN A 1 351 ? -4.249 -5.271 17.593 1.00 53.62 351 GLN A CA 1
ATOM 2604 C C . GLN A 1 351 ? -5.090 -4.651 16.447 1.00 53.62 351 GLN A C 1
ATOM 2606 O O . GLN A 1 351 ? -4.634 -4.662 15.309 1.00 53.62 351 GLN A O 1
ATOM 2611 N N . GLU A 1 352 ? -6.267 -4.052 16.699 1.00 48.97 352 GLU A N 1
ATOM 2612 C CA . GLU A 1 352 ? -7.135 -3.473 15.641 1.00 48.97 352 GLU A CA 1
ATOM 2613 C C . GLU A 1 352 ? -7.195 -1.919 15.581 1.00 48.97 352 GLU A C 1
ATOM 2615 O O . GLU A 1 352 ? -7.254 -1.240 16.603 1.00 48.97 352 GLU A O 1
ATOM 2620 N N . ALA A 1 353 ? -7.197 -1.331 14.374 1.00 46.88 353 ALA A N 1
ATOM 2621 C CA . ALA A 1 353 ? -7.004 0.113 14.111 1.00 46.88 353 ALA A CA 1
ATOM 2622 C C . ALA A 1 353 ? -8.301 0.981 14.077 1.00 46.88 353 ALA A C 1
ATOM 2624 O O . ALA A 1 353 ? -9.406 0.459 14.058 1.00 46.88 353 ALA A O 1
ATOM 2625 N N . GLY A 1 354 ? -8.175 2.328 14.089 1.00 54.47 354 GLY A N 1
ATOM 2626 C CA . GLY A 1 354 ? -9.282 3.327 14.083 1.00 54.47 354 GLY A CA 1
ATOM 2627 C C . GLY A 1 354 ? -8.791 4.801 13.996 1.00 54.47 354 GLY A C 1
ATOM 2628 O O . GLY A 1 354 ? -7.628 4.997 13.658 1.00 54.47 354 GLY A O 1
ATOM 2629 N N . ALA A 1 355 ? -9.627 5.822 14.290 1.00 50.84 355 ALA A N 1
ATOM 2630 C CA . ALA A 1 355 ? -9.360 7.276 14.082 1.00 50.84 355 ALA A CA 1
ATOM 2631 C C . ALA A 1 355 ? -8.586 8.021 15.208 1.00 50.84 355 ALA A C 1
ATOM 2633 O O . ALA A 1 355 ? -8.728 7.650 16.366 1.00 50.84 355 ALA A O 1
ATOM 2634 N N . TRP A 1 356 ? -7.819 9.093 14.901 1.00 51.84 356 TRP A N 1
ATOM 2635 C CA . TRP A 1 356 ? -6.776 9.685 15.781 1.00 51.84 356 TRP A CA 1
ATOM 2636 C C . TRP A 1 356 ? -6.968 11.188 16.120 1.00 51.84 356 TRP A C 1
ATOM 2638 O O . TRP A 1 356 ? -7.612 11.941 15.392 1.00 51.84 356 TRP A O 1
ATOM 2648 N N . LEU A 1 357 ? -6.318 11.620 17.205 1.00 63.59 357 LEU A N 1
ATOM 2649 C CA . LEU A 1 357 ? -6.130 12.960 17.768 1.00 63.59 357 LEU A CA 1
ATOM 2650 C C . LEU A 1 357 ? -4.631 13.243 17.946 1.00 63.59 357 LEU A C 1
ATOM 2652 O O . LEU A 1 357 ? -3.810 12.333 18.088 1.00 63.59 357 LEU A O 1
ATOM 2656 N N . LYS A 1 358 ? -4.278 14.531 18.002 1.00 65.31 358 LYS A N 1
ATOM 2657 C CA . LYS A 1 358 ? -2.922 14.971 18.355 1.00 65.31 358 LYS A CA 1
ATOM 2658 C C . LYS A 1 358 ? -2.670 14.792 19.860 1.00 65.31 358 LYS A C 1
ATOM 2660 O O . LYS A 1 358 ? -3.609 14.951 20.638 1.00 65.31 358 LYS A O 1
ATOM 2665 N N . PRO A 1 359 ? -1.414 14.584 20.299 1.00 70.81 359 PRO A N 1
ATOM 2666 C CA . PRO A 1 359 ? -1.085 14.443 21.721 1.00 70.81 359 PRO A CA 1
ATOM 2667 C C . PRO A 1 359 ? -1.575 15.609 22.588 1.00 70.81 359 PRO A C 1
ATOM 2669 O O . PRO A 1 359 ? -2.233 15.386 23.595 1.00 70.81 359 PRO A O 1
ATOM 2672 N N . ALA A 1 360 ? -1.351 16.851 22.149 1.00 69.56 360 ALA A N 1
ATOM 2673 C CA . ALA A 1 360 ? -1.795 18.042 22.880 1.00 69.56 360 ALA A CA 1
ATOM 2674 C C . ALA A 1 360 ? -3.329 18.154 22.975 1.00 69.56 360 ALA A C 1
ATOM 2676 O O . ALA A 1 360 ? -3.864 18.635 23.972 1.00 69.56 360 ALA A O 1
ATOM 2677 N N . ASP A 1 361 ? -4.046 17.697 21.946 1.00 72.44 361 ASP A N 1
ATOM 2678 C CA . ASP A 1 361 ? -5.511 17.690 21.937 1.00 72.44 361 ASP A CA 1
ATOM 2679 C C . ASP A 1 361 ? -6.058 16.551 22.812 1.00 72.44 361 ASP A C 1
ATOM 2681 O O . ASP A 1 361 ? -7.048 16.731 23.521 1.00 72.44 361 ASP A O 1
ATOM 2685 N N . PHE A 1 362 ? -5.370 15.404 22.828 1.00 81.31 362 PHE A N 1
ATOM 2686 C CA . PHE A 1 362 ? -5.653 14.305 23.744 1.00 81.31 362 PHE A CA 1
ATOM 2687 C C . PHE A 1 362 ? -5.463 14.725 25.203 1.00 81.31 362 PHE A C 1
ATOM 2689 O O . PHE A 1 362 ? -6.339 14.447 26.010 1.00 81.31 362 PHE A O 1
ATOM 2696 N N . GLU A 1 363 ? -4.381 15.427 25.554 1.00 76.06 363 GLU A N 1
ATOM 2697 C CA . GLU A 1 363 ? -4.152 15.915 26.924 1.00 76.06 363 GLU A CA 1
ATOM 2698 C C . GLU A 1 363 ? -5.283 16.829 27.412 1.00 76.06 363 GLU A C 1
ATOM 2700 O O . GLU A 1 363 ? -5.767 16.675 28.537 1.00 76.06 363 GLU A O 1
ATOM 2705 N N . ARG A 1 364 ? -5.757 17.737 26.547 1.00 75.00 364 ARG A N 1
ATOM 2706 C CA . ARG A 1 364 ? -6.909 18.603 26.840 1.00 75.00 364 ARG A CA 1
ATOM 2707 C C . ARG A 1 364 ? -8.167 17.778 27.083 1.00 75.00 364 ARG A C 1
ATOM 2709 O O . ARG A 1 364 ? -8.801 17.925 28.126 1.00 75.00 364 ARG A O 1
ATOM 2716 N N . LEU A 1 365 ? -8.497 16.874 26.158 1.00 80.50 365 LEU A N 1
ATOM 2717 C CA . LEU A 1 365 ? -9.669 16.005 26.271 1.00 80.50 365 LEU A CA 1
ATOM 2718 C C . LEU A 1 365 ? -9.592 15.108 27.517 1.00 80.50 365 LEU A C 1
ATOM 2720 O O . LEU A 1 365 ? -10.576 14.966 28.238 1.00 80.50 365 LEU A O 1
ATOM 2724 N N . TRP A 1 366 ? -8.419 14.545 27.810 1.00 86.19 366 TRP A N 1
ATOM 2725 C CA . TRP A 1 366 ? -8.187 13.634 28.927 1.00 86.19 366 TRP A CA 1
ATOM 2726 C C . TRP A 1 366 ? -8.491 14.278 30.284 1.00 86.19 366 TRP A C 1
ATOM 2728 O O . TRP A 1 366 ? -9.081 13.634 31.156 1.00 86.19 366 TRP A O 1
ATOM 2738 N N . GLY A 1 367 ? -8.152 15.563 30.448 1.00 82.38 367 GLY A N 1
ATOM 2739 C CA . GLY A 1 367 ? -8.512 16.342 31.634 1.00 82.38 367 GLY A CA 1
ATOM 2740 C C . GLY A 1 367 ? -10.024 16.368 31.876 1.00 82.38 367 GLY A C 1
ATOM 2741 O O . GLY A 1 367 ? -10.469 16.084 32.991 1.00 82.38 367 GLY A O 1
ATOM 2742 N N . HIS A 1 368 ? -10.805 16.618 30.821 1.00 80.12 368 HIS A N 1
ATOM 2743 C CA . HIS A 1 368 ? -12.269 16.609 30.879 1.00 80.12 368 HIS A CA 1
ATOM 2744 C C . HIS A 1 368 ? -12.828 15.209 31.162 1.00 80.12 368 HIS A C 1
ATOM 2746 O O . HIS A 1 368 ? -13.673 15.062 32.043 1.00 80.12 368 HIS A O 1
ATOM 2752 N N . LEU A 1 369 ? -12.320 14.170 30.489 1.00 85.25 369 LEU A N 1
ATOM 2753 C CA . LEU A 1 369 ? -12.775 12.791 30.708 1.00 85.25 369 LEU A CA 1
ATOM 2754 C C . LEU A 1 369 ? -12.554 12.337 32.152 1.00 85.25 369 LEU A C 1
ATOM 2756 O O . LEU A 1 369 ? -13.461 11.777 32.762 1.00 85.25 369 LEU A O 1
ATOM 2760 N N . CYS A 1 370 ? -11.377 12.619 32.719 1.00 84.62 370 CYS A N 1
ATOM 2761 C CA . CYS A 1 370 ? -11.085 12.303 34.117 1.00 84.62 370 CYS A CA 1
ATOM 2762 C C . CYS A 1 370 ? -12.022 13.026 35.082 1.00 84.62 370 CYS A C 1
ATOM 2764 O O . CYS A 1 370 ? -12.493 12.421 36.042 1.00 84.62 370 CYS A O 1
ATOM 2766 N N . TYR A 1 371 ? -12.255 14.323 34.852 1.00 85.19 371 TYR A N 1
ATOM 2767 C CA . TYR A 1 371 ? -13.118 15.126 35.710 1.00 85.19 371 TYR A CA 1
ATOM 2768 C C . TYR A 1 371 ? -14.541 14.566 35.724 1.00 85.19 371 TYR A C 1
ATOM 2770 O O . TYR A 1 371 ? -15.049 14.216 36.788 1.00 85.19 371 TYR A O 1
ATOM 2778 N N . HIS A 1 372 ? -15.153 14.388 34.553 1.00 78.38 372 HIS A N 1
ATOM 2779 C CA . HIS A 1 372 ? -16.526 13.903 34.479 1.00 78.38 372 HIS A CA 1
ATOM 2780 C C . HIS A 1 372 ? -16.681 12.460 34.961 1.00 78.38 372 HIS A C 1
ATOM 2782 O O . HIS A 1 372 ? -17.633 12.166 35.673 1.00 78.38 372 HIS A O 1
ATOM 2788 N N . ALA A 1 373 ? -15.732 11.569 34.664 1.00 79.44 373 ALA A N 1
ATOM 2789 C CA . ALA A 1 373 ? -15.785 10.207 35.190 1.00 79.44 373 ALA A CA 1
ATOM 2790 C C . ALA A 1 373 ? -15.774 10.188 36.727 1.00 79.44 373 ALA A C 1
ATOM 2792 O O . ALA A 1 373 ? -16.545 9.449 37.340 1.00 79.44 373 ALA A O 1
ATOM 2793 N N . SER A 1 374 ? -14.969 11.062 37.350 1.00 84.38 374 SER A N 1
ATOM 2794 C CA . SER A 1 374 ? -14.888 11.149 38.813 1.00 84.38 374 SER A CA 1
ATOM 2795 C C . SER A 1 374 ? -16.206 11.586 39.460 1.00 84.38 374 SER A C 1
ATOM 2797 O O . SER A 1 374 ? -16.524 11.114 40.551 1.00 84.38 374 SER A O 1
ATOM 2799 N N . LEU A 1 375 ? -17.015 12.403 38.770 1.00 78.12 375 LEU A N 1
ATOM 2800 C CA . LEU A 1 375 ? -18.374 12.754 39.207 1.00 78.12 375 LEU A CA 1
ATOM 2801 C C . LEU A 1 375 ? -19.319 11.541 39.223 1.00 78.12 375 LEU A C 1
ATOM 2803 O O . LEU A 1 375 ? -20.246 11.501 40.027 1.00 78.12 375 LEU A O 1
ATOM 2807 N N . HIS A 1 376 ? -19.046 10.531 38.394 1.00 76.75 376 HIS A N 1
ATOM 2808 C CA . HIS A 1 376 ? -19.804 9.276 38.305 1.00 76.75 376 HIS A CA 1
ATOM 2809 C C . HIS A 1 376 ? -19.235 8.143 39.161 1.00 76.75 376 HIS A C 1
ATOM 2811 O O . HIS A 1 376 ? -19.691 7.003 39.068 1.00 76.75 376 HIS A O 1
ATOM 2817 N N . GLY A 1 377 ? -18.246 8.443 40.007 1.00 82.25 377 GLY A N 1
ATOM 2818 C CA . GLY A 1 377 ? -17.576 7.459 40.856 1.00 82.25 377 GLY A CA 1
ATOM 2819 C C . GLY A 1 377 ? -16.562 6.573 40.124 1.00 82.25 377 GLY A C 1
ATOM 2820 O O . GLY A 1 377 ? -16.023 5.654 40.741 1.00 82.25 377 GLY A O 1
ATOM 2821 N N . ASP A 1 378 ? -16.272 6.855 38.852 1.00 77.94 378 ASP A N 1
ATOM 2822 C CA . ASP A 1 378 ? -15.232 6.180 38.082 1.00 77.94 378 ASP A CA 1
ATOM 2823 C C . ASP A 1 378 ? -13.950 7.023 38.126 1.00 77.94 378 ASP A C 1
ATOM 2825 O O . ASP A 1 378 ? -13.904 8.163 37.666 1.00 77.94 378 ASP A O 1
ATOM 2829 N N . ASP A 1 379 ? -12.862 6.476 38.655 1.00 79.69 379 ASP A N 1
ATOM 2830 C CA . ASP A 1 379 ? -11.580 7.175 38.652 1.00 79.69 379 ASP A CA 1
ATOM 2831 C C . ASP A 1 379 ? -10.729 6.665 37.489 1.00 79.69 379 ASP A C 1
ATOM 2833 O O . ASP A 1 379 ? -9.929 5.747 37.639 1.00 79.69 379 ASP A O 1
ATOM 2837 N N . LEU A 1 380 ? -10.891 7.270 36.307 1.00 77.44 380 LEU A N 1
ATOM 2838 C CA . LEU A 1 380 ? -10.137 6.880 35.106 1.00 77.44 380 LEU A CA 1
ATOM 2839 C C . LEU A 1 380 ? -8.620 7.031 35.269 1.00 77.44 380 LEU A C 1
ATOM 2841 O O . LEU A 1 380 ? -7.855 6.344 34.589 1.00 77.44 380 LEU A O 1
ATOM 2845 N N . ARG A 1 381 ? -8.162 7.909 36.172 1.00 73.56 381 ARG A N 1
ATOM 2846 C CA . ARG A 1 381 ? -6.734 8.030 36.500 1.00 73.56 381 ARG A CA 1
ATOM 2847 C C . ARG A 1 381 ? -6.297 6.839 37.316 1.00 73.56 381 ARG A C 1
ATOM 2849 O O . ARG A 1 381 ? -5.258 6.249 37.033 1.00 73.56 381 ARG A O 1
ATOM 2856 N N . ARG A 1 382 ? -7.111 6.465 38.299 1.00 65.62 382 ARG A N 1
ATOM 2857 C CA . ARG A 1 382 ? -6.915 5.244 39.055 1.00 65.62 382 ARG A CA 1
ATOM 2858 C C . ARG A 1 382 ? -7.013 4.037 38.141 1.00 65.62 382 ARG A C 1
ATOM 2860 O O . ARG A 1 382 ? -6.163 3.188 38.290 1.00 65.62 382 ARG A O 1
ATOM 2867 N N . ASP A 1 383 ? -7.898 3.946 37.158 1.00 61.12 383 ASP A N 1
ATOM 2868 C CA . ASP A 1 383 ? -7.957 2.797 36.239 1.00 61.12 383 ASP A CA 1
ATOM 2869 C C . ASP A 1 383 ? -6.754 2.727 35.288 1.00 61.12 383 ASP A C 1
ATOM 2871 O O . ASP A 1 383 ? -6.238 1.634 35.035 1.00 61.12 383 ASP A O 1
ATOM 2875 N N . LEU A 1 384 ? -6.223 3.881 34.861 1.00 61.25 384 LEU A N 1
ATOM 2876 C CA . LEU A 1 384 ? -4.897 3.978 34.236 1.00 61.25 384 LEU A CA 1
ATOM 2877 C C . LEU A 1 384 ? -3.767 3.501 35.167 1.00 61.25 384 LEU A C 1
ATOM 2879 O O . LEU A 1 384 ? -2.757 2.991 34.688 1.00 61.25 384 LEU A O 1
ATOM 2883 N N . GLN A 1 385 ? -3.917 3.671 36.485 1.00 56.12 385 GLN A N 1
ATOM 2884 C CA . GLN A 1 385 ? -2.889 3.382 37.495 1.00 56.12 385 GLN A CA 1
ATOM 2885 C C . GLN A 1 385 ? -3.038 2.019 38.217 1.00 56.12 385 GLN A C 1
ATOM 2887 O O . GLN A 1 385 ? -2.043 1.469 38.682 1.00 56.12 385 GLN A O 1
ATOM 2892 N N . THR A 1 386 ? -4.241 1.447 38.354 1.00 44.22 386 THR A N 1
ATOM 2893 C CA . THR A 1 386 ? -4.583 0.401 39.350 1.00 44.22 386 THR A CA 1
ATOM 2894 C C . THR A 1 386 ? -5.004 -0.938 38.782 1.00 44.22 386 THR A C 1
ATOM 2896 O O . THR A 1 386 ? -5.005 -1.914 39.538 1.00 44.22 386 THR A O 1
ATOM 2899 N N . ARG A 1 387 ? -5.175 -1.088 37.463 1.00 50.25 387 ARG A N 1
ATOM 2900 C CA . ARG A 1 387 ? -5.115 -2.441 36.874 1.00 50.25 387 ARG A CA 1
ATOM 2901 C C . ARG A 1 387 ? -3.776 -3.151 37.165 1.00 50.25 387 ARG A C 1
ATOM 2903 O O . ARG A 1 387 ? -3.709 -4.372 37.083 1.00 50.25 387 ARG A O 1
ATOM 2910 N N . GLY A 1 388 ? -2.759 -2.423 37.643 1.00 44.12 388 GLY A N 1
ATOM 2911 C CA . GLY A 1 388 ? -1.523 -2.963 38.222 1.00 44.12 388 GLY A CA 1
ATOM 2912 C C . GLY A 1 388 ? -1.629 -3.613 39.616 1.00 44.12 388 GLY A C 1
ATOM 2913 O O . GLY A 1 388 ? -0.675 -4.265 40.037 1.00 44.12 388 GLY A O 1
ATOM 2914 N N . GLN A 1 389 ? -2.741 -3.488 40.354 1.00 42.91 389 GLN A N 1
ATOM 2915 C CA . GLN A 1 389 ? -2.900 -4.130 41.676 1.00 42.91 389 GLN A CA 1
ATOM 2916 C C . GLN A 1 389 ? -3.762 -5.400 41.648 1.00 42.91 389 GLN A C 1
ATOM 2918 O O . GLN A 1 389 ? -3.462 -6.343 42.375 1.00 42.91 389 GLN A O 1
ATOM 2923 N N . GLN A 1 390 ? -4.785 -5.483 40.791 1.00 46.88 390 GLN A N 1
ATOM 2924 C CA . GLN A 1 390 ? -5.687 -6.648 40.763 1.00 46.88 390 GLN A CA 1
ATOM 2925 C C . GLN A 1 390 ? -5.115 -7.878 40.038 1.00 46.88 390 GLN A C 1
ATOM 2927 O O . GLN A 1 390 ? -5.537 -8.993 40.325 1.00 46.88 390 GLN A O 1
ATOM 2932 N N . ALA A 1 391 ? -4.090 -7.723 39.192 1.00 46.75 391 ALA A N 1
ATOM 2933 C CA . ALA A 1 391 ? -3.355 -8.856 38.613 1.00 46.75 391 ALA A CA 1
ATOM 2934 C C . ALA A 1 391 ? -2.386 -9.543 39.609 1.00 46.75 391 ALA A C 1
ATOM 2936 O O . ALA A 1 391 ? -1.695 -10.492 39.246 1.00 46.75 391 ALA A O 1
ATOM 2937 N N . ARG A 1 392 ? -2.334 -9.088 40.873 1.00 45.12 392 ARG A N 1
ATOM 2938 C CA . ARG A 1 392 ? -1.563 -9.699 41.970 1.00 45.12 392 ARG A CA 1
ATOM 2939 C C . ARG A 1 392 ? -2.457 -10.363 43.027 1.00 45.12 392 ARG A C 1
ATOM 2941 O O . ARG A 1 392 ? -2.218 -10.202 44.220 1.00 45.12 392 ARG A O 1
ATOM 2948 N N . VAL A 1 393 ? -3.442 -11.156 42.607 1.00 40.62 393 VAL A N 1
ATOM 2949 C CA . VAL A 1 393 ? -3.930 -12.263 43.449 1.00 40.62 393 VAL A CA 1
ATOM 2950 C C . VAL A 1 393 ? -3.269 -13.546 42.943 1.00 40.62 393 VAL A C 1
ATOM 2952 O O . VAL A 1 393 ? -3.778 -14.159 42.004 1.00 40.62 393 VAL A O 1
ATOM 2955 N N . PRO A 1 394 ? -2.114 -13.962 43.492 1.00 47.75 394 PRO A N 1
ATOM 2956 C CA . PRO A 1 394 ? -1.669 -15.329 43.298 1.00 47.75 394 PRO A CA 1
ATOM 2957 C C . PRO A 1 394 ? -2.698 -16.267 43.938 1.00 47.75 394 PRO A C 1
ATOM 2959 O O . PRO A 1 394 ? -3.106 -16.076 45.084 1.00 47.75 394 PRO A O 1
ATOM 2962 N N . ALA A 1 395 ? -3.097 -17.297 43.195 1.00 48.41 395 ALA A N 1
ATOM 2963 C CA . ALA A 1 395 ? -3.686 -18.503 43.754 1.00 48.41 395 ALA A CA 1
ATOM 2964 C C . ALA A 1 395 ? -2.672 -19.117 44.733 1.00 48.41 395 ALA A C 1
ATOM 2966 O O . ALA A 1 395 ? -1.786 -19.873 44.341 1.00 48.41 395 ALA A O 1
ATOM 2967 N N . GLN A 1 396 ? -2.748 -18.732 46.003 1.00 49.34 396 GLN A N 1
ATOM 2968 C CA . GLN A 1 396 ? -1.889 -19.247 47.058 1.00 49.34 396 GLN A CA 1
ATOM 2969 C C . GLN A 1 396 ? -2.738 -19.546 48.292 1.00 49.34 396 GLN A C 1
ATOM 2971 O O . GLN A 1 396 ? -2.790 -18.760 49.224 1.00 49.34 396 GLN A O 1
ATOM 2976 N N . GLU A 1 397 ? -3.413 -20.697 48.275 1.00 47.75 397 GLU A N 1
ATOM 2977 C CA . GLU A 1 397 ? -3.557 -21.552 49.460 1.00 47.75 397 GLU A CA 1
ATOM 2978 C C . GLU A 1 397 ? -4.082 -22.937 49.059 1.00 47.75 397 GLU A C 1
ATOM 2980 O O . GLU A 1 397 ? -5.274 -23.222 49.049 1.00 47.75 397 GLU A O 1
ATOM 2985 N N . ALA A 1 398 ? -3.147 -23.816 48.703 1.00 45.19 398 ALA A N 1
ATOM 2986 C CA . ALA A 1 398 ? -3.277 -25.257 48.898 1.00 45.19 398 ALA A CA 1
ATOM 2987 C C . ALA A 1 398 ? -1.864 -25.849 48.989 1.00 45.19 398 ALA A C 1
ATOM 2989 O O . ALA A 1 398 ? -1.376 -26.512 48.075 1.00 45.19 398 ALA A O 1
ATOM 2990 N N . ALA A 1 399 ? -1.162 -25.545 50.084 1.00 41.28 399 ALA A N 1
ATOM 2991 C CA . ALA A 1 399 ? 0.048 -26.278 50.436 1.00 41.28 399 ALA A CA 1
ATOM 2992 C C . ALA A 1 399 ? -0.346 -27.665 50.989 1.00 41.28 399 ALA A C 1
ATOM 2994 O O . ALA A 1 399 ? -1.251 -27.751 51.824 1.00 41.28 399 ALA A O 1
ATOM 2995 N N . PRO A 1 400 ? 0.313 -28.756 50.562 1.00 52.91 400 PRO A N 1
ATOM 2996 C CA . PRO A 1 400 ? 0.063 -30.085 51.096 1.00 52.91 400 PRO A CA 1
ATOM 2997 C C . PRO A 1 400 ? 0.682 -30.221 52.492 1.00 52.91 400 PRO A C 1
ATOM 2999 O O . PRO A 1 400 ? 1.858 -29.926 52.704 1.00 52.91 400 PRO A O 1
ATOM 3002 N N . ALA A 1 401 ? -0.118 -30.705 53.442 1.00 46.50 401 ALA A N 1
ATOM 3003 C CA . ALA A 1 401 ? 0.328 -31.057 54.782 1.00 46.50 401 ALA A CA 1
ATOM 3004 C C . ALA A 1 401 ? 1.400 -32.159 54.722 1.00 46.50 401 ALA A C 1
ATOM 3006 O O . ALA A 1 401 ? 1.115 -33.322 54.428 1.00 46.50 401 ALA A O 1
ATOM 3007 N N . THR A 1 402 ? 2.644 -31.805 55.031 1.00 55.03 402 THR A N 1
ATOM 3008 C CA . THR A 1 402 ? 3.718 -32.762 55.293 1.00 55.03 402 THR A CA 1
ATOM 3009 C C . THR A 1 402 ? 3.518 -33.386 56.675 1.00 55.03 402 THR A C 1
ATOM 3011 O O . THR A 1 402 ? 3.670 -32.738 57.708 1.00 55.03 402 THR A O 1
ATOM 3014 N N . ARG A 1 403 ? 3.175 -34.682 56.690 1.00 56.78 403 ARG A N 1
ATOM 3015 C CA . ARG A 1 403 ? 3.275 -35.549 57.872 1.00 56.78 403 ARG A CA 1
ATOM 3016 C C . ARG A 1 403 ? 4.742 -35.660 58.290 1.00 56.78 403 ARG A C 1
ATOM 3018 O O . ARG A 1 403 ? 5.574 -36.067 57.482 1.00 56.78 403 ARG A O 1
ATOM 3025 N N . ARG A 1 404 ? 5.040 -35.359 59.554 1.00 53.59 404 ARG A N 1
ATOM 3026 C CA . ARG A 1 404 ? 6.237 -35.871 60.234 1.00 53.59 404 ARG A CA 1
ATOM 3027 C C . ARG A 1 404 ? 5.887 -37.170 60.959 1.00 53.59 404 ARG A C 1
ATOM 3029 O O . ARG A 1 404 ? 4.795 -37.279 61.517 1.00 53.59 404 ARG A O 1
ATOM 3036 N N . ALA A 1 405 ? 6.814 -38.118 60.855 1.00 63.97 405 ALA A N 1
ATOM 3037 C CA . ALA A 1 405 ? 6.907 -39.334 61.653 1.00 63.97 405 ALA A CA 1
ATOM 3038 C C . ALA A 1 405 ? 7.388 -39.025 63.075 1.00 63.97 405 ALA A C 1
ATOM 3040 O O . ALA A 1 405 ? 8.059 -37.975 63.240 1.00 63.97 405 ALA A O 1
#

Secondary structure (DSSP, 8-state):
-EE-TTT--EE-TT-SB-TTT-PBP-PPPPP-----GGGTTTSPP--SSSSPPBSS-HHHHHHHTHHHHHHHHHHHHHHHHHHHHHHHHHHHT-TTHHHHTHHHHHHHHHHHHHHHHHHHHHHHHHHHHHHPEEEEEEEEEEEEEEEEEETTEEEEEEEEEEE-TTS-EEEEEEEE--HHHHHH--TT-EEEEEE-SS-TT-EE-GGGGTPPBPPPPP------SS---PPPPPP-TT--EEEEEE-SS---S--HHHHHTT------EEEEEEEETTEEEEE-SSTT-EEEEEETTS-EEEEEEEEEEETTEEEEEEEEEETT--TTSPPEEEEEEEEGGGS-TTSPB------EE-HHHHHHHHHHHHHHHHHTT--HHHHHHHHHHHTT-------------

pLDDT: mean 82.95, std 16.02, range [40.62, 98.44]

Foldseek 3Di:
DAAAPPPRDDDDPPDQAGPPPRHGGPPPPPPPPPLPVLLVVLAADQDQFAQFAWPDPLVLLCVQLVVLQVQLVVLLVQLVVQLVVLVVCCVPPNVVSNVVNVVSVVSNVVSPVSNVVSVVSSVLQNCLSRQFHKWKKFFADWAFAPVDADPNFTWIKTKIWTADPVRDIEIDIAIARDPSVSVSHHGGDIAIKGAHPVHRNRIDRVSRRPIHTDPPDPADLPAAQDADPDDQPAQDPDPFDWAFWFDPSDDDPPPPVCVVVPPPPPGQGQFTFGDDPQKTFTAGSPPRDTPAIDRLLAAKDWAWEWERRHHQKIKIKIWMDGPPPPPPHDTDIEIEIDGSHNAHPLHHYDDDDDIYDYPVVCSNVVSSNQVSNVVVVHRVVCVSGPSSPVVPPPPDDDDDDDDDD

Sequence (405 aa):
MITCATCGTTNQDHHRFCLGCGARLNRTPDPAPEVPEALAGVLPAVPAQTPREMSTGWGPVLKAHTFGLMFGGIWALVGGLLVSVFTVIGLLAMPLMLLFGLLPLLFFVIGAAILLYALRGASRDRDLMLHGTRVVGEVVDSRLDSTVRVNQKSSTRIDYTYRALQGREHSGYERLFDDQLIRALPPGAEVPILFSPSDPSSSVLPAARDVRFVAPAPVEDNRPERLATQAAPPPSEGWSGALPLVSSLDPAPLSVLERLMGASDGVVPMGALALDGARLSERGPGAGATVASVDLEEPFVASITVWPLALGQVEVAVSLRNRGAPATEPSITVKSRLAQEQVSGHLPVQQEAGAWLKPADFERLWGHLCYHASLHGDDLRRDLQTRGQQARVPAQEAAPATRRA

Radius of gyration: 29.98 Å; chains: 1; bounding box: 71×67×102 Å

=== Feature glossary ===
A reading guide for the features in this record.

Start from the sequence.

  · This is the polypeptide sequence — one letter per residue, N-terminus first. Length ranges from a few dozen residues for small domains to over a thousand for large multi-domain proteins.

Fold it, and you get atomic coordinates and the backbone conformation that goes with them.

  · Structure coordinates are given as an mmCIF _atom_site loop: one row per atom with element, residue name, chain id, sequence number, and x/y/z position in Å. Only the four main-chain atoms per residue are included here; side chains are omitted to keep the record compact.

  · Backbone dihedral angles. Every residue except chain termini has a φ (preceding-C → N → Cα → C) and a ψ (N → Cα → C → next-N). They are reported in degrees following the IUPAC sign convention. Secondary structure is essentially a statement about which (φ, ψ) basin each residue occupies.

  · The SS8 string is DSSP's per-residue secondary-structure call. α-helix (H) means an i→i+4 H-bond ladder; β-strand (E) means the residue participates in a β-sheet; 3₁₀ (G) and π (I) are tighter and wider helices; T/S are turns/bends; '-' is loop.

  · SS3 is a coarse helix/strand/coil call (letters a/b/c) made by the P-SEA algorithm from inter-Cα distances and dihedrals. It is less detailed than DSSP but needs only Cα positions.

Summarize the fold with a handful of shape descriptors and a per-residue structural alphabet.

  · Radius of gyration (Rg) is the root-mean-square distance of Cα atoms from their centroid — a single number for overall size and compactness. A globular domain of N residues has Rg ≈ 2.2·N^0.38 Å; an extended or disordered chain has a much larger Rg. The Cα contact count is the number of residue pairs whose Cα atoms are within 8 Å and are more than four positions apart in sequence — a standard proxy for tertiary packing density. The bounding box is the smallest axis-aligned box enclosing all Cα atoms.

  · The Foldseek 3Di string encodes local tertiary geometry as a 20-letter alphabet — one character per residue — derived from the relative positions of nearby Cα atoms. Unlike the amino-acid sequence, 3Di is a direct function of the 3D structure, so two proteins with the same fold have similar 3Di strings even at low sequence identity.

  · Solvent-accessible surface area (SASA) is the area in Å² traced out by the centre of a 1.4 Å probe sphere (a water molecule) rolled over the protein's van der Waals surface (Shrake–Rupley / Lee–Richards construction). Buried residues have near-zero SASA; fully exposed residues can exceed 200 Å². The total SASA scales roughly with the number of surface residues.

Ask how reliable the model is.

  · pLDDT (predicted Local Distance Difference Test) is AlphaFold's per-residue confidence score, ranging from 0 to 100. Values above 90 indicate high confidence (typically well-packed cores); 70–90 is confident; 50–70 low confidence; below 50 usually means the region is disordered or the prediction is unreliable there. AlphaFold stores pLDDT in the mmCIF B-factor column.

  · B-factor (Debye–Waller factor) reflects atomic displacement in the crystal lattice. It is an experimental observable (units Å²), not a prediction; low values mean the atom is pinned down, high values mean it moves or is heterogeneous across the crystal.

  · Predicted Aligned Error (PAE) is an AlphaFold confidence matrix: entry (i, j) is the expected error in the position of residue j, in ångströms, when the prediction is superimposed on the true structure at residue i. Low PAE within a block of residues means that block is internally rigid and well-predicted; high PAE between two blocks means their relative placement is uncertain even if each block individually is confident.

Place it in context: what it resembles, what it is annotated as, and how it looks.

  · Nearest PDB neighbors are the top structural matches found by Foldseek when searching this structure against the entire Protein Data Bank. Each hit reports a TM-score (0 to 1; >0.5 almost always implies the same fold) and an E-value. These are *structural* homologs — they may share no detectable sequence similarity.

  · Functional annotations link the protein to curated databases. InterPro entries identify conserved domains and families by matching the sequence against member-database signatures (Pfam, PROSITE, CDD, …). Gene Ontology (GO) terms describe molecular function, biological process, and cellular component in a controlled vocabulary. CATH places the structure in a hierarchical fold classification (Class/Architecture/Topology/Homologous-superfamily). The organism is the source species.

  · Three diagnostic plots accompany the record. The Cα contact map visualizes the tertiary structure as a 2D adjacency matrix (8 Å cutoff, sequence-local contacts suppressed). The Ramachandran plot shows the distribution of backbone (φ, ψ) torsions, with points in the α and β basins reflecting secondary structure content. The PAE plot shows AlphaFold's inter-residue confidence as a color matrix.

  · Six rendered views show the 3D structure from the faces of a cube — i.e. along ±x, ±y, ±z. Rendering representation is drawn randomly per protein from cartoon (secondary-structure ribbons), sticks (backbone bonds), or molecular surface; coloring is either N→C rainbow (blue at the N-terminus through red at the C-terminus) or one color per chain.